Protein AF-A3ZYT7-F1 (afdb_monomer)

Radius of gyration: 28.62 Å; Cα contacts (8 Å, |Δi|>4): 958; chains: 1; bounding box: 106×38×67 Å

pLDDT: mean 88.5, std 11.32, range [44.59, 98.75]

Nearest PDB structures (foldseek):
  4z0c-assembly1_D  TM=5.943E-01  e=1.642E-06  Mus musculus
  4xa9-assembly5_E  TM=6.788E-01  e=4.519E-03  Legionella pneumophila subsp. pneumophila str. Philadelphia 1
  3ul8-assembly1_A  TM=3.988E-01  e=8.902E-04  Homo sapiens
  3ul9-assembly1_A  TM=4.047E-01  e=1.147E-03  Homo sapiens
  6qwn-assembly3_C  TM=4.536E-01  e=1.970E-02  Arabidopsis thaliana

Mean predicted aligned error: 8.09 Å

Solvent-accessible surface area (backbone atoms only — not comparable to full-atom values): 19995 Å² total; per-residue (Å²): 136,84,90,78,79,88,74,50,72,66,57,51,50,51,52,51,50,52,52,49,51,52,50,49,52,38,49,49,26,35,53,48,20,56,51,46,55,54,49,51,52,54,34,45,75,40,70,18,53,73,43,45,68,70,68,65,88,54,96,79,71,78,74,79,58,80,65,48,38,77,65,23,30,64,70,41,84,48,48,49,38,36,37,37,42,42,28,74,52,71,57,91,64,48,61,46,49,55,46,70,69,63,42,30,42,32,39,38,44,30,26,56,22,42,35,42,77,46,23,56,45,56,18,70,41,62,34,27,33,41,35,41,31,53,52,51,59,43,43,67,16,30,47,37,40,18,60,18,74,44,30,29,38,40,37,27,28,39,86,47,48,42,34,71,37,46,40,40,39,36,67,17,74,38,32,29,34,41,36,37,32,54,24,65,41,38,48,61,29,41,54,26,56,44,49,28,74,45,31,30,36,41,38,35,34,46,28,37,35,88,40,52,62,16,47,33,39,54,23,60,39,38,60,25,32,35,42,38,45,24,39,24,50,57,42,87,85,48,46,44,42,43,55,52,22,63,48,27,26,36,42,39,32,28,56,51,93,64,84,86,50,88,25,30,42,41,24,52,57,38,63,52,32,59,46,53,27,49,45,23,30,35,41,38,32,55,21,34,27,34,50,65,66,33,69,58,49,67,64,33,60,64,28,73,48,28,29,35,42,32,45,36,31,52,39,42,53,71,36,57,51,34,59,35,44,33,44,56,21,32,34,41,35,37,12,50,82,51,31,43,75,47,46,71,46,48,49,56,26,61,51,26,28,35,40,38,38,46,50,66,58,38,39,54,74,35,42,70,45,58,46,58,32,80,47,37,41,36,38,37,39,22,49,48,43,43,73,70,41,53,48,52,34,36,73,63,36,77,75,26,44,38,36,38,29,38,91,85,73,43,83,72,48,78,91

Foldseek 3Di:
DDDDDDDDPVNVVVVVVVVVVVVVVLVLLQVLQVVVVVLQVVQVVQVKHFDWPQPDPPPPDDRDPVVCCVRRNPCSPTATAEIEHAHQAADPCSLLSVCVSRQYQEYHHHHANAELVSLQSQLPTLHQYYEYYHYHYFLNSLLSVLNRQRHAEYEYEDPCLDLSNLQSVLSNQRHAEYEYAQEEQDLSSLVSLLSNLNYAEYAYHAYEDPDLNSQQSVLSNLNYQEYEHELYEDDPDHAHQCLSNQNHAYYEFAYDPPPPGQGYEDEPVNQVNVLSRLNYQEYAYHAYEYPCADAERDANLSNQNHAYYAAAHYHRYQADLNPLSVLNYQEYHYHPNDALVNCQSVLSVLNHAYYEYYYQRYALSNLVSLLSNQNHQEYEDEQRYDPVSQVVSCVSHVNHWYWYAHPVRDTDDID

Secondary structure (DSSP, 8-state):
--------HHHHHHHHHHHHHHHHHHHHHHHHHHHHHHHHHHHHHTT-EEEETTS-SSTTPPPPPTHHHHHH-TTTT--EEEEEEE-SS--TTHHHHHHHHH--SEEEEESTT--HHHHHHHHTS--SEEEEES----HHHHHHHTT-SS--EEEEEGGG--HHHHGGGGG-TT--EEEEES-B--HHHHHHHTT-TT--EEEEES-B--SHHHHHHGGG-TT-SEEEEES-BPPTT----GGG-TT--EEEEE--S-TTS--EEE-HHHHHHHTT-TT--EEEESSEEEEEEEEEPPP-TT-TT--EEEEEEEEEEEE-GGGGG-TT-SEEEEEET--TTTTTTGGG-TT--EEEE-SSS--GGGHHHHTT-TT-SEEEE-TTS-HHHHHHHHHH-TT-EEEEEPTTS-EEEE-

Organism: NCBI:txid314230

InterPro domains:
  IPR032675 Leucine-rich repeat domain superfamily [G3DSA:3.80.10.10] (106-292)
  IPR032675 Leucine-rich repeat domain superfamily [G3DSA:3.80.10.10] (294-405)

Structure (mmCIF, N/CA/C/O backbone):
data_AF-A3ZYT7-F1
#
_entry.id   AF-A3ZYT7-F1
#
loop_
_atom_site.group_PDB
_atom_site.id
_atom_site.type_symbol
_atom_site.label_atom_id
_atom_site.label_alt_id
_atom_site.label_comp_id
_atom_site.label_asym_id
_atom_site.label_entity_id
_atom_site.label_seq_id
_atom_site.pdbx_PDB_ins_code
_atom_site.Cartn_x
_atom_site.Cartn_y
_atom_site.Cartn_z
_atom_site.occupancy
_atom_site.B_iso_or_equiv
_atom_site.auth_seq_id
_atom_site.auth_comp_id
_atom_site.auth_asym_id
_atom_site.auth_atom_id
_atom_site.pdbx_PDB_model_num
ATOM 1 N N . MET A 1 1 ? -81.636 -14.049 0.570 1.00 45.88 1 MET A N 1
ATOM 2 C CA . MET A 1 1 ? -80.642 -13.216 1.287 1.00 45.88 1 MET A CA 1
ATOM 3 C C . MET A 1 1 ? -79.372 -14.027 1.488 1.00 45.88 1 MET A C 1
ATOM 5 O O . MET A 1 1 ? -79.427 -15.081 2.109 1.00 45.88 1 MET A O 1
ATOM 9 N N . LYS A 1 2 ? -78.269 -13.602 0.862 1.00 44.59 2 LYS A N 1
ATOM 10 C CA . LYS A 1 2 ? -76.975 -14.302 0.861 1.00 44.59 2 LYS A CA 1
ATOM 11 C C . LYS A 1 2 ? -76.291 -14.146 2.229 1.00 44.59 2 LYS A C 1
ATOM 13 O O . LYS A 1 2 ? -76.176 -13.032 2.726 1.00 44.59 2 LYS A O 1
ATOM 18 N N . ARG A 1 3 ? -75.850 -15.266 2.816 1.00 50.19 3 ARG A N 1
ATOM 19 C CA . ARG A 1 3 ? -74.998 -15.335 4.017 1.00 50.19 3 ARG A CA 1
ATOM 20 C C . ARG A 1 3 ? -73.635 -14.701 3.701 1.00 50.19 3 ARG A C 1
ATOM 22 O O . ARG A 1 3 ? -72.800 -15.361 3.094 1.00 50.19 3 ARG A O 1
ATOM 29 N N . PHE A 1 4 ? -73.420 -13.445 4.080 1.00 53.66 4 PHE A N 1
ATOM 30 C CA . PHE A 1 4 ? -72.111 -12.793 3.990 1.00 53.66 4 PHE A CA 1
ATOM 31 C C . PHE A 1 4 ? -71.340 -13.012 5.304 1.00 53.66 4 PHE A C 1
ATOM 33 O O . PHE A 1 4 ? -71.780 -12.578 6.361 1.00 53.66 4 PHE A O 1
ATOM 40 N N . PHE A 1 5 ? -70.225 -13.743 5.197 1.00 54.53 5 PHE A N 1
ATOM 41 C CA . PHE A 1 5 ? -69.143 -13.948 6.173 1.00 54.53 5 PHE A CA 1
ATOM 42 C C . PHE A 1 5 ? -69.479 -14.534 7.561 1.00 54.53 5 PHE A C 1
ATOM 44 O O . PHE A 1 5 ? -69.755 -13.829 8.525 1.00 54.53 5 PHE A O 1
ATOM 51 N N . ARG A 1 6 ? -69.301 -15.857 7.706 1.00 57.06 6 ARG A N 1
ATOM 52 C CA . ARG A 1 6 ? -68.951 -16.486 8.993 1.00 57.06 6 ARG A CA 1
ATOM 53 C C . ARG A 1 6 ? -67.425 -16.585 9.067 1.00 57.06 6 ARG A C 1
ATOM 55 O O . ARG A 1 6 ? -66.867 -17.564 8.583 1.00 57.06 6 ARG A O 1
ATOM 62 N N . PHE A 1 7 ? -66.748 -15.587 9.626 1.00 58.59 7 PHE A N 1
ATOM 63 C CA . PHE A 1 7 ? -65.344 -15.764 10.003 1.00 58.59 7 PHE A CA 1
ATOM 64 C C . PHE A 1 7 ? -65.293 -16.665 11.240 1.00 58.59 7 PHE A C 1
ATOM 66 O O . PHE A 1 7 ? -65.998 -16.414 12.217 1.00 58.59 7 PHE A O 1
ATOM 73 N N . SER A 1 8 ? -64.506 -17.743 11.196 1.00 81.75 8 SER A N 1
ATOM 74 C CA . SER A 1 8 ? -64.208 -18.493 12.416 1.00 81.75 8 SER A CA 1
ATOM 75 C C . SER A 1 8 ? -63.389 -17.593 13.346 1.00 81.75 8 SER A C 1
ATOM 77 O O . SER A 1 8 ? -62.608 -16.765 12.874 1.00 81.75 8 SER A O 1
ATOM 79 N N . LEU A 1 9 ? -63.545 -17.751 14.664 1.00 77.62 9 LEU A N 1
ATOM 80 C CA . LEU A 1 9 ? -62.727 -17.036 15.655 1.00 77.62 9 LEU A CA 1
ATOM 81 C C . LEU A 1 9 ? -61.224 -17.167 15.333 1.00 77.62 9 LEU A C 1
ATOM 83 O O . LEU A 1 9 ? -60.469 -16.214 15.478 1.00 77.62 9 LEU A O 1
ATOM 87 N N . LEU A 1 10 ? -60.826 -18.330 14.808 1.00 75.31 10 LEU A N 1
ATOM 88 C CA . LEU A 1 10 ? -59.470 -18.629 14.360 1.00 75.31 10 LEU A CA 1
ATOM 89 C C . LEU A 1 10 ? -59.019 -17.736 13.189 1.00 75.31 10 LEU A C 1
ATOM 91 O O . LEU A 1 10 ? -57.907 -17.220 13.208 1.00 75.31 10 LEU A O 1
ATOM 95 N N . ALA A 1 11 ? -59.882 -17.519 12.190 1.00 78.44 11 ALA A N 1
ATOM 96 C CA . ALA A 1 11 ? -59.588 -16.646 11.052 1.00 78.44 11 ALA A CA 1
ATOM 97 C C . ALA A 1 11 ? -59.478 -15.172 11.474 1.00 78.44 11 ALA A C 1
ATOM 99 O O . ALA A 1 11 ? -58.628 -14.450 10.961 1.00 78.44 11 ALA A O 1
ATOM 100 N N . LEU A 1 12 ? -60.299 -14.739 12.439 1.00 85.00 12 LEU A N 1
ATOM 101 C CA . LEU A 1 12 ? -60.205 -13.398 13.017 1.00 85.00 12 LEU A CA 1
ATOM 102 C C . LEU A 1 12 ? -58.908 -13.223 13.820 1.00 85.00 12 LEU A C 1
ATOM 104 O O . LEU A 1 12 ? -58.218 -12.227 13.634 1.00 85.00 12 LEU A O 1
ATOM 108 N N . MET A 1 13 ? -58.553 -14.191 14.673 1.00 83.56 13 MET A N 1
ATOM 109 C CA . MET A 1 13 ? -57.295 -14.157 15.427 1.00 83.56 13 MET A CA 1
ATOM 110 C C . MET A 1 13 ? -56.086 -14.104 14.494 1.00 83.56 13 MET A C 1
ATOM 112 O O . MET A 1 13 ? -55.213 -13.267 14.691 1.00 83.56 13 MET A O 1
ATOM 116 N N . LEU A 1 14 ? -56.067 -14.931 13.445 1.00 86.81 14 LEU A N 1
ATOM 117 C CA . LEU A 1 14 ? -54.974 -14.947 12.476 1.00 86.81 14 LEU A CA 1
ATOM 118 C C . LEU A 1 14 ? -54.858 -13.611 11.728 1.00 86.81 14 LEU A C 1
ATOM 120 O O . LEU A 1 14 ? -53.758 -13.082 11.598 1.00 86.81 14 LEU A O 1
ATOM 124 N N . ALA A 1 15 ? -55.982 -13.022 11.310 1.00 85.50 15 ALA A N 1
ATOM 125 C CA . ALA A 1 15 ? -55.987 -11.704 10.677 1.00 85.50 15 ALA A CA 1
ATOM 126 C C . ALA A 1 15 ? -55.452 -10.606 11.614 1.00 85.50 15 ALA A C 1
ATOM 128 O O . ALA A 1 15 ? -54.632 -9.792 11.197 1.00 85.50 15 ALA A O 1
ATOM 129 N N . VAL A 1 16 ? -55.862 -10.606 12.887 1.00 90.69 16 VAL A N 1
ATOM 130 C CA . VAL A 1 16 ? -55.370 -9.646 13.889 1.00 90.69 16 VAL A CA 1
ATOM 131 C C . VAL A 1 16 ? -53.872 -9.818 14.133 1.00 90.69 16 VAL A C 1
ATOM 133 O O . VAL A 1 16 ? -53.156 -8.822 14.183 1.00 90.69 16 VAL A O 1
ATOM 136 N N . THR A 1 17 ? -53.374 -11.053 14.239 1.00 93.25 17 THR A N 1
ATOM 137 C CA . THR A 1 17 ? -51.938 -11.315 14.412 1.00 93.25 17 THR A CA 1
ATOM 138 C C . THR A 1 17 ? -51.128 -10.819 13.218 1.00 93.25 17 THR A C 1
ATOM 140 O O . THR A 1 17 ? -50.122 -10.146 13.417 1.00 93.25 17 THR A O 1
ATOM 143 N N . VAL A 1 18 ? -51.577 -11.083 11.987 1.00 90.69 18 VAL A N 1
ATOM 144 C CA . VAL A 1 18 ? -50.898 -10.597 10.774 1.00 90.69 18 VAL A CA 1
ATOM 145 C C . VAL A 1 18 ? -50.850 -9.068 10.753 1.00 90.69 18 VAL A C 1
ATOM 147 O O . VAL A 1 18 ? -49.786 -8.493 10.539 1.00 90.69 18 VAL A O 1
ATOM 150 N N . VAL A 1 19 ? -51.969 -8.398 11.041 1.00 91.69 19 VAL A N 1
ATOM 151 C CA . VAL A 1 19 ? -52.016 -6.927 11.106 1.00 91.69 19 VAL A CA 1
ATOM 152 C C . VAL A 1 19 ? -51.105 -6.388 12.211 1.00 91.69 19 VAL A C 1
ATOM 154 O O . VAL A 1 19 ? -50.390 -5.416 11.983 1.00 91.69 19 VAL A O 1
ATOM 157 N N . ALA A 1 20 ? -51.078 -7.020 13.386 1.00 89.25 20 ALA A N 1
ATOM 158 C CA . ALA A 1 20 ? -50.211 -6.610 14.488 1.00 89.25 20 ALA A CA 1
ATOM 159 C C . ALA A 1 20 ? -48.721 -6.743 14.135 1.00 89.25 20 ALA A C 1
ATOM 161 O O . ALA A 1 20 ? -47.952 -5.833 14.434 1.00 89.25 20 ALA A O 1
ATOM 162 N N . VAL A 1 21 ? -48.319 -7.828 13.463 1.00 91.62 21 VAL A N 1
ATOM 163 C CA . VAL A 1 21 ? -46.938 -8.023 12.991 1.00 91.62 21 VAL A CA 1
ATOM 164 C C . VAL A 1 21 ? -46.564 -6.968 11.951 1.00 91.62 21 VAL A C 1
ATOM 166 O O . VAL A 1 21 ? -45.500 -6.369 12.064 1.00 91.62 21 VAL A O 1
ATOM 169 N N . LEU A 1 22 ? -47.444 -6.680 10.988 1.00 89.06 22 LEU A N 1
ATOM 170 C CA . LEU A 1 22 ? -47.197 -5.643 9.980 1.00 89.06 22 LEU A CA 1
ATOM 171 C C . LEU A 1 22 ? -47.076 -4.248 10.610 1.00 89.06 22 LEU A C 1
ATOM 173 O O . LEU A 1 22 ? -46.161 -3.504 10.273 1.00 89.06 22 LEU A O 1
ATOM 177 N N . LEU A 1 23 ? -47.950 -3.896 11.557 1.00 89.62 23 LEU A N 1
ATOM 178 C CA . LEU A 1 23 ? -47.867 -2.618 12.270 1.00 89.62 23 LEU A CA 1
ATOM 179 C C . LEU A 1 23 ? -46.619 -2.526 13.152 1.00 89.62 23 LEU A C 1
ATOM 181 O O . LEU A 1 23 ? -46.014 -1.460 13.229 1.00 89.62 23 LEU A O 1
ATOM 185 N N . ALA A 1 24 ? -46.218 -3.625 13.796 1.00 88.38 24 ALA A N 1
ATOM 186 C CA . ALA A 1 24 ? -44.979 -3.685 14.565 1.00 88.38 24 ALA A CA 1
ATOM 187 C C . ALA A 1 24 ? -43.751 -3.520 13.660 1.00 88.38 24 ALA A C 1
ATOM 189 O O . ALA A 1 24 ? -42.842 -2.778 14.016 1.00 88.38 24 ALA A O 1
ATOM 190 N N . TYR A 1 25 ? -43.755 -4.143 12.480 1.00 85.75 25 TYR A N 1
ATOM 191 C CA . TYR A 1 25 ? -42.707 -4.006 11.471 1.00 85.75 25 TYR A CA 1
ATOM 192 C C . TYR A 1 25 ? -42.596 -2.553 10.983 1.00 85.75 25 TYR A C 1
ATOM 194 O O . TYR A 1 25 ? -41.538 -1.943 11.099 1.00 85.75 25 TYR A O 1
ATOM 202 N N . VAL A 1 26 ? -43.704 -1.936 10.556 1.00 88.62 26 VAL A N 1
ATOM 203 C CA . VAL A 1 26 ? -43.731 -0.515 10.152 1.00 88.62 26 VAL A CA 1
ATOM 204 C C . VAL A 1 26 ? -43.301 0.407 11.299 1.00 88.62 26 VAL A C 1
ATOM 206 O O . VAL A 1 26 ? -42.506 1.324 11.103 1.00 88.62 26 VAL A O 1
ATOM 209 N N . GLY A 1 27 ? -43.808 0.163 12.510 1.00 86.62 27 GLY A N 1
ATOM 210 C CA . GLY A 1 27 ? -43.474 0.945 13.698 1.00 86.62 27 GLY A CA 1
ATOM 211 C C . GLY A 1 27 ? -41.997 0.848 14.076 1.00 86.62 27 GLY A C 1
ATOM 212 O O . GLY A 1 27 ? -41.393 1.865 14.413 1.00 86.62 27 GLY A O 1
ATOM 213 N N . TYR A 1 28 ? -41.403 -0.344 13.974 1.00 88.06 28 TYR A N 1
ATOM 214 C CA . TYR A 1 28 ? -39.975 -0.568 14.190 1.00 88.06 28 TYR A CA 1
ATOM 215 C C . TYR A 1 28 ? -39.135 0.298 13.247 1.00 88.06 28 TYR A C 1
ATOM 217 O O . TYR A 1 28 ? -38.292 1.062 13.716 1.00 88.06 28 TYR A O 1
ATOM 225 N N . TYR A 1 29 ? -39.427 0.254 11.947 1.00 86.25 29 TYR A N 1
ATOM 226 C CA . TYR A 1 29 ? -38.688 1.014 10.941 1.00 86.25 29 TYR A CA 1
ATOM 227 C C . TYR A 1 29 ? -38.868 2.526 11.067 1.00 86.25 29 TYR A C 1
ATOM 229 O O . TYR A 1 29 ? -37.887 3.258 10.969 1.00 86.25 29 TYR A O 1
ATOM 237 N N . ARG A 1 30 ? -40.065 3.004 11.425 1.00 87.00 30 ARG A N 1
ATOM 238 C CA . ARG A 1 30 ? -40.262 4.431 11.728 1.00 87.00 30 ARG A CA 1
ATOM 239 C C . ARG A 1 30 ? -39.464 4.899 12.937 1.00 87.00 30 ARG A C 1
ATOM 241 O O . ARG A 1 30 ? -38.922 6.001 12.928 1.00 87.00 30 ARG A O 1
ATOM 248 N N . ILE A 1 31 ? -39.388 4.080 13.985 1.00 86.69 31 ILE A N 1
ATOM 249 C CA . ILE A 1 31 ? -38.573 4.395 15.164 1.00 86.69 31 ILE A CA 1
ATOM 250 C C . ILE A 1 31 ? -37.086 4.372 14.798 1.00 86.69 31 ILE A C 1
ATOM 252 O O . ILE A 1 31 ? -36.346 5.246 15.250 1.00 86.69 31 ILE A O 1
ATOM 256 N N . ARG A 1 32 ? -36.648 3.403 13.986 1.00 87.31 32 ARG A N 1
ATOM 257 C CA . ARG A 1 32 ? -35.274 3.317 13.477 1.00 87.31 32 ARG A CA 1
ATOM 258 C C . ARG A 1 32 ? -34.908 4.557 12.658 1.00 87.31 32 ARG A C 1
ATOM 260 O O . ARG A 1 32 ? -33.942 5.217 13.015 1.00 87.31 32 ARG A O 1
ATOM 267 N N . SER A 1 33 ? -35.722 4.924 11.667 1.00 86.31 33 SER A N 1
ATOM 268 C CA . SER A 1 33 ? -35.534 6.115 10.823 1.00 86.31 33 SER A CA 1
ATOM 269 C C . SER A 1 33 ? -35.480 7.407 11.654 1.00 86.31 33 SER A C 1
ATOM 271 O O . SER A 1 33 ? -34.550 8.196 11.517 1.00 86.31 33 SER A O 1
ATOM 273 N N . ALA A 1 34 ? -36.382 7.589 12.627 1.00 87.31 34 ALA A N 1
ATOM 274 C CA . ALA A 1 34 ? -36.342 8.761 13.510 1.00 87.31 34 ALA A CA 1
ATOM 275 C C . ALA A 1 34 ? -35.077 8.816 14.391 1.00 87.31 34 ALA A C 1
ATOM 277 O O . ALA A 1 34 ? -34.519 9.891 14.622 1.00 87.31 34 ALA A O 1
ATOM 278 N N . ARG A 1 35 ? -34.610 7.664 14.894 1.00 87.00 35 ARG A N 1
ATOM 279 C CA . ARG A 1 35 ? -33.348 7.573 15.649 1.00 87.00 35 ARG A CA 1
ATOM 280 C C . ARG A 1 35 ? -32.144 7.861 14.758 1.00 87.00 35 ARG A C 1
ATOM 282 O O . ARG A 1 35 ? -31.246 8.563 15.212 1.00 87.00 35 ARG A O 1
ATOM 289 N N . PHE A 1 36 ? -32.153 7.365 13.522 1.00 87.31 36 PHE A N 1
ATOM 290 C CA . PHE A 1 36 ? -31.116 7.644 12.535 1.00 87.31 36 PHE A CA 1
ATOM 291 C C . PHE A 1 36 ? -31.034 9.138 12.231 1.00 87.31 36 PHE A C 1
ATOM 293 O O . PHE A 1 36 ? -29.970 9.722 12.378 1.00 87.31 36 PHE A O 1
ATOM 300 N N . ALA A 1 37 ? -32.163 9.791 11.939 1.00 86.94 37 ALA A N 1
ATOM 301 C CA . ALA A 1 37 ? -32.206 11.231 11.683 1.00 86.94 37 ALA A CA 1
ATOM 302 C C . ALA A 1 37 ? -31.667 12.052 12.871 1.00 86.94 37 ALA A C 1
ATOM 304 O O . ALA A 1 37 ? -30.947 13.037 12.685 1.00 86.94 37 ALA A O 1
ATOM 305 N N . SER A 1 38 ? -31.968 11.631 14.106 1.00 88.81 38 SER A N 1
ATOM 306 C CA . SER A 1 38 ? -31.401 12.250 15.311 1.00 88.81 38 SER A CA 1
ATOM 307 C C . SER A 1 38 ? -29.890 12.035 15.419 1.00 88.81 38 SER A C 1
ATOM 309 O O . SER A 1 38 ? -29.186 12.965 15.807 1.00 88.81 38 SER A O 1
ATOM 311 N N . LEU A 1 39 ? -29.398 10.834 15.104 1.00 88.31 39 LEU A N 1
ATOM 312 C CA . LEU A 1 39 ? -27.972 10.510 15.124 1.00 88.31 39 LEU A CA 1
ATOM 313 C C . LEU A 1 39 ? -27.221 11.301 14.050 1.00 88.31 39 LEU A C 1
ATOM 315 O O . LEU A 1 39 ? -26.227 11.943 14.359 1.00 88.31 39 LEU A O 1
ATOM 319 N N . GLN A 1 40 ? -27.735 11.324 12.823 1.00 87.75 40 GLN A N 1
ATOM 320 C CA . GLN A 1 40 ? -27.182 12.081 11.705 1.00 87.75 40 GLN A CA 1
ATOM 321 C C . GLN A 1 40 ? -27.133 13.581 12.015 1.00 87.75 40 GLN A C 1
ATOM 323 O O . GLN A 1 40 ? -26.123 14.227 11.760 1.00 87.75 40 GLN A O 1
ATOM 328 N N . SER A 1 41 ? -28.184 14.130 12.633 1.00 88.94 41 SER A N 1
ATOM 329 C CA . SER A 1 41 ? -28.197 15.533 13.070 1.00 88.94 41 SER A CA 1
ATOM 330 C C . SER A 1 41 ? -27.136 15.816 14.136 1.00 88.94 41 SER A C 1
ATOM 332 O O . SER A 1 41 ? -26.489 16.861 14.100 1.00 88.94 41 SER A O 1
ATOM 334 N N . GLU A 1 42 ? -26.943 14.899 15.088 1.00 88.56 42 GLU 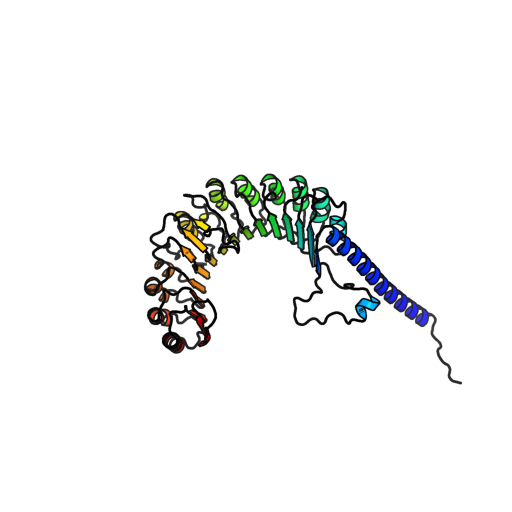A N 1
ATOM 335 C CA . GLU A 1 42 ? -25.908 15.023 16.119 1.00 88.56 42 GLU A CA 1
ATOM 336 C C . GLU A 1 42 ? -24.494 14.900 15.527 1.00 88.56 42 GLU A C 1
ATOM 338 O O . GLU A 1 42 ? -23.609 15.673 15.893 1.00 88.56 42 GLU A O 1
ATOM 343 N N . LEU A 1 43 ? -24.286 13.985 14.578 1.00 87.31 43 LEU A N 1
ATOM 344 C CA . LEU A 1 43 ? -23.031 13.832 13.841 1.00 87.31 43 LEU A CA 1
ATOM 345 C C . LEU A 1 43 ? -22.705 15.093 13.040 1.00 87.31 43 LEU A C 1
ATOM 347 O O . LEU A 1 43 ? -21.630 15.661 13.219 1.00 87.31 43 LEU A O 1
ATOM 351 N N . ALA A 1 44 ? -23.662 15.599 12.261 1.00 87.81 44 ALA A N 1
ATOM 352 C CA . ALA A 1 44 ? -23.517 16.833 11.493 1.00 87.81 44 ALA A CA 1
ATOM 353 C C . ALA A 1 44 ? -23.255 18.055 12.391 1.00 87.81 44 ALA A C 1
ATOM 355 O O . ALA A 1 44 ? -22.457 18.923 12.039 1.00 87.81 44 ALA A O 1
ATOM 356 N N . ALA A 1 45 ? -23.862 18.116 13.584 1.00 88.62 45 ALA A N 1
ATOM 357 C CA . ALA A 1 45 ? -23.588 19.173 14.564 1.00 88.62 45 ALA A CA 1
ATOM 358 C C . ALA A 1 45 ? -22.139 19.152 15.083 1.00 88.62 45 ALA A C 1
ATOM 360 O O . ALA A 1 45 ? -21.628 20.184 15.517 1.00 88.62 45 ALA A O 1
ATOM 361 N N . ASN A 1 46 ? -21.476 17.997 15.009 1.00 86.00 46 ASN A N 1
ATOM 362 C CA . ASN A 1 46 ? -20.054 17.835 15.288 1.00 86.00 46 ASN A CA 1
ATOM 363 C C . ASN A 1 46 ? -19.205 17.810 14.000 1.00 86.00 46 ASN A C 1
ATOM 365 O O . ASN A 1 46 ? -18.053 17.414 14.048 1.00 86.00 46 ASN A O 1
ATOM 369 N N . GLY A 1 47 ? -19.744 18.205 12.842 1.00 80.00 47 GLY A N 1
ATOM 370 C CA . GLY A 1 47 ? -19.018 18.207 11.565 1.00 80.00 47 GLY A CA 1
ATOM 371 C C . GLY A 1 47 ? -18.777 16.825 10.947 1.00 80.00 47 GLY A C 1
ATOM 372 O O . GLY A 1 47 ? -18.074 16.742 9.949 1.00 80.00 47 GLY A O 1
ATOM 373 N N . GLY A 1 48 ? -19.343 15.764 11.529 1.00 83.12 48 GLY A N 1
ATOM 374 C CA . GLY A 1 48 ? -19.299 14.393 11.020 1.00 83.12 48 GLY A CA 1
ATOM 375 C C . GLY A 1 48 ? -20.270 14.128 9.868 1.00 83.12 48 GLY A C 1
ATOM 376 O O . GLY A 1 48 ? -21.169 14.926 9.591 1.00 83.12 48 GLY A O 1
ATOM 377 N N . ALA A 1 49 ? -20.107 12.969 9.234 1.00 82.12 49 ALA A N 1
ATOM 378 C CA . ALA A 1 49 ? -20.907 12.491 8.110 1.00 82.12 49 ALA A CA 1
ATOM 379 C C . ALA A 1 49 ? -21.170 10.978 8.228 1.00 82.12 49 ALA A C 1
ATOM 381 O O . ALA A 1 49 ? -20.581 10.298 9.070 1.00 82.12 49 ALA A O 1
ATOM 382 N N . VAL A 1 50 ? -22.093 10.463 7.418 1.00 83.06 50 VAL A N 1
ATOM 383 C CA . VAL A 1 50 ? -22.430 9.034 7.330 1.00 83.06 50 VAL A CA 1
ATOM 384 C C . VAL A 1 50 ? -22.651 8.663 5.874 1.00 83.06 50 VAL A C 1
ATOM 386 O O . VAL A 1 50 ? -23.283 9.439 5.155 1.00 83.06 50 VAL A O 1
ATOM 389 N N . THR A 1 51 ? -22.197 7.474 5.496 1.00 78.31 51 THR A N 1
ATOM 390 C CA . THR A 1 51 ? -22.465 6.857 4.193 1.00 78.31 51 THR A CA 1
ATOM 391 C C . THR A 1 51 ? -23.317 5.611 4.411 1.00 78.31 51 THR A C 1
ATOM 393 O O . THR A 1 51 ? -23.164 4.890 5.406 1.00 78.31 51 THR A O 1
ATOM 396 N N . LEU A 1 52 ? -24.273 5.389 3.514 1.00 76.50 52 LEU A N 1
ATOM 397 C CA . LEU A 1 52 ? -25.267 4.329 3.618 1.00 76.50 52 LEU A CA 1
ATOM 398 C C . LEU A 1 52 ? -25.177 3.391 2.419 1.00 76.50 52 LEU A C 1
ATOM 400 O O . LEU A 1 52 ? -25.181 3.852 1.284 1.00 76.50 52 LEU A O 1
ATOM 404 N N . THR A 1 53 ? -25.276 2.090 2.680 1.00 67.94 53 THR A N 1
ATOM 405 C CA . THR A 1 53 ? -25.270 1.022 1.656 1.00 67.94 53 THR A CA 1
ATOM 406 C C . THR A 1 53 ? -26.343 1.165 0.566 1.00 67.94 53 THR A C 1
ATOM 408 O O . THR A 1 53 ? -26.237 0.569 -0.498 1.00 67.94 53 THR A O 1
ATOM 411 N N . THR A 1 54 ? -27.409 1.935 0.803 1.00 59.06 54 THR A N 1
ATOM 412 C CA . THR A 1 54 ? -28.483 2.162 -0.182 1.00 59.06 54 THR A CA 1
ATOM 413 C C . THR A 1 54 ? -28.204 3.308 -1.154 1.00 59.06 54 THR A C 1
ATOM 415 O O . THR A 1 54 ? -28.994 3.518 -2.076 1.00 59.06 54 THR A O 1
ATOM 418 N N . GLU A 1 55 ? -27.141 4.088 -0.944 1.00 54.38 55 GLU A N 1
ATOM 419 C CA . GLU A 1 55 ? -26.648 5.043 -1.940 1.00 54.38 55 GLU A CA 1
ATOM 420 C C . GLU A 1 55 ? -25.852 4.251 -2.984 1.00 54.38 55 GLU A C 1
ATOM 422 O O . GLU A 1 55 ? -24.645 4.093 -2.900 1.00 54.38 55 GLU A O 1
ATOM 427 N N . THR A 1 56 ? -26.589 3.667 -3.928 1.00 47.28 56 THR A N 1
ATOM 428 C CA . THR A 1 56 ? -26.127 2.762 -4.988 1.00 47.28 56 THR A CA 1
ATOM 429 C C . THR A 1 56 ? -24.823 3.208 -5.663 1.00 47.28 56 THR A C 1
ATOM 431 O O . THR A 1 56 ? -24.845 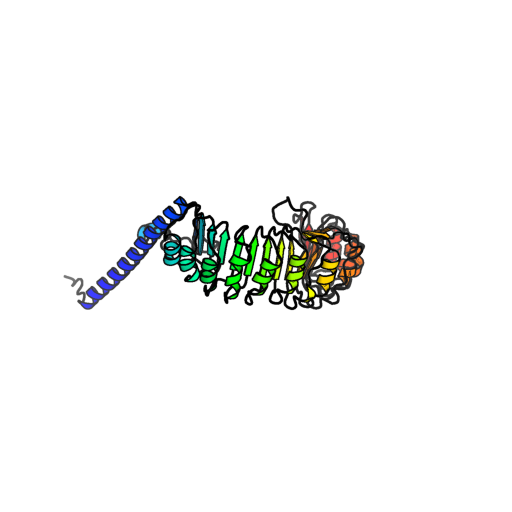4.073 -6.542 1.00 47.28 56 THR A O 1
ATOM 434 N N . GLU A 1 57 ? -23.711 2.554 -5.322 1.00 45.00 57 GLU A N 1
ATOM 435 C CA . GLU A 1 57 ? -22.526 2.462 -6.189 1.00 45.00 57 GLU A CA 1
ATOM 436 C C . GLU A 1 57 ? -22.728 1.435 -7.327 1.00 45.00 57 GLU A C 1
ATOM 438 O O . GLU A 1 57 ? -22.013 1.461 -8.328 1.00 45.00 57 GLU A O 1
ATOM 443 N N . GLU A 1 58 ? -23.750 0.574 -7.236 1.00 45.00 58 GLU A N 1
ATOM 444 C CA . GLU A 1 58 ? -24.168 -0.327 -8.316 1.00 45.00 58 GLU A CA 1
ATOM 445 C C . GLU A 1 58 ? -25.286 0.312 -9.166 1.00 45.00 58 GLU A C 1
ATOM 447 O O . GLU A 1 58 ? -26.400 0.523 -8.690 1.00 45.00 58 GLU A O 1
ATOM 452 N N . GLU A 1 59 ? -25.014 0.588 -10.449 1.00 45.84 59 GLU A N 1
ATOM 453 C CA . GLU A 1 59 ? -25.927 1.249 -11.411 1.00 45.84 59 GLU A CA 1
ATOM 454 C C . GLU A 1 59 ? -27.299 0.548 -11.633 1.00 45.84 59 GLU A C 1
ATOM 456 O O . GLU A 1 59 ? -28.150 1.098 -12.337 1.00 45.84 59 GLU A O 1
ATOM 461 N N . ASP A 1 60 ? -27.554 -0.625 -11.038 1.00 47.06 60 ASP A N 1
ATOM 462 C CA . ASP A 1 60 ? -28.701 -1.494 -11.353 1.00 47.06 60 ASP A CA 1
ATOM 463 C C . ASP A 1 60 ? -29.741 -1.693 -10.221 1.00 47.06 60 ASP A C 1
ATOM 465 O O . ASP A 1 60 ? -30.801 -2.284 -10.476 1.00 47.06 60 ASP A O 1
ATOM 469 N N . GLU A 1 61 ? -29.535 -1.188 -8.995 1.00 48.66 61 GLU A N 1
ATOM 470 C CA . GLU A 1 61 ? -30.562 -1.272 -7.939 1.00 48.66 61 GLU A CA 1
ATOM 471 C C . GLU A 1 61 ? -31.545 -0.089 -7.984 1.00 48.66 61 GLU A C 1
ATOM 473 O O . GLU A 1 61 ? -31.193 1.082 -7.860 1.00 48.66 61 GLU A O 1
ATOM 478 N N . GLN A 1 62 ? -32.836 -0.389 -8.173 1.00 54.22 62 GLN A N 1
ATOM 479 C CA . GLN A 1 62 ? -33.874 0.640 -8.143 1.00 54.22 62 GLN A CA 1
ATOM 480 C C . GLN A 1 62 ? -34.020 1.198 -6.720 1.00 54.22 62 GLN A C 1
ATOM 482 O O . GLN A 1 62 ? -34.247 0.410 -5.796 1.00 54.22 62 GLN A O 1
ATOM 487 N N . PRO A 1 63 ? -34.001 2.536 -6.536 1.00 57.75 63 PRO A N 1
ATOM 488 C CA . PRO A 1 63 ? -34.245 3.132 -5.232 1.00 57.75 63 PRO A CA 1
ATOM 489 C C . PRO A 1 63 ? -35.599 2.669 -4.698 1.00 57.75 63 PRO A C 1
ATOM 491 O O . PRO A 1 63 ? -36.542 2.422 -5.466 1.00 57.75 63 PRO A O 1
ATOM 494 N N . ALA A 1 64 ? -35.701 2.559 -3.371 1.00 60.59 64 ALA A N 1
ATOM 495 C CA . ALA A 1 64 ? -36.941 2.172 -2.719 1.00 60.59 64 ALA A CA 1
ATOM 496 C C . ALA A 1 64 ? -38.112 3.008 -3.283 1.00 60.59 64 ALA A C 1
ATOM 498 O O . ALA A 1 64 ? -37.985 4.224 -3.453 1.00 60.59 64 ALA A O 1
ATOM 499 N N . PRO A 1 65 ? -39.262 2.393 -3.617 1.00 65.88 65 PRO A N 1
ATOM 500 C CA . PRO A 1 65 ? -40.382 3.129 -4.189 1.00 65.88 65 PRO A CA 1
ATOM 501 C C . PRO A 1 65 ? -40.775 4.296 -3.275 1.00 65.88 65 PRO A C 1
ATOM 503 O O . PRO A 1 65 ? -40.951 4.072 -2.086 1.00 65.88 65 PRO A O 1
ATOM 506 N N . GLY A 1 66 ? -41.023 5.503 -3.796 1.00 68.06 66 GLY A N 1
ATOM 507 C CA . GLY A 1 66 ? -41.270 6.698 -2.960 1.00 68.06 66 GLY A CA 1
ATOM 508 C C . GLY A 1 66 ? -42.473 6.635 -1.993 1.00 68.06 66 GLY A C 1
ATOM 509 O O . GLY A 1 66 ? -42.662 7.526 -1.170 1.00 68.06 66 GLY A O 1
ATOM 510 N N . TRP A 1 67 ? -43.307 5.587 -2.051 1.00 78.44 67 TRP A N 1
ATOM 511 C CA . TRP A 1 67 ? -44.307 5.315 -1.008 1.00 78.44 67 TRP A CA 1
ATOM 512 C C . TRP A 1 67 ? -43.690 4.722 0.272 1.00 78.44 67 TRP A C 1
ATOM 514 O O . TRP A 1 67 ? -44.280 4.856 1.347 1.00 78.44 67 TRP A O 1
ATOM 524 N N . ALA A 1 68 ? -42.536 4.061 0.159 1.00 79.88 68 ALA A N 1
ATOM 525 C CA . ALA A 1 68 ? -41.827 3.400 1.243 1.00 79.88 68 ALA A CA 1
ATOM 526 C C . ALA A 1 68 ? -41.335 4.420 2.273 1.00 79.88 68 ALA A C 1
ATOM 528 O O . ALA A 1 68 ? -41.608 4.225 3.454 1.00 79.88 68 ALA A O 1
ATOM 529 N N . ASP A 1 69 ? -40.765 5.548 1.846 1.00 81.44 69 ASP A N 1
ATOM 530 C CA . ASP A 1 69 ? -40.351 6.627 2.758 1.00 81.44 69 ASP A CA 1
ATOM 531 C C . ASP A 1 69 ? -41.540 7.202 3.533 1.00 81.44 69 ASP A C 1
ATOM 533 O O . ASP A 1 69 ? -41.480 7.423 4.742 1.00 81.44 69 ASP A O 1
ATOM 537 N N . GLY A 1 70 ? -42.690 7.353 2.869 1.00 81.50 70 GLY A N 1
ATOM 538 C CA . GLY A 1 70 ? -43.922 7.788 3.525 1.00 81.50 70 GLY A CA 1
ATOM 539 C C . GLY A 1 70 ? -44.426 6.800 4.585 1.00 81.50 70 GLY A C 1
ATOM 540 O O . GLY A 1 70 ? -44.992 7.212 5.604 1.00 81.50 70 GLY A O 1
ATOM 541 N N . LEU A 1 71 ? -44.231 5.493 4.381 1.00 84.44 71 LEU A N 1
ATOM 542 C CA . LEU A 1 71 ? -44.715 4.454 5.293 1.00 84.44 71 LEU A CA 1
ATOM 543 C C . LEU A 1 71 ? -43.712 4.139 6.412 1.00 84.44 71 LEU A C 1
ATOM 545 O O . LEU A 1 71 ? -44.107 4.069 7.575 1.00 84.44 71 LEU A O 1
ATOM 549 N N . PHE A 1 72 ? -42.437 3.982 6.078 1.00 84.94 72 PHE A N 1
ATOM 550 C CA . PHE A 1 72 ? -41.375 3.488 6.953 1.00 84.94 72 PHE A CA 1
ATOM 551 C C . PHE A 1 72 ? -40.429 4.588 7.455 1.00 84.94 72 PHE A C 1
ATOM 553 O O . PHE A 1 72 ? -39.799 4.394 8.492 1.00 84.94 72 PHE A O 1
ATOM 560 N N . GLY A 1 73 ? -40.411 5.756 6.807 1.00 81.06 73 GLY A N 1
ATOM 561 C CA . GLY A 1 73 ? -39.448 6.835 7.042 1.00 81.06 73 GLY A CA 1
ATOM 562 C C . GLY A 1 73 ? -38.281 6.782 6.052 1.00 81.06 73 GLY A C 1
ATOM 563 O O . GLY A 1 73 ? -37.992 5.725 5.495 1.00 81.06 73 GLY A O 1
ATOM 564 N N . GLU A 1 74 ? -37.618 7.919 5.840 1.00 81.25 74 GLU A N 1
ATOM 565 C CA . GLU A 1 74 ? -36.425 8.005 4.987 1.00 81.25 74 GLU A CA 1
ATOM 566 C C . GLU A 1 74 ? -35.309 7.099 5.525 1.00 81.25 74 GLU A C 1
ATOM 568 O O . GLU A 1 74 ? -35.146 6.960 6.746 1.00 81.25 74 GLU A O 1
ATOM 573 N N . ASN A 1 75 ? -34.563 6.463 4.613 1.00 75.56 75 ASN A N 1
ATOM 574 C CA . ASN A 1 75 ? -33.452 5.548 4.910 1.00 75.56 75 ASN A CA 1
ATOM 575 C C . ASN A 1 75 ? -33.821 4.407 5.871 1.00 75.56 75 ASN A C 1
ATOM 577 O O . ASN A 1 75 ? -32.963 3.823 6.530 1.00 75.56 75 ASN A O 1
ATOM 581 N N . ALA A 1 76 ? -35.109 4.057 5.962 1.00 78.81 76 ALA A N 1
ATOM 582 C CA . ALA A 1 76 ? -35.582 3.059 6.911 1.00 78.81 76 ALA A CA 1
ATOM 583 C C . ALA A 1 76 ? -34.909 1.695 6.728 1.00 78.81 76 ALA A C 1
ATOM 585 O O . ALA A 1 76 ? -34.744 0.984 7.714 1.00 78.81 76 ALA A O 1
ATOM 586 N N . PHE A 1 77 ? -34.503 1.339 5.510 1.00 78.25 77 PHE A N 1
ATOM 587 C CA . PHE A 1 77 ? -33.872 0.055 5.191 1.00 78.25 77 PHE A CA 1
ATOM 588 C C . PHE A 1 77 ? -32.363 0.144 4.962 1.00 78.25 77 PHE A C 1
ATOM 590 O O . PHE A 1 77 ? -31.740 -0.889 4.770 1.00 78.25 77 PHE A O 1
ATOM 597 N N . ALA A 1 78 ? -31.788 1.344 5.010 1.00 74.75 78 ALA A N 1
ATOM 598 C CA . ALA A 1 78 ? -30.363 1.540 4.805 1.00 74.75 78 ALA A CA 1
ATOM 599 C C . ALA A 1 78 ? -29.557 0.990 5.981 1.00 74.75 78 ALA A C 1
ATOM 601 O O . ALA A 1 78 ? -30.017 1.094 7.120 1.00 74.75 78 ALA A O 1
ATOM 602 N N . GLU A 1 79 ? -28.379 0.434 5.727 1.00 78.38 79 GLU A N 1
ATOM 603 C CA . GLU A 1 79 ? -27.416 0.047 6.763 1.00 78.38 79 GLU A CA 1
ATOM 604 C C . GLU A 1 79 ? -26.225 1.006 6.735 1.00 78.38 79 GLU A C 1
ATOM 606 O O . GLU A 1 79 ? -25.806 1.454 5.664 1.00 78.38 79 GLU A O 1
ATOM 611 N N . LEU A 1 80 ? -25.718 1.351 7.920 1.00 80.88 80 LEU A N 1
ATOM 612 C CA . LEU A 1 80 ? -24.560 2.225 8.067 1.00 80.88 80 LEU A CA 1
ATOM 613 C C . LEU A 1 80 ? -23.296 1.486 7.617 1.00 80.88 80 LEU A C 1
ATOM 615 O O . LEU A 1 80 ? -22.870 0.543 8.278 1.00 80.88 80 LEU A O 1
ATOM 619 N N . GLU A 1 81 ? -22.702 1.935 6.520 1.00 84.31 81 GLU A N 1
ATOM 620 C CA . GLU A 1 81 ? -21.478 1.348 5.972 1.00 84.31 81 GLU A CA 1
ATOM 621 C C . GLU A 1 81 ? -20.247 2.022 6.568 1.00 84.31 81 GLU A C 1
ATOM 623 O O . GLU A 1 81 ? -19.419 1.385 7.225 1.00 84.31 81 GLU A O 1
ATOM 628 N N . GLU A 1 82 ? -20.207 3.344 6.421 1.00 87.62 82 GLU A N 1
ATOM 629 C CA . GLU A 1 82 ? -19.132 4.204 6.881 1.00 87.62 82 GLU A CA 1
ATOM 630 C C . GLU A 1 82 ? -19.694 5.309 7.776 1.00 87.62 82 GLU A C 1
ATOM 632 O O . GLU A 1 82 ? -20.763 5.885 7.534 1.00 87.62 82 GLU A O 1
ATOM 637 N N . VAL A 1 83 ? -18.943 5.641 8.821 1.00 91.56 83 VAL A N 1
ATOM 638 C CA . VAL A 1 83 ? -19.200 6.825 9.634 1.00 91.56 83 VAL A CA 1
ATOM 639 C C . VAL A 1 83 ? -17.952 7.674 9.783 1.00 91.56 83 VAL A C 1
ATOM 641 O O . VAL A 1 83 ? -16.899 7.189 10.187 1.00 91.56 83 VAL A O 1
ATOM 644 N N . THR A 1 84 ? -18.104 8.976 9.565 1.00 91.31 84 THR A N 1
ATOM 645 C CA . THR A 1 84 ? -17.070 9.970 9.832 1.00 91.31 84 THR A CA 1
ATOM 646 C C . THR A 1 84 ? -17.427 10.801 11.058 1.00 91.31 84 THR A C 1
ATOM 648 O O . THR A 1 84 ? -18.475 11.447 11.128 1.00 91.31 84 THR A O 1
ATOM 651 N N . LEU A 1 85 ? -16.531 10.824 12.036 1.00 90.94 85 LEU A N 1
ATOM 652 C CA . LEU A 1 85 ? -16.622 11.574 13.279 1.00 90.94 85 LEU A CA 1
ATOM 653 C C . LEU A 1 85 ? -15.545 12.662 13.285 1.00 90.94 85 LEU A C 1
ATOM 655 O O . LEU A 1 85 ? -14.363 12.348 13.298 1.00 90.94 85 LEU A O 1
ATOM 659 N N . PHE A 1 86 ? -15.942 13.933 13.354 1.00 90.19 86 PHE A N 1
ATOM 660 C CA . PHE A 1 86 ? -15.018 15.067 13.505 1.00 90.19 86 PHE A CA 1
ATOM 661 C C . PHE A 1 86 ? -15.148 15.709 14.894 1.00 90.19 86 PHE A C 1
ATOM 663 O O . PHE A 1 86 ? -15.591 16.844 15.069 1.00 90.19 86 PHE A O 1
ATOM 670 N N . LEU A 1 87 ? -14.770 14.981 15.940 1.00 88.81 87 LEU A N 1
ATOM 671 C CA . LEU A 1 87 ? -14.950 15.440 17.314 1.00 88.81 87 LEU A CA 1
ATOM 672 C C . LEU A 1 87 ? -13.767 16.298 17.772 1.00 88.81 87 LEU A C 1
ATOM 674 O O . LEU A 1 87 ? -12.800 15.800 18.329 1.00 88.81 87 LEU A O 1
ATOM 678 N N . ASN A 1 88 ? -13.857 17.621 17.620 1.00 87.00 88 ASN A N 1
ATOM 679 C CA . ASN A 1 88 ? -12.863 18.550 18.191 1.00 87.00 88 ASN A CA 1
ATOM 680 C C . ASN A 1 88 ? -12.999 18.747 19.713 1.00 87.00 88 ASN A C 1
ATOM 682 O O . ASN A 1 88 ? -12.109 19.311 20.352 1.00 87.00 88 ASN A O 1
ATOM 686 N N . GLN A 1 89 ? -14.128 18.340 20.292 1.00 87.56 89 GLN A N 1
ATOM 687 C CA . GLN A 1 89 ? -14.413 18.349 21.727 1.00 87.56 89 GLN A CA 1
ATOM 688 C C . GLN A 1 89 ? -15.067 17.015 22.108 1.00 87.56 89 GLN A C 1
ATOM 690 O O . GLN A 1 89 ? -15.713 16.407 21.251 1.00 87.56 89 GLN A O 1
ATOM 695 N N . PRO A 1 90 ? -14.941 16.552 23.365 1.00 89.44 90 PRO A N 1
ATOM 696 C CA . PRO A 1 90 ? -15.568 15.305 23.788 1.00 89.44 90 PRO A CA 1
ATOM 697 C C . PRO A 1 90 ? -17.088 15.323 23.582 1.00 89.44 90 PRO A C 1
ATOM 699 O O . PRO A 1 90 ? -17.764 16.262 24.009 1.00 89.44 90 PRO A O 1
ATOM 702 N N . ALA A 1 91 ? -17.632 14.251 23.00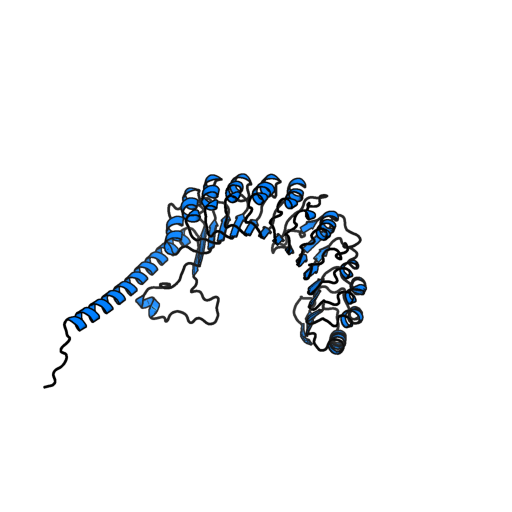1 1.00 89.56 91 ALA A N 1
ATOM 703 C CA . ALA A 1 91 ? -19.073 14.030 22.851 1.00 89.56 91 ALA A CA 1
ATOM 704 C C . ALA A 1 91 ? -19.486 12.728 23.570 1.00 89.56 91 ALA A C 1
ATOM 706 O O . ALA A 1 91 ? -19.621 11.676 22.936 1.00 89.56 91 ALA A O 1
ATOM 707 N N . PRO A 1 92 ? -19.674 12.760 24.906 1.00 89.06 92 PRO A N 1
ATOM 708 C CA . PRO A 1 92 ? -19.827 11.552 25.707 1.00 89.06 92 PRO A CA 1
ATOM 709 C C . PRO A 1 92 ? -20.924 10.606 25.203 1.00 89.06 92 PRO A C 1
ATOM 711 O O . PRO A 1 92 ? -22.107 10.948 25.088 1.00 89.06 92 PRO A O 1
ATOM 714 N N . GLY A 1 93 ? -20.518 9.370 24.925 1.00 89.38 93 GLY A N 1
ATOM 715 C CA . GLY A 1 93 ? -21.40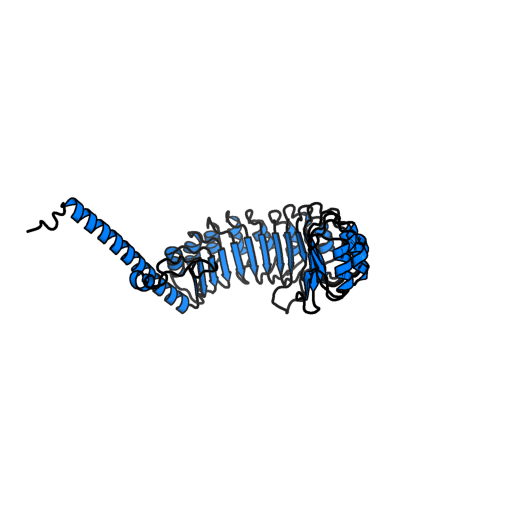7 8.290 24.513 1.00 89.38 93 GLY A CA 1
ATOM 716 C C . GLY A 1 93 ? -21.908 8.368 23.071 1.00 89.38 93 GLY A C 1
ATOM 717 O O . GLY A 1 93 ? -22.681 7.483 22.696 1.00 89.38 93 GLY A O 1
ATOM 718 N N . LEU A 1 94 ? -21.503 9.368 22.276 1.00 91.06 94 LEU A N 1
ATOM 719 C CA . LEU A 1 94 ? -21.848 9.456 20.853 1.00 91.06 94 LEU A CA 1
ATOM 720 C C . LEU A 1 94 ? -21.277 8.261 20.085 1.00 91.06 94 LEU A C 1
ATOM 722 O O . LEU A 1 94 ? -22.050 7.522 19.481 1.00 91.06 94 LEU A O 1
ATOM 726 N N . VAL A 1 95 ? -19.974 7.990 20.214 1.00 91.94 95 VAL A N 1
ATOM 727 C CA . VAL A 1 95 ? -19.298 6.852 19.558 1.00 91.94 95 VAL A CA 1
ATOM 728 C C . VAL A 1 95 ? -20.004 5.534 19.879 1.00 91.94 95 VAL A C 1
ATOM 730 O O . VAL A 1 95 ? -20.379 4.769 18.994 1.00 91.94 95 VAL A O 1
ATOM 733 N N . GLY A 1 96 ? -20.314 5.303 21.157 1.00 91.62 96 GLY A N 1
ATOM 734 C CA . GLY A 1 96 ? -21.053 4.112 21.568 1.00 91.62 96 GLY A CA 1
ATOM 735 C C . GLY A 1 96 ? -22.478 4.034 21.008 1.00 91.62 96 GLY A C 1
ATOM 736 O O . GLY A 1 96 ? -22.982 2.931 20.806 1.00 91.62 96 GLY A O 1
ATOM 737 N N . ARG A 1 97 ? -23.164 5.163 20.778 1.00 91.06 97 ARG A N 1
ATOM 738 C CA . ARG A 1 97 ? -24.486 5.171 20.125 1.00 91.06 97 ARG A CA 1
ATOM 739 C C . ARG A 1 97 ? -24.380 4.857 18.638 1.00 91.06 97 ARG A C 1
ATOM 741 O O . ARG A 1 97 ? -25.192 4.066 18.178 1.00 91.06 97 ARG A O 1
ATOM 748 N N . VAL A 1 98 ? -23.387 5.412 17.945 1.00 89.88 98 VAL A N 1
ATOM 749 C CA . VAL A 1 98 ? -23.098 5.117 16.532 1.00 89.88 98 VAL A CA 1
ATOM 750 C C . VAL A 1 98 ? -22.859 3.621 16.344 1.00 89.88 98 VAL A C 1
ATOM 752 O O . VAL A 1 98 ? -23.567 2.968 15.584 1.00 89.88 98 VAL A O 1
ATOM 755 N N . ILE A 1 99 ? -21.953 3.045 17.135 1.00 89.56 99 ILE A N 1
ATOM 756 C CA . ILE A 1 99 ? -21.609 1.619 17.055 1.00 89.56 99 ILE A CA 1
ATOM 757 C C . ILE A 1 99 ? -22.820 0.725 17.340 1.00 89.56 99 ILE A C 1
ATOM 759 O O . ILE A 1 99 ? -23.031 -0.275 16.661 1.00 89.56 99 ILE A O 1
ATOM 763 N N . ARG A 1 100 ? -23.651 1.080 18.327 1.00 87.44 100 ARG A N 1
ATOM 764 C CA . ARG A 1 100 ? -24.861 0.311 18.662 1.00 87.44 100 ARG A CA 1
ATOM 765 C C . ARG A 1 100 ? -26.022 0.519 17.692 1.00 87.44 100 ARG A C 1
ATOM 767 O O . ARG A 1 100 ? -27.017 -0.187 17.846 1.00 87.44 100 ARG A O 1
ATOM 774 N N . PHE A 1 101 ? -25.952 1.504 16.795 1.00 83.50 101 PHE A N 1
ATOM 775 C CA . PHE A 1 101 ? -27.036 1.771 15.859 1.00 83.50 101 PHE A CA 1
ATOM 776 C C . PHE A 1 101 ? -27.097 0.665 14.805 1.00 83.50 101 PHE A C 1
ATOM 778 O O . PHE A 1 101 ? -28.077 -0.070 14.804 1.00 83.50 101 PHE A O 1
ATOM 785 N N . ASP A 1 102 ? -26.023 0.497 14.028 1.00 79.56 102 ASP A N 1
ATOM 786 C CA . ASP A 1 102 ? -25.914 -0.535 12.983 1.00 79.56 102 ASP A CA 1
ATOM 787 C C . ASP A 1 102 ? -24.523 -1.211 12.913 1.00 79.56 102 ASP A C 1
ATOM 789 O O . ASP A 1 102 ? -24.345 -2.116 12.114 1.00 79.56 102 ASP A O 1
ATOM 793 N N . SER A 1 103 ? -23.562 -0.845 13.780 1.00 80.62 103 SER A N 1
ATOM 794 C CA . SER A 1 103 ? -22.177 -1.373 13.778 1.00 80.62 103 SER A CA 1
ATOM 795 C C . SER A 1 103 ? -21.485 -1.250 12.408 1.00 80.62 103 SER A C 1
ATOM 797 O O . SER A 1 103 ? -21.376 -2.245 11.697 1.00 80.62 103 SER A O 1
ATOM 799 N N . PRO A 1 104 ? -21.004 -0.042 12.055 1.00 86.19 104 PRO A N 1
ATOM 800 C CA . PRO A 1 104 ? -20.449 0.225 10.731 1.00 86.19 104 PRO A CA 1
ATOM 801 C C . PRO A 1 104 ? -19.225 -0.638 10.428 1.00 86.19 104 PRO A C 1
ATOM 803 O O . PRO A 1 104 ? -18.518 -1.069 11.346 1.00 86.19 104 PRO A O 1
ATOM 806 N N . VAL A 1 105 ? -18.970 -0.846 9.138 1.00 88.75 105 VAL A N 1
ATOM 807 C CA . VAL A 1 105 ? -17.777 -1.546 8.648 1.00 88.75 105 VAL A CA 1
ATOM 808 C C . VAL A 1 105 ? -16.556 -0.639 8.783 1.00 88.75 105 VAL A C 1
ATOM 810 O O . VAL A 1 105 ? -15.535 -1.079 9.314 1.00 88.75 105 VAL A O 1
ATOM 813 N N . CYS A 1 106 ? -16.695 0.629 8.387 1.00 92.62 106 CYS A N 1
ATOM 814 C CA . CYS A 1 106 ? -15.634 1.630 8.433 1.00 92.62 106 CYS A CA 1
ATOM 815 C C . CYS A 1 106 ? -15.973 2.781 9.393 1.00 92.62 106 CYS A C 1
ATOM 817 O O . CYS A 1 106 ? -17.104 3.280 9.449 1.00 92.62 106 CYS A O 1
ATOM 819 N N . MET A 1 107 ? -14.989 3.203 10.187 1.00 94.69 107 MET A N 1
ATOM 820 C CA . MET A 1 107 ? -15.097 4.355 11.074 1.00 94.69 107 MET A CA 1
ATOM 821 C C . MET A 1 107 ? -13.896 5.282 10.921 1.00 94.69 107 MET A C 1
ATOM 823 O O . MET A 1 107 ? -12.776 4.949 11.295 1.00 94.69 107 MET A O 1
ATOM 827 N N . ASN A 1 108 ? -14.190 6.508 10.517 1.00 94.06 108 ASN A N 1
ATOM 828 C CA . ASN A 1 108 ? -13.246 7.602 10.407 1.00 94.06 108 ASN A CA 1
ATOM 829 C C . ASN A 1 108 ? -13.363 8.490 11.647 1.00 94.06 108 ASN A C 1
ATOM 831 O O . ASN A 1 108 ? -14.362 9.185 11.821 1.00 94.06 108 ASN A O 1
ATOM 835 N N . ALA A 1 109 ? -12.396 8.429 12.562 1.00 94.12 109 ALA A N 1
ATOM 836 C CA . ALA A 1 109 ? -12.450 9.096 13.860 1.00 94.12 109 ALA A CA 1
ATOM 837 C C . ALA A 1 109 ? -11.357 10.163 13.995 1.00 94.12 109 ALA A C 1
ATOM 839 O O . ALA A 1 109 ? -10.181 9.884 14.236 1.00 94.12 109 ALA A O 1
ATOM 840 N N . TYR A 1 110 ? -11.786 11.417 13.893 1.00 93.75 110 TYR A N 1
ATOM 841 C CA . TYR A 1 110 ? -10.911 12.573 13.815 1.00 93.75 110 TYR A CA 1
ATOM 842 C C . TYR A 1 110 ? -11.151 13.543 14.972 1.00 93.75 110 TYR A C 1
ATOM 844 O O . TYR A 1 110 ? -12.289 13.871 15.317 1.00 93.75 110 TYR A O 1
ATOM 852 N N . GLY A 1 111 ? -10.063 14.061 15.534 1.00 93.00 111 GLY A N 1
ATOM 853 C CA . GLY A 1 111 ? -10.077 15.148 16.505 1.00 93.00 111 GLY A CA 1
ATOM 854 C C . GLY A 1 111 ? -9.990 14.725 17.975 1.00 93.00 111 GLY A C 1
ATOM 855 O O . GLY A 1 111 ? -10.214 13.582 18.379 1.00 93.00 111 GLY A O 1
ATOM 856 N N . GLN A 1 112 ? -9.655 15.715 18.807 1.00 92.69 112 GLN A N 1
ATOM 857 C CA . GLN A 1 112 ? -9.253 15.552 20.212 1.00 92.69 112 GLN A CA 1
ATOM 858 C C . GLN A 1 112 ? -10.395 15.134 21.158 1.00 92.69 112 GLN A C 1
ATOM 860 O O . GLN A 1 112 ? -10.191 14.946 22.354 1.00 92.69 112 GLN A O 1
ATOM 865 N N . GLY A 1 113 ? -11.618 15.027 20.652 1.00 92.38 113 GLY A N 1
ATOM 866 C CA . GLY A 1 113 ? -12.783 14.549 21.384 1.00 92.38 113 GLY A CA 1
ATOM 867 C C . GLY A 1 113 ? -12.872 13.028 21.480 1.00 92.38 113 GLY A C 1
ATOM 868 O O . GLY A 1 113 ? -13.640 12.547 22.308 1.00 92.38 113 GLY A O 1
ATOM 869 N N . ILE A 1 114 ? -12.104 12.293 20.667 1.00 94.75 114 ILE A N 1
ATOM 870 C CA . ILE A 1 114 ? -12.012 10.828 20.708 1.00 94.75 114 ILE A CA 1
ATOM 871 C C . ILE A 1 114 ? -10.977 10.420 21.761 1.00 94.75 114 ILE A C 1
ATOM 873 O O . ILE A 1 114 ? -9.820 10.847 21.694 1.00 94.75 114 ILE A O 1
ATOM 877 N N . SER A 1 115 ? -11.389 9.608 22.734 1.00 94.69 115 SER A N 1
ATOM 878 C CA . SER A 1 115 ? -10.601 9.261 23.925 1.00 94.69 115 SER A CA 1
ATOM 879 C C . SER A 1 115 ? -10.609 7.760 24.242 1.00 94.69 115 SER A C 1
ATOM 881 O O . SER A 1 115 ? -11.304 6.971 23.601 1.00 94.69 115 SER A O 1
ATOM 883 N N . ASP A 1 116 ? -9.866 7.346 25.274 1.00 96.19 116 ASP A N 1
ATOM 884 C CA . ASP A 1 116 ? -9.827 5.947 25.732 1.00 96.19 116 ASP A CA 1
ATOM 885 C C . ASP A 1 116 ? -11.216 5.392 26.121 1.00 96.19 116 ASP A C 1
ATOM 887 O O . ASP A 1 116 ? -11.443 4.185 26.020 1.00 96.19 116 ASP A O 1
ATOM 891 N N . ASP A 1 117 ? -12.157 6.251 26.532 1.00 93.94 117 ASP A N 1
ATOM 892 C CA . ASP A 1 117 ? -13.536 5.840 26.832 1.00 93.94 117 ASP A CA 1
ATOM 893 C C . ASP A 1 117 ? -14.276 5.386 25.562 1.00 93.94 117 ASP A C 1
ATOM 895 O O . ASP A 1 117 ? -15.082 4.449 25.597 1.00 93.94 117 ASP A O 1
ATOM 899 N N . ASP A 1 118 ? -13.969 6.006 24.422 1.00 95.12 118 ASP A N 1
ATOM 900 C CA . ASP A 1 118 ? -14.541 5.667 23.120 1.00 95.12 118 ASP A CA 1
ATOM 901 C C . ASP A 1 118 ? -13.925 4.379 22.559 1.00 95.12 118 ASP A C 1
ATOM 903 O O . ASP A 1 118 ? -14.636 3.555 21.974 1.00 95.12 118 ASP A O 1
ATOM 907 N N . ALA A 1 119 ? -12.637 4.131 22.836 1.00 95.62 119 ALA A N 1
ATOM 908 C CA . ALA A 1 119 ? -11.947 2.899 22.449 1.00 95.62 119 ALA A CA 1
ATOM 909 C C . ALA A 1 119 ? -12.624 1.634 22.995 1.00 95.62 119 ALA A C 1
ATOM 911 O O . ALA A 1 119 ? -12.570 0.588 22.353 1.00 95.62 119 ALA A O 1
ATOM 912 N N . VAL A 1 120 ? -13.302 1.710 24.146 1.00 93.88 120 VAL A N 1
ATOM 913 C CA . VAL A 1 120 ? -14.076 0.582 24.697 1.00 93.88 120 VAL A CA 1
ATOM 914 C C . VAL A 1 120 ? -15.225 0.186 23.781 1.00 93.88 120 VAL A C 1
ATOM 916 O O . VAL A 1 120 ? -15.463 -1.005 23.580 1.00 93.88 120 VAL A O 1
ATOM 919 N N . ALA A 1 121 ? -15.936 1.165 23.223 1.00 93.06 121 ALA A N 1
ATOM 920 C CA . ALA A 1 121 ? -17.019 0.886 22.293 1.00 93.06 121 ALA A CA 1
ATOM 921 C C . ALA A 1 121 ? -16.467 0.378 20.955 1.00 93.06 121 ALA A C 1
ATOM 923 O O . ALA A 1 121 ? -16.973 -0.618 20.441 1.00 93.06 121 ALA A O 1
ATOM 924 N N . ILE A 1 122 ? -15.407 1.013 20.443 1.00 93.69 122 ILE A N 1
ATOM 925 C CA . ILE A 1 122 ? -14.757 0.639 19.177 1.00 93.69 122 ILE A CA 1
ATOM 926 C C . ILE A 1 122 ? -14.187 -0.783 19.260 1.00 93.69 122 ILE A C 1
ATOM 928 O O . ILE A 1 122 ? -14.528 -1.632 18.443 1.00 93.69 122 ILE A O 1
ATOM 932 N N . GLY A 1 123 ? -13.407 -1.103 20.294 1.00 92.38 123 GLY A N 1
ATOM 933 C CA . GLY A 1 123 ? -12.785 -2.422 20.463 1.00 92.38 123 GLY A CA 1
ATOM 934 C C . GLY A 1 123 ? -13.773 -3.571 20.709 1.00 92.38 123 GLY A C 1
ATOM 935 O O . GLY A 1 123 ? -13.415 -4.736 20.543 1.00 92.38 123 GLY A O 1
ATOM 936 N N . ALA A 1 124 ? -15.016 -3.269 21.100 1.00 91.38 124 ALA A N 1
ATOM 937 C CA . ALA A 1 124 ? -16.093 -4.250 21.258 1.00 91.38 124 ALA A CA 1
ATOM 938 C C . ALA A 1 124 ? -16.987 -4.392 20.010 1.00 91.38 124 ALA A C 1
ATOM 940 O O . ALA A 1 124 ? -17.927 -5.190 20.029 1.00 91.38 124 ALA A O 1
ATOM 941 N N . SER A 1 125 ? -16.728 -3.608 18.964 1.00 91.31 125 SER A N 1
ATOM 942 C CA . SER A 1 125 ? -17.529 -3.569 17.740 1.00 91.31 125 SER A CA 1
ATOM 943 C C . SER A 1 125 ? -17.097 -4.620 16.707 1.00 91.31 125 SER A C 1
ATOM 945 O O . SER A 1 125 ? -16.156 -5.389 16.921 1.00 91.31 125 SER A O 1
ATOM 947 N N . SER A 1 126 ? -17.812 -4.649 15.581 1.00 92.19 126 SER A N 1
ATOM 948 C CA . SER A 1 126 ? -17.460 -5.401 14.372 1.00 92.19 126 SER A CA 1
ATOM 949 C C . SER A 1 126 ? -16.783 -4.543 13.299 1.00 92.19 126 SER A C 1
ATOM 951 O O . SER A 1 126 ? -16.744 -4.980 12.157 1.00 92.19 126 SER A O 1
ATOM 953 N N . ILE A 1 127 ? -16.276 -3.354 13.653 1.00 93.69 127 ILE A N 1
ATOM 954 C CA . ILE A 1 127 ? -15.558 -2.479 12.717 1.00 93.69 127 ILE A CA 1
ATOM 955 C C . ILE A 1 127 ? -14.377 -3.244 12.110 1.00 93.69 127 ILE A C 1
ATOM 957 O O . ILE A 1 127 ? -13.608 -3.891 12.834 1.00 93.69 127 ILE A O 1
ATOM 961 N N . GLU A 1 128 ? -14.257 -3.156 10.789 1.00 96.38 128 GLU A N 1
ATOM 962 C CA . GLU A 1 128 ? -13.165 -3.740 10.015 1.00 96.38 128 GLU A CA 1
ATOM 963 C C . GLU A 1 128 ? -12.087 -2.710 9.675 1.00 96.38 128 GLU A C 1
ATOM 965 O O . GLU A 1 128 ? -10.908 -3.069 9.631 1.00 96.38 128 GLU A O 1
ATOM 970 N N . GLU A 1 129 ? -12.474 -1.442 9.522 1.00 97.75 129 GLU A N 1
ATOM 971 C CA . GLU A 1 129 ? -11.593 -0.343 9.123 1.00 97.75 129 GLU A CA 1
ATOM 972 C C . GLU A 1 129 ? -11.715 0.832 10.093 1.00 97.75 129 GLU A C 1
ATOM 974 O O . GLU A 1 129 ? -12.817 1.301 10.393 1.00 97.75 129 GLU A O 1
ATOM 979 N N . LEU A 1 130 ? -10.582 1.288 10.620 1.00 97.69 130 LEU A N 1
ATOM 980 C CA . LEU A 1 130 ? -10.534 2.387 11.577 1.00 97.69 130 LEU A CA 1
ATOM 981 C C . LEU A 1 130 ? -9.464 3.395 11.175 1.00 97.69 130 LEU A C 1
ATOM 983 O O . LEU A 1 130 ? -8.276 3.072 11.202 1.00 97.69 130 LEU A O 1
ATOM 987 N N . ASP A 1 131 ? -9.879 4.633 10.934 1.00 97.81 131 ASP A N 1
ATOM 988 C CA . ASP A 1 131 ? -8.963 5.747 10.722 1.00 97.81 131 ASP A CA 1
ATOM 989 C C . ASP A 1 131 ? -8.912 6.632 11.963 1.00 97.81 131 ASP A C 1
ATOM 991 O O . ASP A 1 131 ? -9.941 7.062 12.489 1.00 97.81 131 ASP A O 1
ATOM 995 N N . LEU A 1 132 ? -7.698 6.925 12.427 1.00 97.69 132 LEU A N 1
ATOM 996 C CA . LEU A 1 132 ? -7.437 7.769 13.586 1.00 97.69 132 LEU A CA 1
ATOM 997 C C . LEU A 1 132 ? -6.562 8.959 13.185 1.00 97.69 132 LEU A C 1
ATOM 999 O O . LEU A 1 132 ? -5.409 8.797 12.774 1.00 97.69 132 LEU A O 1
ATOM 1003 N N . ASP A 1 133 ? -7.094 10.166 13.379 1.00 96.00 133 ASP A N 1
ATOM 1004 C CA . ASP A 1 133 ? -6.348 11.418 13.224 1.00 96.00 133 ASP A CA 1
ATOM 1005 C C . ASP A 1 133 ? -6.567 12.313 14.441 1.00 96.00 133 ASP A C 1
ATOM 1007 O O . ASP A 1 133 ? -7.699 12.612 14.831 1.00 96.00 133 ASP A O 1
ATOM 1011 N N . SER A 1 134 ? -5.464 12.796 15.013 1.00 94.75 134 SER A N 1
ATOM 1012 C CA . SER A 1 134 ? -5.481 13.867 16.006 1.00 94.75 134 SER A CA 1
ATOM 1013 C C . SER A 1 134 ? -6.406 13.574 17.191 1.00 94.75 134 SER A C 1
ATOM 1015 O O . SER A 1 134 ? -7.124 14.470 17.645 1.00 94.75 134 SER A O 1
ATOM 1017 N N . THR A 1 135 ? -6.381 12.345 17.710 1.00 96.31 135 THR A N 1
ATOM 1018 C CA . THR A 1 135 ? -7.195 11.904 18.849 1.00 96.31 135 THR A CA 1
ATOM 1019 C C . THR A 1 135 ? -6.475 12.126 20.185 1.00 96.31 135 THR A C 1
ATOM 1021 O O . THR A 1 135 ? -5.322 12.564 20.241 1.00 96.31 135 THR A O 1
ATOM 1024 N N . THR A 1 136 ? -7.156 11.816 21.292 1.00 95.75 136 THR A N 1
ATOM 1025 C CA . THR A 1 136 ? -6.565 11.770 22.645 1.00 95.75 136 THR A CA 1
ATOM 1026 C C . THR A 1 136 ? -6.345 10.346 23.153 1.00 95.75 136 THR A C 1
ATOM 1028 O O . THR A 1 136 ? -6.115 10.145 24.349 1.00 95.75 136 THR A O 1
ATOM 1031 N N . LEU A 1 137 ? -6.406 9.349 22.265 1.00 96.69 137 LEU A N 1
ATOM 1032 C CA . LEU A 1 137 ? -6.148 7.959 22.621 1.00 96.69 137 LEU A CA 1
ATOM 1033 C C . LEU A 1 137 ? -4.734 7.795 23.175 1.00 96.69 137 LEU A C 1
ATOM 1035 O O . LEU A 1 137 ? -3.744 8.243 22.593 1.00 96.69 137 LEU A O 1
ATOM 1039 N N . THR A 1 138 ? -4.642 7.122 24.314 1.00 97.19 138 THR A N 1
ATOM 1040 C CA . THR A 1 138 ? -3.374 6.760 24.946 1.00 97.19 138 THR A CA 1
ATOM 1041 C C . THR A 1 138 ? -3.037 5.300 24.628 1.00 97.19 138 THR A C 1
ATOM 1043 O O . THR A 1 138 ? -3.886 4.565 24.112 1.00 97.19 138 THR A O 1
ATOM 1046 N N . PRO A 1 139 ? -1.845 4.796 25.002 1.00 97.88 139 PRO A N 1
ATOM 1047 C CA . PRO A 1 139 ? -1.550 3.366 24.891 1.00 97.88 139 PRO A CA 1
ATOM 1048 C C . PRO A 1 139 ? -2.596 2.459 25.569 1.00 97.88 139 PRO A C 1
ATOM 1050 O O . PRO A 1 139 ? -2.743 1.296 25.202 1.00 97.88 139 PRO A O 1
ATOM 1053 N N . LYS A 1 140 ? -3.367 2.960 26.547 1.00 98.00 140 LYS A N 1
ATOM 1054 C CA . LYS A 1 140 ? -4.471 2.193 27.146 1.00 98.00 140 LYS A CA 1
ATOM 1055 C C . LYS A 1 140 ? -5.647 2.032 26.187 1.00 98.00 140 LYS A C 1
ATOM 1057 O O . LYS A 1 140 ? -6.180 0.929 26.108 1.00 98.00 140 LYS A O 1
ATOM 1062 N N . GLY A 1 141 ? -6.027 3.083 25.460 1.00 97.81 141 GLY A N 1
ATOM 1063 C CA . GLY A 1 141 ? -7.046 3.017 24.414 1.00 97.81 141 GLY A CA 1
ATOM 1064 C C . GLY A 1 141 ? -6.651 2.034 23.318 1.00 97.81 141 GLY A C 1
ATOM 1065 O O . GLY A 1 141 ? -7.405 1.107 23.031 1.00 97.81 141 GLY A O 1
ATOM 1066 N N . TYR A 1 142 ? -5.422 2.128 22.805 1.00 98.25 142 TYR A N 1
ATOM 1067 C CA . TYR A 1 142 ? -4.899 1.172 21.819 1.00 98.25 142 TYR A CA 1
ATOM 1068 C C . TYR A 1 142 ? -4.874 -0.273 22.339 1.00 98.25 142 TYR A C 1
ATOM 1070 O O . TYR A 1 142 ? -5.209 -1.195 21.604 1.00 98.25 142 TYR A O 1
ATOM 1078 N N . ALA A 1 143 ? -4.571 -0.503 23.622 1.00 98.12 143 ALA A N 1
ATOM 1079 C CA . ALA A 1 143 ? -4.655 -1.843 24.214 1.00 98.12 143 ALA A CA 1
ATOM 1080 C C . ALA A 1 143 ? -6.087 -2.411 24.250 1.00 98.12 143 ALA A C 1
ATOM 1082 O O . ALA A 1 143 ? -6.276 -3.629 24.297 1.00 98.12 143 ALA A O 1
ATOM 1083 N N . VAL A 1 144 ? -7.102 -1.545 24.254 1.00 97.81 144 VAL A N 1
ATOM 1084 C CA . VAL A 1 144 ? -8.504 -1.950 24.112 1.00 97.81 144 VAL A CA 1
ATOM 1085 C C . VAL A 1 144 ? -8.843 -2.202 22.644 1.00 97.81 144 VAL A C 1
ATOM 1087 O O . VAL A 1 144 ? -9.447 -3.234 22.350 1.00 97.81 144 VAL A O 1
ATOM 1090 N N . LEU A 1 145 ? -8.400 -1.330 21.731 1.00 97.44 145 LEU A N 1
ATOM 1091 C CA . LEU A 1 145 ? -8.564 -1.512 20.282 1.00 97.44 145 LEU A CA 1
ATOM 1092 C C . LEU A 1 145 ? -7.920 -2.810 19.784 1.00 97.44 145 LEU A C 1
ATOM 1094 O O . LEU A 1 145 ? -8.519 -3.515 18.982 1.00 97.44 145 LEU A O 1
ATOM 1098 N N . ALA A 1 146 ? -6.770 -3.201 20.338 1.00 96.94 146 ALA A N 1
ATOM 1099 C CA . ALA A 1 146 ? -6.081 -4.451 20.015 1.00 96.94 146 ALA A CA 1
ATOM 1100 C C . ALA A 1 146 ? -6.902 -5.722 20.318 1.00 96.94 146 ALA A C 1
ATOM 1102 O O . ALA A 1 146 ? -6.515 -6.821 19.932 1.00 96.94 146 ALA A O 1
ATOM 1103 N N . ARG A 1 147 ? -8.033 -5.607 21.026 1.00 94.12 147 ARG A N 1
ATOM 1104 C CA . ARG A 1 147 ? -8.961 -6.721 21.283 1.00 94.12 147 ARG A CA 1
ATOM 1105 C C . ARG A 1 147 ? -10.080 -6.826 20.250 1.00 94.12 147 ARG A C 1
ATOM 1107 O O . ARG A 1 147 ? -10.858 -7.785 20.329 1.00 94.12 147 ARG A O 1
ATOM 1114 N N . ALA A 1 148 ? -10.178 -5.867 19.329 1.00 95.12 148 ALA A N 1
ATOM 1115 C CA . ALA A 1 148 ? -11.112 -5.925 18.217 1.00 95.12 148 ALA A CA 1
ATOM 1116 C C . ALA A 1 148 ? -10.865 -7.211 17.423 1.00 95.12 148 ALA A C 1
ATOM 1118 O O . ALA A 1 148 ? -9.728 -7.583 17.148 1.00 95.12 148 ALA A O 1
ATOM 1119 N N . ARG A 1 149 ? -11.941 -7.938 17.114 1.00 93.81 149 ARG A N 1
ATOM 1120 C CA . ARG A 1 149 ? -11.845 -9.257 16.464 1.00 93.81 149 ARG A CA 1
ATOM 1121 C C . ARG A 1 149 ? -11.948 -9.199 14.948 1.00 93.81 149 ARG A C 1
ATOM 1123 O O . ARG A 1 149 ? -11.646 -10.199 14.306 1.00 93.81 149 ARG A O 1
ATOM 1130 N N . GLN A 1 150 ? -12.440 -8.082 14.424 1.00 95.88 150 GLN A N 1
ATOM 1131 C CA . GLN A 1 150 ? -12.702 -7.886 13.001 1.00 95.88 150 GLN A CA 1
ATOM 1132 C C . GLN A 1 150 ? -11.884 -6.743 12.404 1.00 95.88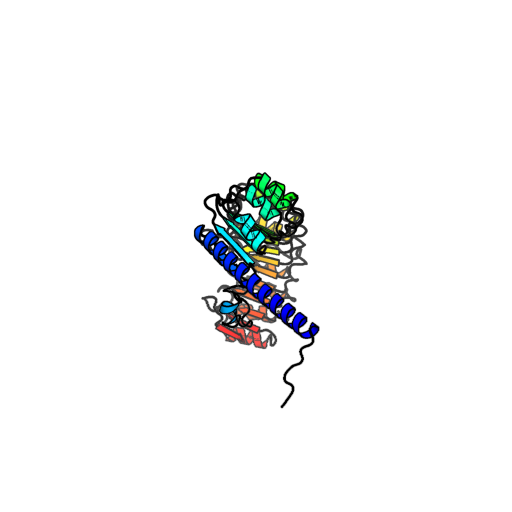 150 GLN A C 1
ATOM 1134 O O . GLN A 1 150 ? -11.918 -6.586 11.196 1.00 95.88 150 GLN A O 1
ATOM 1139 N N . LEU A 1 151 ? -11.122 -5.995 13.214 1.00 97.56 151 LEU A N 1
ATOM 1140 C CA . LEU A 1 151 ? -10.317 -4.876 12.731 1.00 97.56 151 LEU A CA 1
ATOM 1141 C C . LEU A 1 151 ? -9.191 -5.406 11.840 1.00 97.56 151 LEU A C 1
ATOM 1143 O O . LEU A 1 151 ? -8.251 -6.020 12.354 1.00 97.56 151 LEU A O 1
ATOM 1147 N N . LYS A 1 152 ? -9.307 -5.184 10.534 1.00 98.19 152 LYS A N 1
ATOM 1148 C CA . LYS A 1 152 ? -8.363 -5.620 9.501 1.00 98.19 152 LYS A CA 1
ATOM 1149 C C . LYS A 1 152 ? -7.458 -4.482 9.065 1.00 98.19 152 LYS A C 1
ATOM 1151 O O . LYS A 1 152 ? -6.268 -4.730 8.873 1.00 98.19 152 LYS A O 1
ATOM 1156 N N . HIS A 1 153 ? -8.002 -3.270 8.955 1.00 98.50 153 HIS A N 1
ATOM 1157 C CA . HIS A 1 153 ? -7.310 -2.098 8.425 1.00 98.50 153 HIS A CA 1
ATOM 1158 C C . HIS A 1 153 ? -7.279 -0.984 9.477 1.00 98.50 153 HIS A C 1
ATOM 1160 O O . HIS A 1 153 ? -8.295 -0.657 10.093 1.00 98.50 153 HIS A O 1
ATOM 1166 N N . LEU A 1 154 ? -6.094 -0.424 9.716 1.00 98.62 154 LEU A N 1
ATOM 1167 C CA . LEU A 1 154 ? -5.897 0.694 10.636 1.00 98.62 154 LEU A CA 1
ATOM 1168 C C . LEU A 1 154 ? -5.113 1.796 9.933 1.00 98.62 154 LEU A C 1
ATOM 1170 O O . LEU A 1 154 ? -3.966 1.569 9.543 1.00 98.62 154 LEU A O 1
ATOM 1174 N N . THR A 1 155 ? -5.683 2.993 9.852 1.00 98.62 155 THR A N 1
ATOM 1175 C CA . THR A 1 155 ? -4.981 4.186 9.369 1.00 98.62 155 THR A CA 1
ATOM 1176 C C . THR A 1 155 ? -4.643 5.098 10.533 1.00 98.62 155 THR A C 1
ATOM 1178 O O . THR A 1 155 ? -5.514 5.473 11.314 1.00 98.62 155 THR A O 1
ATOM 1181 N N . LEU A 1 156 ? -3.374 5.488 10.643 1.00 98.38 156 LEU A N 1
ATOM 1182 C CA . LEU A 1 156 ? -2.888 6.409 11.667 1.00 98.38 156 LEU A CA 1
ATOM 1183 C C . LEU A 1 156 ? -2.259 7.637 11.016 1.00 98.38 156 LEU A C 1
ATOM 1185 O O . LEU A 1 156 ? -1.352 7.512 10.186 1.00 98.38 156 LEU A O 1
ATOM 1189 N N . VAL A 1 157 ? -2.697 8.822 11.436 1.00 96.69 157 VAL A N 1
ATOM 1190 C CA . VAL A 1 157 ? -2.225 10.102 10.894 1.00 96.69 157 VAL A CA 1
ATOM 1191 C C . VAL A 1 157 ? -1.411 10.874 11.932 1.00 96.69 157 VAL A C 1
ATOM 1193 O O . VAL A 1 157 ? -1.819 11.032 13.086 1.00 96.69 157 VAL A O 1
ATOM 1196 N N . GLY A 1 158 ? -0.241 11.372 11.524 1.00 94.00 158 GLY A N 1
ATOM 1197 C CA . GLY A 1 158 ? 0.582 12.311 12.284 1.00 94.00 158 GLY A CA 1
ATOM 1198 C C . GLY A 1 158 ? 0.879 11.840 13.711 1.00 94.00 158 GLY A C 1
ATOM 1199 O O . GLY A 1 158 ? 1.586 10.853 13.922 1.00 94.00 158 GLY A O 1
ATOM 1200 N N . GLY A 1 159 ? 0.323 12.542 14.707 1.00 91.44 159 GLY A N 1
ATOM 1201 C CA . GLY A 1 159 ? 0.518 12.263 16.139 1.00 91.44 159 GLY A CA 1
ATOM 1202 C C . GLY A 1 159 ? -0.073 10.938 16.646 1.00 91.44 159 GLY A C 1
ATOM 1203 O O . GLY A 1 159 ? 0.112 10.582 17.812 1.00 91.44 159 GLY A O 1
ATOM 1204 N N . GLU A 1 160 ? -0.784 10.184 15.808 1.00 95.88 160 GLU A N 1
ATOM 1205 C CA . GLU A 1 160 ? -1.197 8.813 16.130 1.00 95.88 160 GLU A CA 1
ATOM 1206 C C . GLU A 1 160 ? -0.096 7.778 15.872 1.00 95.88 160 GLU A C 1
ATOM 1208 O O . GLU A 1 160 ? -0.159 6.659 16.374 1.00 95.88 160 GLU A O 1
ATOM 1213 N N . THR A 1 161 ? 0.968 8.158 15.165 1.00 96.06 161 THR A N 1
ATOM 1214 C CA . THR A 1 161 ? 2.035 7.237 14.740 1.00 96.06 161 THR A CA 1
ATOM 1215 C C . THR A 1 161 ? 3.148 7.041 15.778 1.00 96.06 161 THR A C 1
ATOM 1217 O O . THR A 1 161 ? 4.230 6.547 15.469 1.00 96.06 161 THR A O 1
ATOM 1220 N N . GLU A 1 162 ? 2.909 7.402 17.040 1.00 95.44 162 GLU A N 1
ATOM 1221 C CA . GLU A 1 162 ? 3.885 7.214 18.115 1.00 95.44 162 GLU A CA 1
ATOM 1222 C C . GLU A 1 162 ? 4.055 5.729 18.480 1.00 95.44 162 GLU A C 1
ATOM 1224 O O . GLU A 1 162 ? 3.088 4.999 18.709 1.00 95.44 162 GLU A O 1
ATOM 1229 N N . ALA A 1 163 ? 5.307 5.279 18.621 1.00 96.94 163 ALA A N 1
ATOM 1230 C CA . ALA A 1 163 ? 5.625 3.875 18.900 1.00 96.94 163 ALA A CA 1
ATOM 1231 C C . ALA A 1 163 ? 4.962 3.340 20.185 1.00 96.94 163 ALA A C 1
ATOM 1233 O O . ALA A 1 163 ? 4.565 2.176 20.235 1.00 96.94 163 ALA A O 1
ATOM 1234 N N . GLU A 1 164 ? 4.830 4.177 21.222 1.00 96.75 164 GLU A N 1
ATOM 1235 C CA . GLU A 1 164 ? 4.188 3.801 22.489 1.00 96.75 164 GLU A CA 1
ATOM 1236 C C . GLU A 1 164 ? 2.682 3.570 22.335 1.00 96.75 164 GLU A C 1
ATOM 1238 O O . GLU A 1 164 ? 2.150 2.634 22.936 1.00 96.75 164 GLU A O 1
ATOM 1243 N N . LYS A 1 165 ? 2.009 4.388 21.514 1.00 95.56 165 LYS A N 1
ATOM 1244 C CA . LYS A 1 165 ? 0.588 4.225 21.189 1.00 95.56 165 LYS A CA 1
ATOM 1245 C C . LYS A 1 165 ? 0.355 2.960 20.375 1.00 95.56 165 LYS A C 1
ATOM 1247 O O . LYS A 1 165 ? -0.554 2.208 20.698 1.00 95.56 165 LYS A O 1
ATOM 1252 N N . LEU A 1 166 ? 1.200 2.690 19.378 1.00 97.06 166 LEU A N 1
ATOM 1253 C CA . LEU A 1 166 ? 1.043 1.531 18.495 1.00 97.06 166 LEU A CA 1
ATOM 1254 C C . LEU A 1 166 ? 1.439 0.199 19.156 1.00 97.06 166 LEU A C 1
ATOM 1256 O O . LEU A 1 166 ? 0.891 -0.841 18.803 1.00 97.06 166 LEU A O 1
ATOM 1260 N N . ALA A 1 167 ? 2.368 0.193 20.117 1.00 97.75 167 ALA A N 1
ATOM 1261 C CA . ALA A 1 167 ? 2.906 -1.035 20.717 1.00 97.75 167 ALA A CA 1
ATOM 1262 C C . ALA A 1 167 ? 1.859 -2.070 21.203 1.00 97.75 167 ALA A C 1
ATOM 1264 O O . ALA A 1 167 ? 2.086 -3.262 20.977 1.00 97.75 167 ALA A O 1
ATOM 1265 N N . PRO A 1 168 ? 0.728 -1.689 21.832 1.00 98.25 168 PRO A N 1
ATOM 1266 C CA . PRO A 1 168 ? -0.336 -2.620 22.209 1.00 98.25 168 PRO A CA 1
ATOM 1267 C C . PRO A 1 168 ? -0.998 -3.345 21.029 1.00 98.25 168 PRO A C 1
ATOM 1269 O O . PRO A 1 168 ? -1.508 -4.447 21.213 1.00 98.25 168 PRO A O 1
ATOM 1272 N N . MET A 1 169 ? -0.957 -2.785 19.814 1.00 98.00 169 MET A N 1
ATOM 1273 C CA . MET A 1 169 ? -1.516 -3.428 18.616 1.00 98.00 169 MET A CA 1
ATOM 1274 C C . MET A 1 169 ? -0.767 -4.703 18.213 1.00 98.00 169 MET A C 1
ATOM 1276 O O . MET A 1 169 ? -1.268 -5.461 17.389 1.00 98.00 169 MET A O 1
ATOM 1280 N N . ALA A 1 170 ? 0.381 -5.001 18.833 1.00 97.12 170 ALA A N 1
ATOM 1281 C CA . ALA A 1 170 ? 1.043 -6.299 18.709 1.00 97.12 170 ALA A CA 1
ATOM 1282 C C . ALA A 1 170 ? 0.141 -7.484 19.113 1.00 97.12 170 ALA A C 1
ATOM 1284 O O . ALA A 1 170 ? 0.321 -8.584 18.594 1.00 97.12 170 ALA A O 1
ATOM 1285 N N . ASP A 1 171 ? -0.833 -7.257 20.002 1.00 96.94 171 ASP A N 1
ATOM 1286 C CA . ASP A 1 171 ? -1.798 -8.274 20.438 1.00 96.94 171 ASP A CA 1
ATOM 1287 C C . ASP A 1 171 ? -3.029 -8.374 19.508 1.00 96.94 171 ASP A C 1
ATOM 1289 O O . ASP A 1 171 ? -3.876 -9.253 19.696 1.00 96.94 171 ASP A O 1
ATOM 1293 N N . CYS A 1 172 ? -3.141 -7.499 18.498 1.00 97.00 172 CYS A N 1
ATOM 1294 C CA . CYS A 1 172 ? -4.275 -7.462 17.576 1.00 97.00 172 CYS A CA 1
ATOM 1295 C C . CYS A 1 172 ? -4.178 -8.571 16.524 1.00 97.00 172 CYS A C 1
ATOM 1297 O O . CYS A 1 172 ? -3.510 -8.441 15.498 1.00 97.00 172 CYS A O 1
ATOM 1299 N N . ALA A 1 173 ? -4.876 -9.678 16.771 1.00 95.94 173 ALA A N 1
ATOM 1300 C CA . ALA A 1 173 ? -4.808 -10.861 15.917 1.00 95.94 173 ALA A CA 1
ATOM 1301 C C . ALA A 1 173 ? -5.463 -10.686 14.534 1.00 95.94 173 ALA A C 1
ATOM 1303 O O . ALA A 1 173 ? -5.162 -11.469 13.635 1.00 95.94 173 ALA A O 1
ATOM 1304 N N . SER A 1 174 ? -6.359 -9.707 14.367 1.00 97.19 174 SER A N 1
ATOM 1305 C CA . SER A 1 174 ? -7.096 -9.485 13.116 1.00 97.19 174 SER A CA 1
ATOM 1306 C C . SER A 1 174 ? -6.441 -8.478 12.170 1.00 97.19 174 SER A C 1
ATOM 1308 O O . SER A 1 174 ? -6.767 -8.496 10.989 1.00 97.19 174 SER A O 1
ATOM 1310 N N . LEU A 1 175 ? -5.528 -7.630 12.662 1.00 98.38 175 LEU A N 1
ATOM 1311 C CA . LEU A 1 175 ? -4.970 -6.525 11.878 1.00 98.38 175 LEU A CA 1
ATOM 1312 C C . LEU A 1 175 ? -4.029 -7.034 10.778 1.00 98.38 175 LEU A C 1
ATOM 1314 O O . LEU A 1 175 ? -2.942 -7.526 11.079 1.00 98.38 175 LEU A O 1
ATOM 1318 N N . SER A 1 176 ? -4.429 -6.896 9.517 1.00 98.31 176 SER A N 1
ATOM 1319 C CA . SER A 1 176 ? -3.655 -7.319 8.344 1.00 98.31 176 SER A CA 1
ATOM 1320 C C . SER A 1 176 ? -3.051 -6.155 7.567 1.00 98.31 176 SER A C 1
ATOM 1322 O O . SER A 1 176 ? -2.007 -6.345 6.945 1.00 98.31 176 SER A O 1
ATOM 1324 N N . GLU A 1 177 ? -3.635 -4.961 7.654 1.00 98.75 177 GLU A N 1
ATOM 1325 C CA . GLU A 1 177 ? -3.167 -3.758 6.966 1.00 98.75 177 GLU A CA 1
ATOM 1326 C C . GLU A 1 177 ? -2.947 -2.606 7.947 1.00 98.75 177 GLU A C 1
ATOM 1328 O O . GLU A 1 177 ? -3.764 -2.351 8.837 1.00 98.75 177 GLU A O 1
ATOM 1333 N N . LEU A 1 178 ? -1.835 -1.897 7.771 1.00 98.75 178 LEU A N 1
ATOM 1334 C CA . LEU A 1 178 ? -1.519 -0.683 8.510 1.00 98.75 178 LEU A CA 1
ATOM 1335 C C . LEU A 1 178 ? -1.146 0.420 7.526 1.00 98.75 178 LEU A C 1
ATOM 1337 O O . LEU A 1 178 ? -0.160 0.304 6.794 1.00 98.75 178 LEU A O 1
ATOM 1341 N N . THR A 1 179 ? -1.885 1.518 7.589 1.00 98.56 179 THR A N 1
ATOM 1342 C CA . THR A 1 179 ? -1.594 2.735 6.843 1.00 98.56 179 THR A CA 1
ATOM 1343 C C . THR A 1 179 ? -1.061 3.805 7.788 1.00 98.56 179 THR A C 1
ATOM 1345 O O . THR A 1 179 ? -1.677 4.127 8.801 1.00 98.56 179 THR A O 1
ATOM 1348 N N . LEU A 1 180 ? 0.102 4.370 7.468 1.00 97.75 180 LEU A N 1
ATOM 1349 C CA . LEU A 1 180 ? 0.719 5.460 8.223 1.00 97.75 180 LEU A CA 1
ATOM 1350 C C . LEU A 1 180 ? 0.829 6.701 7.340 1.00 97.75 180 LEU A C 1
ATOM 1352 O O . LEU A 1 180 ? 1.486 6.663 6.296 1.00 97.75 180 LEU A O 1
ATOM 1356 N N . ILE A 1 181 ? 0.228 7.803 7.780 1.00 94.62 181 ILE A N 1
ATOM 1357 C CA . ILE A 1 181 ? 0.218 9.086 7.071 1.00 94.62 181 ILE A CA 1
ATOM 1358 C C . ILE A 1 181 ? 0.967 10.129 7.906 1.00 94.62 181 ILE A C 1
ATOM 1360 O O . ILE A 1 181 ? 0.721 10.256 9.102 1.00 94.62 181 ILE A O 1
ATOM 1364 N N . ASP A 1 182 ? 1.891 10.874 7.290 1.00 92.25 182 ASP A N 1
ATOM 1365 C CA . ASP A 1 182 ? 2.709 11.913 7.954 1.00 92.25 182 ASP A CA 1
ATOM 1366 C C . ASP A 1 182 ? 3.459 11.404 9.207 1.00 92.25 182 ASP A C 1
ATOM 1368 O O . ASP A 1 182 ? 3.639 12.102 10.205 1.00 92.25 182 ASP A O 1
ATOM 1372 N N . ALA A 1 183 ? 3.902 10.146 9.158 1.00 93.81 183 ALA A N 1
ATOM 1373 C CA . ALA A 1 183 ? 4.603 9.493 10.257 1.00 93.81 183 ALA A CA 1
ATOM 1374 C C . ALA A 1 183 ? 6.112 9.763 10.245 1.00 93.81 183 ALA A C 1
ATOM 1376 O O . ALA A 1 183 ? 6.740 9.893 9.187 1.00 93.81 183 ALA A O 1
ATOM 1377 N N . GLU A 1 184 ? 6.736 9.738 11.424 1.00 93.94 184 GLU A N 1
ATOM 1378 C CA . GLU A 1 184 ? 8.194 9.672 11.545 1.00 93.94 184 GLU A CA 1
ATOM 1379 C C . GLU A 1 184 ? 8.647 8.235 11.797 1.00 93.94 184 GLU A C 1
ATOM 1381 O O . GLU A 1 184 ? 8.465 7.678 12.877 1.00 93.94 184 GLU A O 1
ATOM 1386 N N . MET A 1 185 ? 9.291 7.636 10.799 1.00 93.25 185 MET A N 1
ATOM 1387 C CA . MET A 1 185 ? 9.724 6.239 10.809 1.00 93.25 185 MET A CA 1
ATOM 1388 C C . MET A 1 185 ? 11.006 6.050 11.633 1.00 93.25 185 MET A C 1
ATOM 1390 O O . MET A 1 185 ? 12.096 5.791 11.109 1.00 93.25 185 MET A O 1
ATOM 1394 N N . THR A 1 186 ? 10.887 6.221 12.949 1.00 94.00 186 THR A N 1
ATOM 1395 C CA . THR A 1 186 ? 11.954 5.949 13.919 1.00 94.00 186 THR A CA 1
ATOM 1396 C C . THR A 1 186 ? 12.215 4.440 14.052 1.00 94.00 186 THR A C 1
ATOM 1398 O O . THR A 1 186 ? 11.332 3.624 13.767 1.00 94.00 186 THR A O 1
ATOM 1401 N N . PRO A 1 187 ? 13.413 4.020 14.502 1.00 92.81 187 PRO A N 1
ATOM 1402 C CA . PRO A 1 187 ? 13.685 2.611 14.802 1.00 92.81 187 PRO A CA 1
ATOM 1403 C C . PRO A 1 187 ? 12.681 1.991 15.783 1.00 92.81 187 PRO A C 1
ATOM 1405 O O . PRO A 1 187 ? 12.357 0.809 15.664 1.00 92.81 187 PRO A O 1
ATOM 1408 N N . GLU A 1 188 ? 12.194 2.775 16.743 1.00 96.00 188 GLU A N 1
ATOM 1409 C CA . GLU A 1 188 ? 11.227 2.363 17.757 1.00 96.00 188 GLU A CA 1
ATOM 1410 C C . GLU A 1 188 ? 9.851 2.105 17.141 1.00 96.00 188 GLU A C 1
ATOM 1412 O O . GLU A 1 188 ? 9.247 1.072 17.438 1.00 96.00 188 GLU A O 1
ATOM 1417 N N . LEU A 1 189 ? 9.386 2.987 16.246 1.00 97.06 189 LEU A N 1
ATOM 1418 C CA . LEU A 1 189 ? 8.123 2.800 15.530 1.00 97.06 189 LEU A CA 1
ATOM 1419 C C . LEU A 1 189 ? 8.181 1.548 14.652 1.00 97.06 189 LEU A C 1
ATOM 1421 O O . LEU A 1 189 ? 7.322 0.676 14.764 1.00 97.06 189 LEU A O 1
ATOM 1425 N N . VAL A 1 190 ? 9.238 1.391 13.852 1.00 95.50 190 VAL A N 1
ATOM 1426 C CA . VAL A 1 190 ? 9.414 0.198 13.006 1.00 95.50 190 VAL A CA 1
ATOM 1427 C C . VAL A 1 190 ? 9.478 -1.079 13.852 1.00 95.50 190 VAL A C 1
ATOM 1429 O O . VAL A 1 190 ? 8.902 -2.101 13.484 1.00 95.50 190 VAL A O 1
ATOM 1432 N N . ALA A 1 191 ? 10.127 -1.034 15.019 1.00 95.12 191 ALA A N 1
ATOM 1433 C CA . ALA A 1 191 ? 10.155 -2.162 15.947 1.00 95.12 191 ALA A CA 1
ATOM 1434 C C . ALA A 1 191 ? 8.786 -2.465 16.580 1.00 95.12 191 ALA A C 1
ATOM 1436 O O . ALA A 1 191 ? 8.526 -3.627 16.893 1.00 95.12 191 ALA A O 1
ATOM 1437 N N . ALA A 1 192 ? 7.926 -1.463 16.784 1.00 97.62 192 ALA A N 1
ATOM 1438 C CA . ALA A 1 192 ? 6.548 -1.669 17.225 1.00 97.62 192 ALA A CA 1
ATOM 1439 C C . ALA A 1 192 ? 5.718 -2.351 16.125 1.00 97.62 192 ALA A C 1
ATOM 1441 O O . ALA A 1 192 ? 5.093 -3.374 16.399 1.00 97.62 192 ALA A O 1
ATOM 1442 N N . ILE A 1 193 ? 5.807 -1.874 14.878 1.00 97.69 193 ILE A N 1
ATOM 1443 C CA . ILE A 1 193 ? 5.139 -2.484 13.712 1.00 97.69 193 ILE A CA 1
ATOM 1444 C C . ILE A 1 193 ? 5.587 -3.943 13.534 1.00 97.69 193 ILE A C 1
ATOM 1446 O O . ILE A 1 193 ? 4.762 -4.833 13.353 1.00 97.69 193 ILE A O 1
ATOM 1450 N N . ALA A 1 194 ? 6.887 -4.224 13.677 1.00 95.69 194 ALA A N 1
ATOM 1451 C CA . ALA A 1 194 ? 7.444 -5.575 13.551 1.00 95.69 194 ALA A CA 1
ATOM 1452 C C . ALA A 1 194 ? 6.880 -6.590 14.557 1.00 95.69 194 ALA A C 1
ATOM 1454 O O . ALA A 1 194 ? 6.998 -7.797 14.345 1.00 95.69 194 ALA A O 1
ATOM 1455 N N . LYS A 1 195 ? 6.279 -6.132 15.661 1.00 97.00 195 LYS A N 1
ATOM 1456 C CA . LYS A 1 195 ? 5.642 -7.020 16.640 1.00 97.00 195 LYS A CA 1
ATOM 1457 C C . LYS A 1 195 ? 4.236 -7.450 16.226 1.00 97.00 195 LYS A C 1
ATOM 1459 O O . LYS A 1 195 ? 3.781 -8.471 16.733 1.00 97.00 195 LYS A O 1
ATOM 1464 N N . ILE A 1 196 ? 3.591 -6.747 15.297 1.00 97.00 196 ILE A N 1
ATOM 1465 C CA . ILE A 1 196 ? 2.260 -7.075 14.775 1.00 97.00 196 ILE A CA 1
ATOM 1466 C C . ILE A 1 196 ? 2.393 -8.248 13.789 1.00 97.00 196 ILE A C 1
ATOM 1468 O O . ILE A 1 196 ? 2.637 -8.066 12.598 1.00 97.00 196 ILE A O 1
ATOM 1472 N N . GLN A 1 197 ? 2.286 -9.481 14.294 1.00 94.38 197 GLN A N 1
ATOM 1473 C CA . GLN A 1 197 ? 2.557 -10.708 13.518 1.00 94.38 197 GLN A CA 1
ATOM 1474 C C . GLN A 1 197 ? 1.505 -11.007 12.435 1.00 94.38 197 GLN A C 1
ATOM 1476 O O . GLN A 1 197 ? 1.758 -11.763 11.491 1.00 94.38 197 GLN A O 1
ATOM 1481 N N . SER A 1 198 ? 0.312 -10.444 12.587 1.00 96.38 198 SER A N 1
ATOM 1482 C CA . SER A 1 198 ? -0.814 -10.541 11.655 1.00 96.38 198 SER A CA 1
ATOM 1483 C C . SER A 1 198 ? -0.655 -9.638 10.429 1.00 96.38 198 SER A C 1
ATOM 1485 O O . SER A 1 198 ? -1.236 -9.947 9.393 1.00 96.38 198 SER A O 1
ATOM 1487 N N . LEU A 1 199 ? 0.188 -8.601 10.507 1.00 98.00 199 LEU A N 1
ATOM 1488 C CA . LEU A 1 199 ? 0.354 -7.605 9.451 1.00 98.00 199 LEU A CA 1
ATOM 1489 C C . LEU A 1 199 ? 0.901 -8.224 8.157 1.00 98.00 199 LEU A C 1
ATOM 1491 O O . LEU A 1 199 ? 1.848 -9.014 8.194 1.00 98.00 199 LEU A O 1
ATOM 1495 N N . ARG A 1 200 ? 0.324 -7.860 7.017 1.00 98.19 200 ARG A N 1
ATOM 1496 C CA . ARG A 1 200 ? 0.734 -8.281 5.669 1.00 98.19 200 ARG A CA 1
ATOM 1497 C C . ARG A 1 200 ? 0.984 -7.089 4.764 1.00 98.19 200 ARG A C 1
ATOM 1499 O O . ARG A 1 200 ? 1.955 -7.115 4.011 1.00 98.19 200 ARG A O 1
ATOM 1506 N N . ASP A 1 201 ? 0.193 -6.040 4.924 1.00 98.69 201 ASP A N 1
ATOM 1507 C CA . ASP A 1 201 ? 0.229 -4.877 4.055 1.00 98.69 201 ASP A CA 1
ATOM 1508 C C . ASP A 1 201 ? 0.599 -3.634 4.871 1.00 98.69 201 ASP A C 1
ATOM 1510 O O . ASP A 1 201 ? 0.023 -3.352 5.925 1.00 98.69 201 ASP A O 1
ATOM 1514 N N . LEU A 1 202 ? 1.632 -2.920 4.420 1.00 98.19 202 LEU A N 1
ATOM 1515 C CA . LEU A 1 202 ? 2.090 -1.680 5.040 1.00 98.19 202 LEU A CA 1
ATOM 1516 C C . LEU A 1 202 ? 2.120 -0.570 3.999 1.00 98.19 202 LEU A C 1
ATOM 1518 O O . LEU A 1 202 ? 2.930 -0.605 3.065 1.00 98.19 202 LEU A O 1
ATOM 1522 N N . PHE A 1 203 ? 1.282 0.442 4.200 1.00 97.25 203 PHE A N 1
ATOM 1523 C CA . PHE A 1 203 ? 1.209 1.601 3.323 1.00 97.25 203 PHE A CA 1
ATOM 1524 C C . PHE A 1 203 ? 1.724 2.846 4.038 1.00 97.25 203 PHE A C 1
ATOM 1526 O O . PHE A 1 203 ? 1.262 3.225 5.113 1.00 97.25 203 PHE A O 1
ATOM 1533 N N . LEU A 1 204 ? 2.732 3.477 3.445 1.00 94.31 204 LEU A N 1
ATOM 1534 C CA . LEU A 1 204 ? 3.431 4.624 4.005 1.00 94.31 204 LEU A CA 1
ATOM 1535 C C . LEU A 1 204 ? 3.190 5.837 3.113 1.00 94.31 204 LEU A C 1
ATOM 1537 O O . LEU A 1 204 ? 3.715 5.904 2.000 1.00 94.31 204 LEU A O 1
ATOM 1541 N N . TYR A 1 205 ? 2.444 6.817 3.610 1.00 91.56 205 TYR A N 1
ATOM 1542 C CA . TYR A 1 205 ? 2.141 8.047 2.888 1.00 91.56 205 TYR A CA 1
ATOM 1543 C C . TYR A 1 205 ? 2.792 9.235 3.583 1.00 91.56 205 TYR A C 1
ATOM 1545 O O . TYR A 1 205 ? 2.570 9.503 4.761 1.00 91.56 205 TYR A O 1
ATOM 1553 N N . GLN A 1 206 ? 3.607 9.976 2.837 1.00 88.38 206 GLN A N 1
ATOM 1554 C CA . GLN A 1 206 ? 4.260 11.192 3.329 1.00 88.38 206 GLN A CA 1
ATOM 1555 C C . GLN A 1 206 ? 5.138 10.988 4.568 1.00 88.38 206 GLN A C 1
ATOM 1557 O O . GLN A 1 206 ? 5.341 11.914 5.356 1.00 88.38 206 GLN A O 1
ATOM 1562 N N . VAL A 1 207 ? 5.687 9.788 4.751 1.00 89.56 207 VAL A N 1
ATOM 1563 C CA . VAL A 1 207 ? 6.486 9.501 5.937 1.00 89.56 207 VAL A CA 1
ATOM 1564 C C . VAL A 1 207 ? 7.892 10.095 5.828 1.00 89.56 207 VAL A C 1
ATOM 1566 O O . VAL A 1 207 ? 8.478 10.249 4.744 1.00 89.56 207 VAL A O 1
ATOM 1569 N N . ARG A 1 208 ? 8.472 10.417 6.982 1.00 88.75 208 ARG A N 1
ATOM 1570 C CA . ARG A 1 208 ? 9.847 10.909 7.108 1.00 88.75 208 ARG A CA 1
ATOM 1571 C C . ARG A 1 208 ? 10.722 9.857 7.766 1.00 88.75 208 ARG A C 1
ATOM 1573 O O . ARG A 1 208 ? 10.332 9.241 8.750 1.00 88.75 208 ARG A O 1
ATOM 1580 N N . TRP A 1 209 ? 11.944 9.707 7.266 1.00 88.19 209 TRP A N 1
ATOM 1581 C CA . TRP A 1 209 ? 12.943 8.812 7.843 1.00 88.19 209 TRP A CA 1
ATOM 1582 C C . TRP A 1 209 ? 14.020 9.631 8.561 1.00 88.19 209 TRP A C 1
ATOM 1584 O O . TRP A 1 209 ? 14.954 10.113 7.914 1.00 88.19 209 TRP A O 1
ATOM 1594 N N . PRO A 1 210 ? 13.917 9.827 9.890 1.00 87.62 210 PRO A N 1
ATOM 1595 C CA . PRO A 1 210 ? 14.837 10.697 10.622 1.00 87.62 210 PRO A CA 1
ATOM 1596 C C . PRO A 1 210 ? 16.263 10.130 10.706 1.00 87.62 210 PRO A C 1
ATOM 1598 O O . PRO A 1 210 ? 17.209 10.874 10.957 1.00 87.62 210 PRO A O 1
ATOM 1601 N N . SER A 1 211 ? 16.445 8.821 10.498 1.00 85.88 211 SER A N 1
ATOM 1602 C CA . SER A 1 211 ? 17.762 8.181 10.492 1.00 85.88 211 SER A CA 1
ATOM 1603 C C . SER A 1 211 ? 17.804 6.927 9.616 1.00 85.88 211 SER A C 1
ATOM 1605 O O . SER A 1 211 ? 16.784 6.283 9.367 1.00 85.88 211 SER A O 1
ATOM 1607 N N . ALA A 1 212 ? 19.016 6.529 9.224 1.00 84.38 212 ALA A N 1
ATOM 1608 C CA . ALA A 1 212 ? 19.280 5.254 8.559 1.00 84.38 212 ALA A CA 1
ATOM 1609 C C . ALA A 1 212 ? 18.860 4.033 9.396 1.00 84.38 212 ALA A C 1
ATOM 1611 O O . ALA A 1 212 ? 18.526 2.998 8.834 1.00 84.38 212 ALA A O 1
ATOM 1612 N N . ALA A 1 213 ? 18.854 4.141 10.729 1.00 86.75 213 ALA A N 1
ATOM 1613 C CA . ALA A 1 213 ? 18.516 3.025 11.608 1.00 86.75 213 ALA A CA 1
ATOM 1614 C C . ALA A 1 213 ? 17.041 2.608 11.481 1.00 86.75 213 ALA A C 1
ATOM 1616 O O . ALA A 1 213 ? 16.745 1.415 11.507 1.00 86.75 213 ALA A O 1
ATOM 1617 N N . GLY A 1 214 ? 16.126 3.571 11.300 1.00 85.56 214 GLY A N 1
ATOM 1618 C CA . GLY A 1 214 ? 14.716 3.274 11.028 1.00 85.56 214 GLY A CA 1
ATOM 1619 C C . GLY A 1 214 ? 14.572 2.557 9.690 1.00 85.56 214 GLY A C 1
ATOM 1620 O O . GLY A 1 214 ? 13.956 1.498 9.607 1.00 85.56 214 GLY A O 1
ATOM 1621 N N . TRP A 1 215 ? 15.245 3.082 8.666 1.00 84.75 215 TRP A N 1
ATOM 1622 C CA . TRP A 1 215 ? 15.252 2.512 7.319 1.00 84.75 215 TRP A CA 1
ATOM 1623 C C . TRP A 1 215 ? 15.806 1.082 7.294 1.00 84.75 215 TRP A C 1
ATOM 1625 O O . TRP A 1 215 ? 15.189 0.183 6.739 1.00 84.75 215 TRP A O 1
ATOM 1635 N N . GLN A 1 216 ? 16.916 0.820 7.987 1.00 85.50 216 GLN A N 1
ATOM 1636 C CA . GLN A 1 216 ? 17.477 -0.527 8.146 1.00 85.50 216 GLN A CA 1
ATOM 1637 C C . GLN A 1 216 ? 16.536 -1.475 8.895 1.00 85.50 216 GLN A C 1
ATOM 1639 O O . GLN A 1 216 ? 16.472 -2.662 8.570 1.00 85.50 216 GLN A O 1
ATOM 1644 N N . ALA A 1 217 ? 15.794 -0.966 9.882 1.00 88.94 217 ALA A N 1
ATOM 1645 C CA . ALA A 1 217 ? 14.862 -1.762 10.667 1.00 88.94 217 ALA A CA 1
ATOM 1646 C C . ALA A 1 217 ? 13.672 -2.285 9.850 1.00 88.94 217 ALA A C 1
ATOM 1648 O O . ALA A 1 217 ? 13.044 -3.235 10.313 1.00 88.94 217 ALA A O 1
ATOM 1649 N N . LEU A 1 218 ? 13.402 -1.750 8.647 1.00 88.06 218 LEU A N 1
ATOM 1650 C CA . LEU A 1 218 ? 12.376 -2.292 7.747 1.00 88.06 218 LEU A CA 1
ATOM 1651 C C . LEU A 1 218 ? 12.554 -3.793 7.515 1.00 88.06 218 LEU A C 1
ATOM 1653 O O . LEU A 1 218 ? 11.564 -4.508 7.512 1.00 88.06 218 LEU A O 1
ATOM 1657 N N . GLY A 1 219 ? 13.793 -4.294 7.438 1.00 88.25 219 GLY A N 1
ATOM 1658 C CA . GLY A 1 219 ? 14.069 -5.728 7.274 1.00 88.25 219 GLY A CA 1
ATOM 1659 C C . GLY A 1 219 ? 13.532 -6.623 8.403 1.00 88.25 219 GLY A C 1
ATOM 1660 O O . GLY A 1 219 ? 13.467 -7.837 8.250 1.00 88.25 219 GLY A O 1
ATOM 1661 N N . LYS A 1 220 ? 13.114 -6.055 9.542 1.00 91.19 220 LYS A N 1
ATOM 1662 C CA . LYS A 1 220 ? 12.483 -6.808 10.641 1.00 91.19 220 LYS A CA 1
ATOM 1663 C C . LYS A 1 220 ? 11.022 -7.161 10.366 1.00 91.19 220 LYS A C 1
ATOM 1665 O O . LYS A 1 220 ? 10.466 -7.977 11.094 1.00 91.19 220 LYS A O 1
ATOM 1670 N N . LEU A 1 221 ? 10.406 -6.556 9.354 1.00 93.25 221 LEU A N 1
ATOM 1671 C CA . LEU A 1 221 ? 9.007 -6.758 8.980 1.00 93.25 221 LEU A CA 1
ATOM 1672 C C . LEU A 1 221 ? 8.843 -8.012 8.108 1.00 93.25 221 LEU A C 1
ATOM 1674 O O . LEU A 1 221 ? 8.206 -7.978 7.059 1.00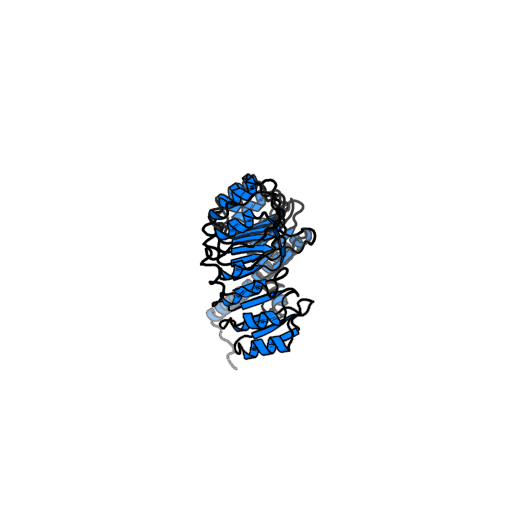 93.25 221 LEU A O 1
ATOM 1678 N N . ALA A 1 222 ? 9.450 -9.125 8.525 1.00 91.19 222 ALA A N 1
ATOM 1679 C CA . ALA A 1 222 ? 9.562 -10.351 7.733 1.00 91.19 222 ALA A CA 1
ATOM 1680 C C . ALA A 1 222 ? 8.206 -10.978 7.356 1.00 91.19 222 ALA A C 1
ATOM 1682 O O . ALA A 1 222 ? 8.153 -11.838 6.479 1.00 91.19 222 ALA A O 1
ATOM 1683 N N . GLN A 1 223 ? 7.124 -10.568 8.018 1.00 93.69 223 GLN A N 1
ATOM 1684 C CA . GLN A 1 223 ? 5.757 -10.993 7.738 1.00 93.69 223 GLN A CA 1
ATOM 1685 C C . GLN A 1 223 ? 5.093 -10.266 6.554 1.00 93.69 223 GLN A C 1
ATOM 1687 O O . GLN A 1 223 ? 4.057 -10.740 6.096 1.00 93.69 223 GLN A O 1
ATOM 1692 N N . LEU A 1 224 ? 5.643 -9.138 6.083 1.00 96.88 224 LEU A N 1
ATOM 1693 C CA . LEU A 1 224 ? 5.007 -8.327 5.040 1.00 96.88 224 LEU A CA 1
ATOM 1694 C C . LEU A 1 224 ? 4.989 -9.025 3.681 1.00 96.88 224 LEU A C 1
ATOM 1696 O O . LEU A 1 224 ? 5.974 -9.635 3.263 1.00 96.88 224 LEU A O 1
ATOM 1700 N N . GLU A 1 225 ? 3.874 -8.848 2.982 1.00 98.00 225 GLU A N 1
ATOM 1701 C CA . GLU A 1 225 ? 3.637 -9.259 1.601 1.00 98.00 225 GLU A CA 1
ATOM 1702 C C . GLU A 1 225 ? 3.598 -8.044 0.664 1.00 98.00 225 GLU A C 1
ATOM 1704 O O . GLU A 1 225 ? 4.153 -8.125 -0.436 1.00 98.00 225 GLU A O 1
ATOM 1709 N N . THR A 1 226 ? 3.064 -6.908 1.129 1.00 98.44 226 THR A N 1
ATOM 1710 C CA . THR A 1 226 ? 2.990 -5.657 0.360 1.00 98.44 226 THR A CA 1
ATOM 1711 C C . THR A 1 226 ? 3.616 -4.491 1.117 1.00 98.44 226 THR A C 1
ATOM 1713 O O . THR A 1 226 ? 3.332 -4.260 2.295 1.00 98.44 226 THR A O 1
ATOM 1716 N N . LEU A 1 227 ? 4.443 -3.715 0.416 1.00 96.25 227 LEU A N 1
ATOM 1717 C CA . LEU A 1 227 ? 4.981 -2.445 0.891 1.00 96.25 227 LEU A CA 1
ATOM 1718 C C . LEU A 1 227 ? 4.715 -1.354 -0.147 1.00 96.25 227 LEU A C 1
ATOM 1720 O O . LEU A 1 227 ? 5.286 -1.388 -1.237 1.00 96.25 227 LEU A O 1
ATOM 1724 N N . ARG A 1 2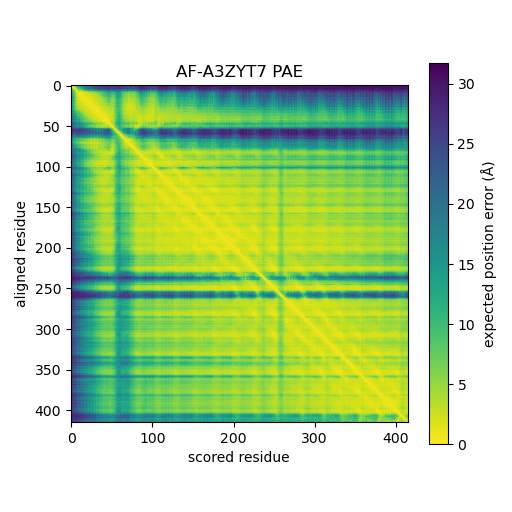28 ? 3.907 -0.356 0.220 1.00 94.69 228 ARG A N 1
ATOM 1725 C CA . ARG A 1 228 ? 3.692 0.852 -0.590 1.00 94.69 228 ARG A CA 1
ATOM 1726 C C . ARG A 1 228 ? 4.336 2.051 0.090 1.00 94.69 228 ARG A C 1
ATOM 1728 O O . ARG A 1 228 ? 4.090 2.301 1.269 1.00 94.69 228 ARG A O 1
ATOM 1735 N N . ILE A 1 229 ? 5.155 2.799 -0.643 1.00 91.12 229 ILE A N 1
ATOM 1736 C CA . ILE A 1 229 ? 5.817 4.014 -0.160 1.00 91.12 229 ILE A CA 1
ATOM 1737 C C . ILE A 1 229 ? 5.487 5.162 -1.104 1.00 91.12 229 ILE A C 1
ATOM 1739 O O . ILE A 1 229 ? 5.960 5.212 -2.235 1.00 91.12 229 ILE A O 1
ATOM 1743 N N . THR A 1 230 ? 4.747 6.136 -0.591 1.00 88.25 230 THR A N 1
ATOM 1744 C CA . THR A 1 230 ? 4.252 7.271 -1.367 1.00 88.25 230 THR A CA 1
ATOM 1745 C C . THR A 1 230 ? 4.760 8.576 -0.772 1.00 88.25 230 THR A C 1
ATOM 1747 O O . THR A 1 230 ? 4.724 8.771 0.447 1.00 88.25 230 THR A O 1
ATOM 1750 N N . SER A 1 231 ? 5.252 9.491 -1.611 1.00 82.00 231 SER A N 1
ATOM 1751 C CA . SER A 1 231 ? 5.646 10.861 -1.211 1.00 82.00 231 SER A CA 1
ATOM 1752 C C . SER A 1 231 ? 6.589 10.952 -0.001 1.00 82.00 231 SER A C 1
ATOM 1754 O O . SER A 1 231 ? 6.498 11.880 0.801 1.00 82.00 231 SER A O 1
ATOM 1756 N N . SER A 1 232 ? 7.494 9.988 0.159 1.00 77.94 232 SER A N 1
ATOM 1757 C CA . SER A 1 232 ? 8.318 9.860 1.366 1.00 77.94 232 SER A CA 1
ATOM 1758 C C . SER A 1 232 ? 9.774 10.264 1.134 1.00 77.94 232 SER A C 1
ATOM 1760 O O . SER A 1 232 ? 10.341 10.047 0.061 1.00 77.94 232 SER A O 1
ATOM 1762 N N . LYS A 1 233 ? 10.421 10.829 2.160 1.00 73.50 233 LYS A N 1
ATOM 1763 C CA . LYS A 1 233 ? 11.836 11.234 2.098 1.00 73.50 233 LYS A CA 1
ATOM 1764 C C . LYS A 1 233 ? 12.710 10.216 2.821 1.00 73.50 233 LYS A C 1
ATOM 1766 O O . LYS A 1 233 ? 12.730 10.206 4.052 1.00 73.50 233 LYS A O 1
ATOM 1771 N N . THR A 1 234 ? 13.451 9.400 2.075 1.00 76.00 234 THR A N 1
ATOM 1772 C CA . THR A 1 234 ? 14.386 8.428 2.667 1.00 76.00 234 THR A CA 1
ATOM 1773 C C . THR A 1 234 ? 15.705 9.104 3.097 1.00 76.00 234 THR A C 1
ATOM 1775 O O . THR A 1 234 ? 16.012 10.218 2.644 1.00 76.00 234 THR A O 1
ATOM 1778 N N . PRO A 1 235 ? 16.474 8.492 4.017 1.00 74.25 235 PRO A N 1
ATOM 1779 C CA . PRO A 1 235 ? 17.727 9.052 4.502 1.00 74.25 235 PRO A CA 1
ATOM 1780 C C . PRO A 1 235 ? 18.870 8.829 3.498 1.00 74.25 235 PRO A C 1
ATOM 1782 O O . PRO A 1 235 ? 18.917 7.830 2.788 1.00 74.25 235 PRO A O 1
ATOM 1785 N N . ALA A 1 236 ? 19.839 9.749 3.462 1.00 68.81 236 ALA A N 1
ATOM 1786 C CA . ALA A 1 236 ? 21.003 9.623 2.585 1.00 68.81 236 ALA A CA 1
ATOM 1787 C C . ALA A 1 236 ? 21.943 8.485 3.036 1.00 68.81 236 ALA A C 1
ATOM 1789 O O . ALA A 1 236 ? 22.284 8.397 4.216 1.00 68.81 236 ALA A O 1
ATOM 1790 N N . GLY A 1 237 ? 22.413 7.667 2.086 1.00 61.09 237 GLY A N 1
ATOM 1791 C CA . GLY A 1 237 ? 23.545 6.747 2.276 1.00 61.09 237 GLY A CA 1
ATOM 1792 C C . GLY A 1 237 ? 23.262 5.434 3.016 1.00 61.09 237 GLY A C 1
ATOM 1793 O O . GLY A 1 237 ? 24.204 4.825 3.519 1.00 61.09 237 GLY A O 1
ATOM 1794 N N . ALA A 1 238 ? 22.005 4.986 3.108 1.00 60.59 238 ALA A N 1
ATOM 1795 C CA . ALA A 1 238 ? 21.669 3.690 3.700 1.00 60.59 238 ALA A CA 1
ATOM 1796 C C . ALA A 1 238 ? 20.684 2.893 2.836 1.00 60.59 238 ALA A C 1
ATOM 1798 O O . ALA A 1 238 ? 19.651 3.417 2.424 1.00 60.59 238 ALA A O 1
ATOM 1799 N N . ALA A 1 239 ? 20.965 1.602 2.650 1.00 68.06 239 ALA A N 1
ATOM 1800 C CA . ALA A 1 239 ? 19.992 0.640 2.147 1.00 68.06 239 ALA A CA 1
ATOM 1801 C C . ALA A 1 239 ? 19.225 -0.027 3.304 1.00 68.06 239 ALA A C 1
ATOM 1803 O O . ALA A 1 239 ? 19.812 -0.269 4.368 1.00 68.06 239 ALA A O 1
ATOM 1804 N N . PRO A 1 240 ? 17.931 -0.343 3.125 1.00 69.81 240 PRO A N 1
ATOM 1805 C CA . PRO A 1 240 ? 17.205 -1.208 4.034 1.00 69.81 240 PRO A CA 1
ATOM 1806 C C . PRO A 1 240 ? 17.754 -2.628 3.901 1.00 69.81 240 PRO A C 1
ATOM 1808 O O . PRO A 1 240 ? 18.204 -3.031 2.831 1.00 69.81 240 PRO A O 1
ATOM 1811 N N . ALA A 1 241 ? 17.660 -3.422 4.964 1.00 77.75 241 ALA A N 1
ATOM 1812 C CA . ALA A 1 241 ? 17.950 -4.852 4.891 1.00 77.75 241 ALA A CA 1
ATOM 1813 C C . ALA A 1 241 ? 16.784 -5.607 4.213 1.00 77.75 241 ALA A C 1
ATOM 1815 O O . ALA A 1 241 ? 16.171 -6.481 4.825 1.00 77.75 241 ALA A O 1
ATOM 1816 N N . LEU A 1 242 ? 16.435 -5.238 2.971 1.00 80.56 242 LEU A N 1
ATOM 1817 C CA . LEU A 1 242 ? 15.266 -5.781 2.261 1.00 80.56 242 LEU A CA 1
ATOM 1818 C C . LEU A 1 242 ? 15.384 -7.282 2.009 1.00 80.56 242 LEU A C 1
ATOM 1820 O O . LEU A 1 242 ? 14.369 -7.969 1.980 1.00 80.56 242 LEU A O 1
ATOM 1824 N N . ARG A 1 243 ? 16.605 -7.816 1.907 1.00 80.56 243 ARG A N 1
ATOM 1825 C CA . ARG A 1 243 ? 16.849 -9.263 1.796 1.00 80.56 243 ARG A CA 1
ATOM 1826 C C . ARG A 1 243 ? 16.198 -10.108 2.902 1.00 80.56 243 ARG A C 1
ATOM 1828 O O . ARG A 1 243 ? 15.986 -11.300 2.704 1.00 80.56 243 ARG A O 1
ATOM 1835 N N . GLU A 1 244 ? 15.922 -9.519 4.066 1.00 87.31 244 GLU A N 1
ATOM 1836 C CA . GLU A 1 244 ? 15.294 -10.207 5.202 1.00 87.31 244 GLU A CA 1
ATOM 1837 C C . GLU A 1 244 ? 13.759 -10.310 5.034 1.00 87.31 244 GLU A C 1
ATOM 1839 O O . GLU A 1 244 ? 13.108 -11.132 5.683 1.00 87.31 244 GLU A O 1
ATOM 1844 N N . LEU A 1 245 ? 13.170 -9.536 4.111 1.00 90.81 245 LEU A N 1
ATOM 1845 C CA . LEU A 1 245 ? 11.737 -9.512 3.793 1.00 90.81 245 LEU A CA 1
ATOM 1846 C C . LEU A 1 245 ? 11.339 -10.667 2.867 1.00 90.81 245 LEU A C 1
ATOM 1848 O O . LEU A 1 245 ? 10.846 -10.484 1.759 1.00 90.81 245 LEU A O 1
ATOM 1852 N N . SER A 1 246 ? 11.569 -11.890 3.336 1.00 88.31 246 SER A N 1
ATOM 1853 C CA . SER A 1 246 ? 11.424 -13.118 2.540 1.00 88.31 246 SER A CA 1
ATOM 1854 C C . SER A 1 246 ? 10.000 -13.453 2.065 1.00 88.31 246 SER A C 1
ATOM 1856 O O . SER A 1 246 ? 9.851 -14.322 1.205 1.00 88.31 246 SER A O 1
ATOM 1858 N N . ASN A 1 247 ? 8.971 -12.789 2.605 1.00 94.75 247 ASN A N 1
ATOM 1859 C CA . ASN A 1 247 ? 7.573 -12.947 2.187 1.00 94.75 247 ASN A CA 1
ATOM 1860 C C . ASN A 1 247 ? 7.084 -11.825 1.262 1.00 94.75 247 ASN A C 1
ATOM 1862 O O . ASN A 1 247 ? 5.961 -11.909 0.770 1.00 94.75 247 ASN A O 1
ATOM 1866 N N . LEU A 1 248 ? 7.909 -10.807 0.997 1.00 97.00 248 LEU A N 1
ATOM 1867 C CA . LEU A 1 248 ? 7.485 -9.621 0.267 1.00 97.00 248 LEU A CA 1
ATOM 1868 C C . LEU A 1 248 ? 7.280 -9.947 -1.214 1.00 97.00 248 LEU A C 1
ATOM 1870 O O . LEU A 1 248 ? 8.205 -10.402 -1.892 1.00 97.00 248 LEU A O 1
ATOM 1874 N N . LYS A 1 249 ? 6.062 -9.727 -1.701 1.00 97.88 249 LYS A N 1
ATOM 1875 C CA . LYS A 1 249 ? 5.620 -10.021 -3.070 1.00 97.88 249 LYS A CA 1
ATOM 1876 C C . LYS A 1 249 ? 5.435 -8.755 -3.889 1.00 97.88 249 LYS A C 1
ATOM 1878 O O . LYS A 1 249 ? 5.670 -8.785 -5.095 1.00 97.88 249 LYS A O 1
ATOM 1883 N N . HIS A 1 250 ? 5.042 -7.659 -3.250 1.00 98.25 250 HIS A N 1
ATOM 1884 C CA . HIS A 1 250 ? 4.661 -6.435 -3.938 1.00 98.25 250 HIS A CA 1
ATOM 1885 C C . HIS A 1 250 ? 5.366 -5.235 -3.311 1.00 98.25 250 HIS A C 1
ATOM 1887 O O . HIS A 1 250 ? 5.269 -4.995 -2.105 1.00 98.25 250 HIS A O 1
ATOM 1893 N N . ILE A 1 251 ? 6.094 -4.491 -4.141 1.00 95.88 251 ILE A N 1
ATOM 1894 C CA . ILE A 1 251 ? 6.647 -3.188 -3.778 1.00 95.88 251 ILE A CA 1
ATOM 1895 C C . ILE A 1 251 ? 6.070 -2.157 -4.727 1.00 95.88 251 ILE A C 1
ATOM 1897 O O . ILE A 1 251 ? 6.187 -2.311 -5.941 1.00 95.88 251 ILE A O 1
ATOM 1901 N N . GLU A 1 252 ? 5.535 -1.086 -4.158 1.00 95.00 252 GLU A N 1
ATOM 1902 C CA . GLU A 1 252 ? 5.113 0.085 -4.909 1.00 95.00 252 GLU A CA 1
ATOM 1903 C C . GLU A 1 252 ? 5.758 1.349 -4.342 1.00 95.00 252 GLU A C 1
ATOM 1905 O O . GLU A 1 252 ? 5.745 1.597 -3.132 1.00 95.00 252 GLU A O 1
ATOM 1910 N N . ILE A 1 253 ? 6.349 2.145 -5.228 1.00 91.12 253 ILE A N 1
ATOM 1911 C CA . ILE A 1 253 ? 6.975 3.425 -4.919 1.00 91.12 253 ILE A CA 1
ATOM 1912 C C . ILE A 1 253 ? 6.391 4.472 -5.856 1.00 91.12 253 ILE A C 1
ATOM 1914 O O . ILE A 1 253 ? 6.763 4.526 -7.030 1.00 91.12 253 ILE A O 1
ATOM 1918 N N . ASP A 1 254 ? 5.529 5.339 -5.335 1.00 84.50 254 ASP A N 1
ATOM 1919 C CA . ASP A 1 254 ? 4.836 6.330 -6.156 1.00 84.50 254 ASP A CA 1
ATOM 1920 C C . ASP A 1 254 ? 4.952 7.765 -5.618 1.00 84.50 254 ASP A C 1
ATOM 1922 O O . ASP A 1 254 ? 5.333 8.033 -4.467 1.00 84.50 254 ASP A O 1
ATOM 1926 N N . PHE A 1 255 ? 4.642 8.726 -6.484 1.00 73.38 255 PHE A N 1
ATOM 1927 C CA . PHE A 1 255 ? 4.345 10.088 -6.079 1.00 73.38 255 PHE A CA 1
ATOM 1928 C C . PHE A 1 255 ? 2.869 10.198 -5.709 1.00 73.38 255 PHE A C 1
ATOM 1930 O O . PHE A 1 255 ? 1.987 9.869 -6.487 1.00 73.38 255 PHE A O 1
ATOM 1937 N N . GLY A 1 256 ? 2.585 10.714 -4.520 1.00 62.69 256 GLY A N 1
ATOM 1938 C CA . GLY A 1 256 ? 1.221 11.088 -4.166 1.00 62.69 256 GLY A CA 1
ATOM 1939 C C . GLY A 1 256 ? 0.802 12.385 -4.859 1.00 62.69 256 GLY A C 1
ATOM 1940 O O . GLY A 1 256 ? 1.597 13.072 -5.503 1.00 62.69 256 GLY A O 1
ATOM 1941 N N . GLU A 1 257 ? -0.445 12.791 -4.639 1.00 56.72 257 GLU A N 1
ATOM 1942 C CA . GLU A 1 257 ? -1.040 13.999 -5.236 1.00 56.72 257 GLU A CA 1
ATOM 1943 C C . GLU A 1 257 ? -0.314 15.306 -4.866 1.00 56.72 257 GLU A C 1
ATOM 1945 O O . GLU A 1 257 ? -0.387 16.325 -5.565 1.00 56.72 257 GLU A O 1
ATOM 1950 N N . LEU A 1 258 ? 0.421 15.287 -3.755 1.00 52.81 258 LEU A N 1
ATOM 1951 C CA . LEU A 1 258 ? 1.106 16.448 -3.213 1.00 52.81 258 LEU A CA 1
ATOM 1952 C C . LEU A 1 258 ? 2.419 16.699 -3.960 1.00 52.81 258 LEU A C 1
ATOM 1954 O O . LEU A 1 258 ? 3.486 16.193 -3.611 1.00 52.81 258 LEU A O 1
ATOM 1958 N N . ARG A 1 259 ? 2.324 17.580 -4.964 1.00 52.56 259 ARG A N 1
ATOM 1959 C CA . ARG A 1 259 ? 3.401 18.093 -5.840 1.00 52.56 259 ARG A CA 1
ATOM 1960 C C . ARG A 1 259 ? 4.626 18.694 -5.123 1.00 52.56 259 ARG A C 1
ATOM 1962 O O . ARG A 1 259 ? 5.534 19.177 -5.791 1.00 52.56 259 ARG A O 1
ATOM 1969 N N . SER A 1 260 ? 4.645 18.736 -3.790 1.00 55.16 260 SER A N 1
ATOM 1970 C CA . SER A 1 260 ? 5.734 19.304 -2.986 1.00 55.16 260 SER A CA 1
ATOM 1971 C C . SER A 1 260 ? 6.906 18.348 -2.756 1.00 55.16 260 SER A C 1
ATOM 1973 O O . SER A 1 260 ? 7.935 18.788 -2.244 1.00 55.16 260 SER A O 1
ATOM 1975 N N . PHE A 1 261 ? 6.769 17.061 -3.086 1.00 56.31 261 PHE A N 1
ATOM 1976 C CA . PHE A 1 261 ? 7.832 16.072 -2.909 1.00 56.31 261 PHE A CA 1
ATOM 1977 C C . PHE A 1 261 ? 8.436 15.669 -4.260 1.00 56.31 261 PHE A C 1
ATOM 1979 O O . PHE A 1 261 ? 7.720 15.268 -5.171 1.00 56.31 261 PHE A O 1
ATOM 1986 N N . ASP A 1 262 ? 9.769 15.730 -4.371 1.00 62.81 262 ASP A N 1
ATOM 1987 C CA . ASP A 1 262 ? 10.558 15.338 -5.557 1.00 62.81 262 ASP A CA 1
ATOM 1988 C C . ASP A 1 262 ? 10.593 13.803 -5.799 1.00 62.81 262 ASP A C 1
ATOM 1990 O O . ASP A 1 262 ? 11.589 13.264 -6.291 1.00 62.81 262 ASP A O 1
ATOM 1994 N N . GLY A 1 263 ? 9.524 13.088 -5.431 1.00 70.50 263 GLY A N 1
ATOM 1995 C CA . GLY A 1 263 ? 9.458 11.626 -5.398 1.00 70.50 263 GLY A CA 1
ATOM 1996 C C . GLY A 1 263 ? 10.239 10.995 -4.246 1.00 70.50 263 GLY A C 1
ATOM 1997 O O . GLY A 1 263 ? 10.826 11.681 -3.400 1.00 70.50 263 GLY A O 1
ATOM 1998 N N . VAL A 1 264 ? 10.260 9.661 -4.222 1.00 81.38 264 VAL A N 1
ATOM 1999 C CA . VAL A 1 264 ? 11.031 8.901 -3.232 1.00 81.38 264 VAL A CA 1
ATOM 2000 C C . VAL A 1 264 ? 12.495 8.881 -3.662 1.00 81.38 264 VAL A C 1
ATOM 2002 O O . VAL A 1 264 ? 12.870 8.293 -4.675 1.00 81.38 264 VAL A O 1
ATOM 2005 N N . ARG A 1 265 ? 13.349 9.568 -2.902 1.00 83.19 265 ARG A N 1
ATOM 2006 C CA . ARG A 1 265 ? 14.803 9.551 -3.126 1.00 83.19 265 ARG A CA 1
ATOM 2007 C C . ARG A 1 265 ? 15.376 8.293 -2.497 1.00 83.19 265 ARG A C 1
ATOM 2009 O O . ARG A 1 265 ? 15.051 8.055 -1.347 1.00 83.19 265 ARG A O 1
ATOM 2016 N N . VAL A 1 266 ? 16.211 7.524 -3.184 1.00 85.00 266 VAL A N 1
ATOM 2017 C CA . VAL A 1 266 ? 16.839 6.289 -2.673 1.00 85.00 266 VAL A CA 1
ATOM 2018 C C . VAL A 1 266 ? 18.326 6.260 -3.026 1.00 85.00 266 VAL A C 1
ATOM 2020 O O . VAL A 1 266 ? 18.755 6.991 -3.913 1.00 85.00 266 VAL A O 1
ATOM 2023 N N . SER A 1 267 ? 19.121 5.426 -2.356 1.00 86.62 267 SER A N 1
ATOM 2024 C CA . SER A 1 267 ? 20.530 5.224 -2.722 1.00 86.62 267 SER A CA 1
ATOM 2025 C C . SER A 1 267 ? 20.696 4.096 -3.755 1.00 86.62 267 SER A C 1
ATOM 2027 O O . SER A 1 267 ? 19.802 3.254 -3.883 1.00 86.62 267 SER A O 1
ATOM 2029 N N . PRO A 1 268 ? 21.826 4.018 -4.480 1.00 88.94 268 PRO A N 1
ATOM 2030 C CA . PRO A 1 268 ? 22.124 2.882 -5.357 1.00 88.94 268 PRO A CA 1
ATOM 2031 C C . PRO A 1 268 ? 22.042 1.522 -4.651 1.00 88.94 268 PRO A C 1
ATOM 2033 O O . PRO A 1 268 ? 21.576 0.542 -5.230 1.00 88.94 268 PRO A O 1
ATOM 2036 N N . GLU A 1 269 ? 22.439 1.457 -3.380 1.00 86.56 269 GLU A N 1
ATOM 2037 C CA . GLU A 1 269 ? 22.383 0.235 -2.576 1.00 86.56 269 GLU A CA 1
ATOM 2038 C C . GLU A 1 269 ? 20.938 -0.224 -2.327 1.00 86.56 269 GLU A C 1
ATOM 2040 O O . GLU A 1 269 ? 20.685 -1.425 -2.298 1.00 86.56 269 GLU A O 1
ATOM 2045 N N . PHE A 1 270 ? 19.972 0.699 -2.205 1.00 87.31 270 PHE A N 1
ATOM 2046 C CA . PHE A 1 270 ? 18.548 0.339 -2.131 1.00 87.31 270 PHE A CA 1
ATOM 2047 C C . PHE A 1 270 ? 18.117 -0.422 -3.387 1.00 87.31 270 PHE A C 1
ATOM 2049 O O . PHE A 1 270 ? 17.498 -1.478 -3.289 1.00 87.31 270 PHE A O 1
ATOM 2056 N N . VAL A 1 271 ? 18.485 0.094 -4.565 1.00 90.25 271 VAL A N 1
ATOM 2057 C CA . VAL A 1 271 ? 18.145 -0.525 -5.853 1.00 90.25 271 VAL A CA 1
ATOM 2058 C C . VAL A 1 271 ? 18.794 -1.907 -5.979 1.00 90.25 271 VAL A C 1
ATOM 2060 O O . VAL A 1 271 ? 18.160 -2.843 -6.459 1.00 90.25 271 VAL A O 1
ATOM 2063 N N . GLN A 1 272 ? 20.028 -2.073 -5.493 1.00 89.31 272 GLN A N 1
ATOM 2064 C CA . GLN A 1 272 ? 20.699 -3.377 -5.467 1.00 89.31 272 GLN A CA 1
ATOM 2065 C C . GLN A 1 272 ? 19.997 -4.378 -4.537 1.00 89.31 272 GLN A C 1
ATOM 2067 O O . GLN A 1 272 ? 19.805 -5.531 -4.924 1.00 89.31 272 GLN A O 1
ATOM 2072 N N . GLU A 1 273 ? 19.566 -3.959 -3.345 1.00 89.12 273 GLU A N 1
ATOM 2073 C CA . GLU A 1 273 ? 18.871 -4.829 -2.384 1.00 89.12 273 GLU A CA 1
ATOM 2074 C C . GLU A 1 273 ? 17.510 -5.331 -2.901 1.00 89.12 273 GLU A C 1
ATOM 2076 O O . GLU A 1 273 ? 17.101 -6.432 -2.531 1.00 89.12 273 GLU A O 1
ATOM 2081 N N . LEU A 1 274 ? 16.839 -4.610 -3.814 1.00 89.44 274 LEU A N 1
ATOM 2082 C CA . LEU A 1 274 ? 15.613 -5.103 -4.471 1.00 89.44 274 LEU A CA 1
ATOM 2083 C C . LEU A 1 274 ? 15.838 -6.455 -5.167 1.00 89.44 274 LEU A C 1
ATOM 2085 O O . LEU A 1 274 ? 14.961 -7.316 -5.156 1.00 89.44 274 LEU A O 1
ATOM 2089 N N . THR A 1 275 ? 17.035 -6.682 -5.716 1.00 89.38 275 THR A N 1
ATOM 2090 C CA . THR A 1 275 ? 17.384 -7.935 -6.411 1.00 89.38 275 THR A CA 1
ATOM 2091 C C . THR A 1 275 ? 17.544 -9.133 -5.471 1.00 89.38 275 THR A C 1
ATOM 2093 O O . THR A 1 275 ? 17.527 -10.284 -5.914 1.00 89.38 275 THR A O 1
ATOM 2096 N N . ALA A 1 276 ? 17.662 -8.893 -4.161 1.00 89.81 276 ALA A N 1
ATOM 2097 C CA . ALA A 1 276 ? 17.767 -9.945 -3.155 1.00 89.81 276 ALA A CA 1
ATOM 2098 C C . ALA A 1 276 ? 16.399 -10.533 -2.756 1.00 89.81 276 ALA A C 1
ATOM 2100 O O . ALA A 1 276 ? 16.346 -11.616 -2.162 1.00 89.81 276 ALA A O 1
ATOM 2101 N N . ILE A 1 277 ? 15.295 -9.863 -3.099 1.00 92.56 277 ILE A N 1
ATOM 2102 C CA . ILE A 1 277 ? 13.932 -10.217 -2.682 1.00 92.56 277 ILE A CA 1
ATOM 2103 C C . ILE A 1 277 ? 13.352 -11.268 -3.634 1.00 92.56 277 ILE A C 1
ATOM 2105 O O . ILE A 1 277 ? 12.512 -11.000 -4.484 1.00 92.56 277 ILE A O 1
ATOM 2109 N N . LYS A 1 278 ? 13.802 -12.517 -3.506 1.00 92.94 278 LYS A N 1
ATOM 2110 C CA . LYS A 1 278 ? 13.423 -13.612 -4.428 1.00 92.94 278 LYS A CA 1
ATOM 2111 C C . LYS A 1 278 ? 11.929 -13.965 -4.430 1.00 92.94 278 LYS A C 1
ATOM 2113 O O . LYS A 1 278 ? 11.482 -14.716 -5.298 1.00 92.94 278 LYS A O 1
ATOM 2118 N N . SER A 1 279 ? 11.183 -13.491 -3.438 1.00 95.75 279 SER A N 1
ATOM 2119 C CA . SER A 1 279 ? 9.731 -13.625 -3.339 1.00 95.75 279 SER A CA 1
ATOM 2120 C C . SER A 1 279 ? 8.966 -12.624 -4.203 1.00 95.75 279 SER A C 1
ATOM 2122 O O . SER A 1 279 ? 7.778 -12.848 -4.400 1.00 95.75 279 SER A O 1
ATOM 2124 N N . LEU A 1 280 ? 9.621 -11.576 -4.719 1.00 97.25 280 LEU A N 1
ATOM 2125 C CA . LEU A 1 280 ? 8.974 -10.458 -5.399 1.00 97.25 280 LEU A CA 1
ATOM 2126 C C . LEU A 1 280 ? 8.256 -10.910 -6.678 1.00 97.25 280 LEU A C 1
ATOM 2128 O O . LEU A 1 280 ? 8.846 -11.554 -7.547 1.00 97.25 280 LEU A O 1
ATOM 2132 N N . GLU A 1 281 ? 6.980 -10.553 -6.772 1.00 98.31 281 GLU A N 1
ATOM 2133 C CA . GLU A 1 281 ? 6.072 -10.856 -7.880 1.00 98.31 281 GLU A CA 1
ATOM 2134 C C . GLU A 1 281 ? 5.761 -9.602 -8.706 1.00 98.31 281 GLU A C 1
ATOM 2136 O O . GLU A 1 281 ? 5.645 -9.697 -9.933 1.00 98.31 281 GLU A O 1
ATOM 2141 N N . SER A 1 282 ? 5.692 -8.438 -8.045 1.00 98.38 282 SER A N 1
ATOM 2142 C CA . SER A 1 282 ? 5.494 -7.126 -8.668 1.00 98.38 282 SER A CA 1
ATOM 2143 C C . SER A 1 282 ? 6.407 -6.055 -8.063 1.00 98.38 282 SER A C 1
ATOM 2145 O O . SER A 1 282 ? 6.550 -5.968 -6.839 1.00 98.38 282 SER A O 1
ATOM 2147 N N . LEU A 1 283 ? 7.007 -5.240 -8.933 1.00 97.31 283 LEU A N 1
ATOM 2148 C CA . LEU A 1 283 ? 7.748 -4.029 -8.584 1.00 97.31 283 LEU A CA 1
ATOM 2149 C C . LEU A 1 283 ? 7.207 -2.861 -9.407 1.00 97.31 283 LEU A C 1
ATOM 2151 O O . LEU A 1 283 ? 7.407 -2.833 -10.622 1.00 97.31 283 LEU A O 1
ATOM 2155 N N . ASP A 1 284 ? 6.573 -1.899 -8.746 1.00 96.06 284 ASP A N 1
ATOM 2156 C CA . ASP A 1 284 ? 6.039 -0.699 -9.382 1.00 96.06 284 ASP A CA 1
ATOM 2157 C C . ASP A 1 284 ? 6.744 0.560 -8.875 1.00 96.06 284 ASP A C 1
ATOM 2159 O O . ASP A 1 284 ? 6.813 0.826 -7.674 1.00 96.06 284 ASP A O 1
ATOM 2163 N N . ILE A 1 285 ? 7.324 1.314 -9.805 1.00 92.38 285 ILE A N 1
ATOM 2164 C CA . ILE A 1 285 ? 8.046 2.549 -9.539 1.00 92.38 285 ILE A CA 1
ATOM 2165 C C . ILE A 1 285 ? 7.479 3.664 -10.420 1.00 92.38 285 ILE A C 1
ATOM 2167 O O . ILE A 1 285 ? 7.895 3.870 -11.567 1.00 92.38 285 ILE A O 1
ATOM 2171 N N . GLY A 1 286 ? 6.561 4.428 -9.831 1.00 88.00 286 GLY A N 1
ATOM 2172 C CA . GLY A 1 286 ? 5.907 5.579 -10.440 1.00 88.00 286 GLY A CA 1
ATOM 2173 C C . GLY A 1 286 ? 6.753 6.852 -10.399 1.00 88.00 286 GLY A C 1
ATOM 2174 O O . GLY A 1 286 ? 6.827 7.555 -11.405 1.00 88.00 286 GLY A O 1
ATOM 2175 N N . LEU A 1 287 ? 7.444 7.144 -9.284 1.00 86.94 287 LEU A N 1
ATOM 2176 C CA . LEU A 1 287 ? 8.412 8.251 -9.189 1.00 86.94 287 LEU A CA 1
ATOM 2177 C C . LEU A 1 287 ? 9.484 8.022 -8.117 1.00 86.94 287 LEU A C 1
ATOM 2179 O O . LEU A 1 287 ? 9.270 8.225 -6.917 1.00 86.94 287 LEU A O 1
ATOM 2183 N N . MET A 1 288 ? 10.695 7.721 -8.576 1.00 88.31 288 MET A N 1
ATOM 2184 C CA . MET A 1 288 ? 11.859 7.488 -7.724 1.00 88.31 288 MET A CA 1
ATOM 2185 C C . MET A 1 288 ? 13.080 8.234 -8.253 1.00 88.31 288 MET A C 1
ATOM 2187 O O . MET A 1 288 ? 13.288 8.342 -9.462 1.00 88.31 288 MET A O 1
ATOM 2191 N N . LYS A 1 289 ? 13.931 8.723 -7.350 1.00 88.31 289 LYS A N 1
ATOM 2192 C CA . LYS A 1 289 ? 15.227 9.312 -7.702 1.00 88.31 289 LYS A CA 1
ATOM 2193 C C . LYS A 1 289 ? 16.359 8.599 -6.976 1.00 88.31 289 LYS A C 1
ATOM 2195 O O . LYS A 1 289 ? 16.445 8.680 -5.754 1.00 88.31 289 LYS A O 1
ATOM 2200 N N . VAL A 1 290 ? 17.260 7.985 -7.727 1.00 88.88 290 VAL A N 1
ATOM 2201 C CA . VAL A 1 290 ? 18.493 7.401 -7.196 1.00 88.88 290 VAL A CA 1
ATOM 2202 C C . VAL A 1 290 ? 19.536 8.511 -7.002 1.00 88.88 290 VAL A C 1
ATOM 2204 O O . VAL A 1 290 ? 19.754 9.333 -7.896 1.00 88.88 290 VAL A O 1
ATOM 2207 N N . ASP A 1 291 ? 20.114 8.602 -5.804 1.00 85.56 291 ASP A N 1
ATOM 2208 C CA . ASP A 1 291 ? 21.099 9.620 -5.423 1.00 85.56 291 ASP A CA 1
ATOM 2209 C C . ASP A 1 291 ? 22.168 9.039 -4.464 1.00 85.56 291 ASP A C 1
ATOM 2211 O O . ASP A 1 291 ? 21.813 8.601 -3.362 1.00 85.56 291 ASP A O 1
ATOM 2215 N N . PRO A 1 292 ? 23.467 9.035 -4.834 1.00 89.81 292 PRO A N 1
ATOM 2216 C CA . PRO A 1 292 ? 24.019 9.496 -6.117 1.00 89.81 292 PRO A CA 1
ATOM 2217 C C . PRO A 1 292 ? 23.487 8.685 -7.315 1.00 89.81 292 PRO A C 1
ATOM 2219 O O . PRO A 1 292 ? 22.941 7.603 -7.101 1.00 89.81 292 PRO A O 1
ATOM 2222 N N . PRO A 1 293 ? 23.611 9.193 -8.558 1.00 91.56 293 PRO A N 1
ATOM 2223 C CA . PRO A 1 293 ? 23.181 8.459 -9.744 1.00 91.56 293 PRO A CA 1
ATOM 2224 C C . PRO A 1 293 ? 23.851 7.084 -9.863 1.00 91.56 293 PRO A C 1
ATOM 2226 O O . PRO A 1 293 ? 24.991 6.896 -9.436 1.00 91.56 293 PRO A O 1
ATOM 2229 N N . LEU A 1 294 ? 23.128 6.140 -10.455 1.00 91.38 294 LEU A N 1
ATOM 2230 C CA . LEU A 1 294 ? 23.552 4.779 -10.744 1.00 91.38 294 LEU A CA 1
ATOM 2231 C C . LEU A 1 294 ? 23.799 4.634 -12.252 1.00 91.38 294 LEU A C 1
ATOM 2233 O O . LEU A 1 294 ? 22.918 4.929 -13.055 1.00 91.38 294 LEU A O 1
ATOM 2237 N N . ASP A 1 295 ? 24.969 4.126 -12.634 1.00 92.56 295 ASP A N 1
ATOM 2238 C CA . ASP A 1 295 ? 25.320 3.958 -14.051 1.00 92.56 295 ASP A CA 1
ATOM 2239 C C . ASP A 1 295 ? 24.376 2.970 -14.757 1.00 92.56 295 ASP A C 1
ATOM 2241 O O . ASP A 1 295 ? 23.903 3.222 -15.861 1.00 92.56 295 ASP A O 1
ATOM 2245 N N . THR A 1 296 ? 24.060 1.845 -14.108 1.00 92.62 296 THR A N 1
ATOM 2246 C CA . THR A 1 296 ? 23.252 0.772 -14.701 1.00 92.62 296 THR A CA 1
ATOM 2247 C C . THR A 1 296 ? 22.303 0.160 -13.678 1.00 92.62 296 THR A C 1
ATOM 2249 O O . THR A 1 296 ? 22.721 -0.206 -12.576 1.00 92.62 296 THR A O 1
ATOM 2252 N N . TRP A 1 297 ? 21.032 0.007 -14.052 1.00 93.75 297 TRP A N 1
ATOM 2253 C CA . TRP A 1 297 ? 20.044 -0.753 -13.286 1.00 93.75 297 TRP A CA 1
ATOM 2254 C C . TRP A 1 297 ? 20.514 -2.206 -13.096 1.00 93.75 297 TRP A C 1
ATOM 2256 O O . TRP A 1 297 ? 21.035 -2.802 -14.040 1.00 93.75 297 TRP A O 1
ATOM 2266 N N . PRO A 1 298 ? 20.368 -2.815 -11.908 1.00 94.25 298 PRO A N 1
ATOM 2267 C CA . PRO A 1 298 ? 20.905 -4.147 -11.667 1.00 94.25 298 PRO A CA 1
ATOM 2268 C C . PRO A 1 298 ? 20.132 -5.240 -12.421 1.00 94.25 298 PRO A C 1
ATOM 2270 O O . PRO A 1 298 ? 18.944 -5.110 -12.713 1.00 94.25 298 PRO A O 1
ATOM 2273 N N . ALA A 1 299 ? 20.814 -6.354 -12.699 1.00 95.31 299 ALA A N 1
ATOM 2274 C CA . ALA A 1 299 ? 20.190 -7.542 -13.275 1.00 95.31 299 ALA A CA 1
ATOM 2275 C C . ALA A 1 299 ? 19.109 -8.119 -12.344 1.00 95.31 299 ALA A C 1
ATOM 2277 O O . ALA A 1 299 ? 19.245 -8.114 -11.120 1.00 95.31 299 ALA A O 1
ATOM 2278 N N . LEU A 1 300 ? 18.043 -8.643 -12.944 1.00 95.75 300 LEU A N 1
ATOM 2279 C CA . LEU A 1 300 ? 16.849 -9.158 -12.273 1.00 95.75 300 LEU A CA 1
ATOM 2280 C C . LEU A 1 300 ? 16.667 -10.673 -12.493 1.00 95.75 300 LEU A C 1
ATOM 2282 O O . LEU A 1 300 ? 15.605 -11.220 -12.201 1.00 95.75 300 LEU A O 1
ATOM 2286 N N . ASP A 1 301 ? 17.693 -11.375 -12.982 1.00 93.56 301 ASP A N 1
ATOM 2287 C CA . ASP A 1 301 ? 17.686 -12.829 -13.218 1.00 93.56 301 ASP A CA 1
ATOM 2288 C C . ASP A 1 301 ? 17.433 -13.656 -11.943 1.00 93.56 301 ASP A C 1
ATOM 2290 O O . ASP A 1 301 ? 16.847 -14.741 -11.998 1.00 93.56 301 ASP A O 1
ATOM 2294 N N . GLY A 1 302 ? 17.826 -13.127 -10.782 1.00 93.06 302 GLY A N 1
ATOM 2295 C CA . GLY A 1 302 ? 17.535 -13.704 -9.470 1.00 93.06 302 GLY A CA 1
ATOM 2296 C C . GLY A 1 302 ? 16.060 -13.625 -9.051 1.00 93.06 302 GLY A C 1
ATOM 2297 O O . GLY A 1 302 ? 15.621 -14.431 -8.222 1.00 93.06 302 GLY A O 1
ATOM 2298 N N . LEU A 1 303 ? 15.276 -12.710 -9.631 1.00 95.50 303 LEU A N 1
ATOM 2299 C CA . LEU A 1 303 ? 13.870 -12.466 -9.291 1.00 95.50 303 LEU A CA 1
ATOM 2300 C C . LEU A 1 303 ? 12.936 -13.382 -10.089 1.00 95.50 303 LEU A C 1
ATOM 2302 O O . LEU A 1 303 ? 12.096 -12.959 -10.875 1.00 95.50 303 LEU A O 1
ATOM 2306 N N . THR A 1 304 ? 13.080 -14.688 -9.872 1.00 95.62 304 THR A N 1
ATOM 2307 C CA . THR A 1 304 ? 12.394 -15.730 -10.662 1.00 95.62 304 THR A CA 1
ATOM 2308 C C . THR A 1 304 ? 10.860 -15.731 -10.583 1.00 95.62 304 THR A C 1
ATOM 2310 O O . THR A 1 304 ? 10.221 -16.429 -11.370 1.00 95.62 304 THR A O 1
ATOM 2313 N N . LYS A 1 305 ? 10.270 -14.982 -9.644 1.00 97.56 305 LYS A N 1
ATOM 2314 C CA . LYS A 1 305 ? 8.818 -14.813 -9.493 1.00 97.56 305 LYS A CA 1
ATOM 2315 C C . LYS A 1 305 ? 8.292 -13.486 -10.042 1.00 97.56 305 LYS A C 1
ATOM 2317 O O . LYS A 1 305 ? 7.078 -13.317 -10.097 1.00 97.56 305 LYS A O 1
ATOM 2322 N N . LEU A 1 306 ? 9.170 -12.574 -10.461 1.00 98.25 306 LEU A N 1
ATOM 2323 C CA . LEU A 1 306 ? 8.777 -11.249 -10.920 1.00 98.25 306 LEU A CA 1
ATOM 2324 C C . LEU A 1 306 ? 8.044 -11.370 -12.257 1.00 98.25 306 LEU A C 1
ATOM 2326 O O . LEU A 1 306 ? 8.636 -11.724 -13.278 1.00 98.25 306 LEU A O 1
ATOM 2330 N N . THR A 1 307 ? 6.746 -11.087 -12.237 1.00 98.31 307 THR A N 1
ATOM 2331 C CA . THR A 1 307 ? 5.878 -11.138 -13.423 1.00 98.31 307 THR A CA 1
ATOM 2332 C C . THR A 1 307 ? 5.445 -9.754 -13.880 1.00 98.31 307 THR A C 1
ATOM 2334 O O . THR A 1 307 ? 5.087 -9.591 -15.048 1.00 98.31 307 THR A O 1
ATOM 2337 N N . GLN A 1 308 ? 5.507 -8.763 -12.992 1.00 98.56 308 GLN A N 1
ATOM 2338 C CA . GLN A 1 308 ? 5.108 -7.389 -13.256 1.00 98.56 308 GLN A CA 1
ATOM 2339 C C . GLN A 1 308 ? 6.244 -6.443 -12.865 1.00 98.56 308 GLN A C 1
ATOM 2341 O O . GLN A 1 308 ? 6.774 -6.519 -11.756 1.00 98.56 308 GLN A O 1
ATOM 2346 N N . LEU A 1 309 ? 6.633 -5.570 -13.791 1.00 97.94 309 LEU A N 1
ATOM 2347 C CA . LEU A 1 309 ? 7.636 -4.537 -13.561 1.00 97.94 309 LEU A CA 1
ATOM 2348 C C . LEU A 1 309 ? 7.158 -3.222 -14.167 1.00 97.94 309 LEU A C 1
ATOM 2350 O O . LEU A 1 309 ? 6.858 -3.162 -15.357 1.00 97.94 309 LEU A O 1
ATOM 2354 N N . SER A 1 310 ? 7.130 -2.167 -13.367 1.00 96.38 310 SER A N 1
ATOM 2355 C CA . SER A 1 310 ? 6.821 -0.811 -13.805 1.00 96.38 310 SER A CA 1
ATOM 2356 C C . SER A 1 310 ? 7.948 0.129 -13.378 1.00 96.38 310 SER A C 1
ATOM 2358 O O . SER A 1 310 ? 8.307 0.196 -12.206 1.00 96.38 310 SER A O 1
ATOM 2360 N N . LEU A 1 311 ? 8.558 0.806 -14.354 1.00 94.38 311 LEU A N 1
ATOM 2361 C CA . LEU A 1 311 ? 9.660 1.761 -14.202 1.00 94.38 311 LEU A CA 1
ATOM 2362 C C . LEU A 1 311 ? 9.315 3.046 -14.975 1.00 94.38 311 LEU A C 1
ATOM 2364 O O . LEU A 1 311 ? 9.950 3.375 -15.981 1.00 94.38 311 LEU A O 1
ATOM 2368 N N . LEU A 1 312 ? 8.265 3.750 -14.547 1.00 90.06 312 LEU A N 1
ATOM 2369 C CA . LEU A 1 312 ? 7.709 4.883 -15.295 1.00 90.06 312 LEU A CA 1
ATOM 2370 C C . LEU A 1 312 ? 8.531 6.166 -15.139 1.00 90.06 312 LEU A C 1
ATOM 2372 O O . LEU A 1 312 ? 8.824 6.838 -16.128 1.00 90.06 312 LEU A O 1
ATOM 2376 N N . LYS A 1 313 ? 8.924 6.530 -13.912 1.00 87.81 313 LYS A N 1
ATOM 2377 C CA . LYS A 1 313 ? 9.746 7.734 -13.672 1.00 87.81 313 LYS A CA 1
ATOM 2378 C C . LYS A 1 313 ? 10.867 7.448 -12.688 1.00 87.81 313 LYS A C 1
ATOM 2380 O O . LYS A 1 313 ? 10.873 7.911 -11.544 1.00 87.81 313 LYS A O 1
ATOM 2385 N N . VAL A 1 314 ? 11.854 6.698 -13.162 1.00 89.75 314 VAL A N 1
ATOM 2386 C CA . VAL A 1 314 ? 13.101 6.452 -12.435 1.00 89.75 314 VAL A CA 1
ATOM 2387 C C . VAL A 1 314 ? 14.152 7.462 -12.885 1.00 89.75 314 VAL A C 1
ATOM 2389 O O . VAL A 1 314 ? 14.585 7.471 -14.032 1.00 89.75 314 VAL A O 1
ATOM 2392 N N . ARG A 1 315 ? 14.584 8.328 -11.969 1.00 89.25 315 ARG A N 1
ATOM 2393 C CA . ARG A 1 315 ? 15.625 9.337 -12.210 1.00 89.25 315 ARG A CA 1
ATOM 2394 C C . ARG A 1 315 ? 16.943 8.927 -11.573 1.00 89.25 315 ARG A C 1
ATOM 2396 O O . ARG A 1 315 ? 16.955 8.280 -10.529 1.00 89.25 315 ARG A O 1
ATOM 2403 N N . GLY A 1 316 ? 18.049 9.398 -12.145 1.00 89.75 316 GLY A N 1
ATOM 2404 C CA . GLY A 1 316 ? 19.388 9.090 -11.635 1.00 89.75 316 GLY A CA 1
ATOM 2405 C C . GLY A 1 316 ? 19.848 7.676 -11.982 1.00 89.75 316 GLY A C 1
ATOM 2406 O O . GLY A 1 316 ? 20.655 7.124 -11.249 1.00 89.75 316 GLY A O 1
ATOM 2407 N N . VAL A 1 317 ? 19.329 7.094 -13.064 1.00 91.81 317 VAL A N 1
ATOM 2408 C CA . VAL A 1 317 ? 19.828 5.849 -13.659 1.00 91.81 317 VAL A CA 1
ATOM 2409 C C . VAL A 1 317 ? 20.089 6.121 -15.137 1.00 91.81 317 VAL A C 1
ATOM 2411 O O . VAL A 1 317 ? 19.217 6.686 -15.796 1.00 91.81 317 VAL A O 1
ATOM 2414 N N . GLU A 1 318 ? 21.280 5.790 -15.636 1.00 87.50 318 GLU A N 1
ATOM 2415 C CA . GLU A 1 318 ? 21.655 6.080 -17.031 1.00 87.50 318 GLU A CA 1
ATOM 2416 C C . GLU A 1 318 ? 21.305 4.936 -17.987 1.00 87.50 318 GLU A C 1
ATOM 2418 O O . GLU A 1 318 ? 20.824 5.183 -19.093 1.00 87.50 318 GLU A O 1
ATOM 2423 N N . ASP A 1 319 ? 21.515 3.691 -17.557 1.00 90.12 319 ASP A N 1
ATOM 2424 C CA . ASP A 1 319 ? 21.310 2.503 -18.381 1.00 90.12 319 ASP A CA 1
ATOM 2425 C C . ASP A 1 319 ? 20.331 1.502 -17.742 1.00 90.12 319 ASP A C 1
ATOM 2427 O O . ASP A 1 319 ? 20.503 1.067 -16.603 1.00 90.12 319 ASP A O 1
ATOM 2431 N N . PHE A 1 320 ? 19.319 1.092 -18.510 1.00 92.12 320 PHE A N 1
ATOM 2432 C CA . PHE A 1 320 ? 18.333 0.074 -18.135 1.00 92.12 320 PHE A CA 1
ATOM 2433 C C . PHE A 1 320 ? 18.490 -1.242 -18.909 1.00 92.12 320 PHE A C 1
ATOM 2435 O O . PHE A 1 320 ? 17.642 -2.117 -18.776 1.00 92.12 320 PHE A O 1
ATOM 2442 N N . THR A 1 321 ? 19.544 -1.436 -19.705 1.00 90.25 321 THR A N 1
ATOM 2443 C CA . THR A 1 321 ? 19.711 -2.628 -20.564 1.00 90.25 321 THR A CA 1
ATOM 2444 C C . THR A 1 321 ? 19.577 -3.959 -19.816 1.00 90.25 321 THR A C 1
ATOM 2446 O O . THR A 1 321 ? 19.049 -4.920 -20.373 1.00 90.25 321 THR A O 1
ATOM 2449 N N . ALA A 1 322 ? 19.963 -4.010 -18.538 1.00 93.25 322 ALA A N 1
ATOM 2450 C CA . ALA A 1 322 ? 19.892 -5.211 -17.708 1.00 93.25 322 ALA A CA 1
ATOM 2451 C C . ALA A 1 322 ? 18.464 -5.700 -17.387 1.00 93.25 322 ALA A C 1
ATOM 2453 O O . ALA A 1 322 ? 18.319 -6.810 -16.867 1.00 93.25 322 ALA A O 1
ATOM 2454 N N . ILE A 1 323 ? 17.400 -4.942 -17.693 1.00 93.81 323 ILE A N 1
ATOM 2455 C CA . ILE A 1 323 ? 16.018 -5.436 -17.516 1.00 93.81 323 ILE A CA 1
ATOM 2456 C C . ILE A 1 323 ? 15.713 -6.645 -18.411 1.00 93.81 323 ILE A C 1
ATOM 2458 O O . ILE A 1 323 ? 14.804 -7.418 -18.115 1.00 93.81 323 ILE A O 1
ATOM 2462 N N . ASP A 1 324 ? 16.501 -6.855 -19.470 1.00 93.31 324 ASP A N 1
ATOM 2463 C CA . ASP A 1 324 ? 16.392 -8.005 -20.370 1.00 93.31 324 ASP A CA 1
ATOM 2464 C C . ASP A 1 324 ? 16.656 -9.364 -19.688 1.00 93.31 324 ASP A C 1
ATOM 2466 O O . ASP A 1 324 ? 16.305 -10.425 -20.213 1.00 93.31 324 ASP A O 1
ATOM 2470 N N . THR A 1 325 ? 17.229 -9.333 -18.485 1.00 95.94 325 THR A N 1
ATOM 2471 C CA . THR A 1 325 ? 17.463 -10.500 -17.631 1.00 95.94 325 THR A CA 1
ATOM 2472 C C . THR A 1 325 ? 16.195 -10.995 -16.926 1.00 95.94 325 THR A C 1
ATOM 2474 O O . THR A 1 325 ? 16.123 -12.167 -16.543 1.00 95.94 325 THR A O 1
ATOM 2477 N N . ALA A 1 326 ? 15.155 -10.159 -16.821 1.00 96.44 326 ALA A N 1
ATOM 2478 C CA . ALA A 1 326 ? 13.877 -10.462 -16.174 1.00 96.44 326 ALA A CA 1
ATOM 2479 C C . ALA A 1 326 ? 12.955 -11.328 -17.060 1.00 96.44 326 ALA A C 1
ATOM 2481 O O . ALA A 1 326 ? 11.793 -11.014 -17.303 1.00 96.44 326 ALA A O 1
ATOM 2482 N N . THR A 1 327 ? 13.461 -12.456 -17.556 1.00 96.19 327 THR A N 1
ATOM 2483 C CA . THR A 1 327 ? 12.801 -13.310 -18.572 1.00 96.19 327 THR A CA 1
ATOM 2484 C C . THR A 1 327 ? 11.453 -13.923 -18.155 1.00 96.19 327 THR A C 1
ATOM 2486 O O . THR A 1 327 ? 10.785 -14.565 -18.968 1.00 96.19 327 THR A O 1
ATOM 2489 N N . GLN A 1 328 ? 11.048 -13.745 -16.895 1.00 97.12 328 GLN A N 1
ATOM 2490 C CA . GLN A 1 328 ? 9.768 -14.199 -16.347 1.00 97.12 328 GLN A CA 1
ATOM 2491 C C . GLN A 1 328 ? 8.641 -13.169 -16.492 1.00 97.12 328 GLN A C 1
ATOM 2493 O O . GLN A 1 328 ? 7.485 -13.524 -16.259 1.00 97.12 328 GLN A O 1
ATOM 2498 N N . LEU A 1 329 ? 8.960 -11.932 -16.891 1.00 98.25 329 LEU A N 1
ATOM 2499 C CA . LEU A 1 329 ? 7.987 -10.851 -16.991 1.00 98.25 329 LEU A CA 1
ATOM 2500 C C . LEU A 1 329 ? 6.854 -11.176 -17.965 1.00 98.25 329 LEU A C 1
ATOM 2502 O O . LEU A 1 329 ? 7.067 -11.645 -19.084 1.00 98.25 329 LEU A O 1
ATOM 2506 N N . VAL A 1 330 ? 5.646 -10.866 -17.508 1.00 98.50 330 VAL A N 1
ATOM 2507 C CA . VAL A 1 330 ? 4.385 -10.942 -18.249 1.00 98.50 330 VAL A CA 1
ATOM 2508 C C . VAL A 1 330 ? 3.878 -9.536 -18.557 1.00 98.50 330 VAL A C 1
ATOM 2510 O O . VAL A 1 330 ? 3.344 -9.311 -19.643 1.00 98.50 330 VAL A O 1
ATOM 2513 N N . SER A 1 331 ? 4.093 -8.587 -17.643 1.00 98.56 331 SER A N 1
ATOM 2514 C CA . SER A 1 331 ? 3.763 -7.174 -17.819 1.00 98.56 331 SER A CA 1
ATOM 2515 C C . SER A 1 331 ? 4.980 -6.289 -17.560 1.00 98.56 331 SER A C 1
ATOM 2517 O O . SER A 1 331 ? 5.688 -6.478 -16.566 1.00 98.56 331 SER A O 1
ATOM 2519 N N . LEU A 1 332 ? 5.219 -5.339 -18.463 1.00 97.88 332 LEU A N 1
ATOM 2520 C CA . LEU A 1 332 ? 6.281 -4.344 -18.366 1.00 97.88 332 LEU A CA 1
ATOM 2521 C C . LEU A 1 332 ? 5.722 -2.959 -18.699 1.00 97.88 332 LEU A C 1
ATOM 2523 O O . LEU A 1 332 ? 5.202 -2.751 -19.794 1.00 97.88 332 LEU A O 1
ATOM 2527 N N . SER A 1 333 ? 5.899 -2.007 -17.793 1.00 96.25 333 SER A N 1
ATOM 2528 C CA . SER A 1 333 ? 5.655 -0.587 -18.040 1.00 96.25 333 SER A CA 1
ATOM 2529 C C . SER A 1 333 ? 6.969 0.175 -17.917 1.00 96.25 333 SER A C 1
ATOM 2531 O O . SER A 1 333 ? 7.688 0.031 -16.930 1.00 96.25 333 SER A O 1
ATOM 2533 N N . ILE A 1 334 ? 7.304 0.975 -18.919 1.00 93.75 334 ILE A N 1
ATOM 2534 C CA . ILE A 1 334 ? 8.525 1.788 -18.954 1.00 93.75 334 ILE A CA 1
ATOM 2535 C C . ILE A 1 334 ? 8.176 3.220 -19.333 1.00 93.75 334 ILE A C 1
ATOM 2537 O O . ILE A 1 334 ? 7.221 3.435 -20.076 1.00 93.75 334 ILE A O 1
ATOM 2541 N N . GLY A 1 335 ? 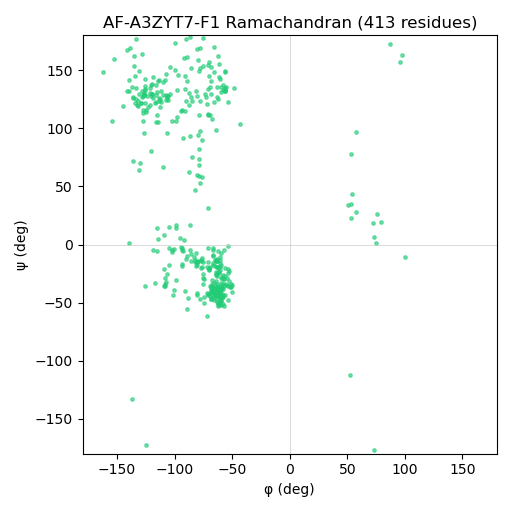8.938 4.189 -18.831 1.00 89.38 335 GLY A N 1
ATOM 2542 C CA . GLY A 1 335 ? 8.680 5.603 -19.092 1.00 89.38 335 GLY A CA 1
ATOM 2543 C C . GLY A 1 335 ? 9.929 6.425 -19.404 1.00 89.38 335 GLY A C 1
ATOM 2544 O O . GLY A 1 335 ? 10.757 6.047 -20.236 1.00 89.38 335 GLY A O 1
ATOM 2545 N N . GLU A 1 336 ? 10.056 7.584 -18.753 1.00 83.56 336 GLU A N 1
ATOM 2546 C CA . GLU A 1 336 ? 11.167 8.519 -18.972 1.00 83.56 336 GLU A CA 1
ATOM 2547 C C . GLU A 1 336 ? 12.527 7.832 -18.747 1.00 83.56 336 GLU A C 1
ATOM 2549 O O . GLU A 1 336 ? 12.738 7.158 -17.741 1.00 83.56 336 GLU A O 1
ATOM 2554 N N . GLY A 1 337 ? 13.470 8.034 -19.674 1.00 82.38 337 GLY A N 1
ATOM 2555 C CA . GLY A 1 337 ? 14.820 7.450 -19.617 1.00 82.38 337 GLY A CA 1
ATOM 2556 C C . GLY A 1 337 ? 15.020 6.210 -20.496 1.00 82.38 337 GLY A C 1
ATOM 2557 O O . GLY A 1 337 ? 16.159 5.816 -20.738 1.00 82.38 337 GLY A O 1
ATOM 2558 N N . PHE A 1 338 ? 13.951 5.632 -21.049 1.00 89.56 338 PHE A N 1
ATOM 2559 C CA . PHE A 1 338 ? 14.044 4.528 -22.009 1.00 89.56 338 PHE A CA 1
ATOM 2560 C C . PHE A 1 338 ? 14.149 5.029 -23.452 1.00 89.56 338 PHE A C 1
ATOM 2562 O O . PHE A 1 338 ? 13.473 5.972 -23.831 1.00 89.56 338 PHE A O 1
ATOM 2569 N N . SER A 1 339 ? 14.968 4.404 -24.294 1.00 90.25 339 SER A N 1
ATOM 2570 C CA . SER A 1 339 ? 15.128 4.757 -25.714 1.00 90.25 339 SER A CA 1
ATOM 2571 C C . SER A 1 339 ? 15.226 3.499 -26.567 1.00 90.25 339 SER A C 1
ATOM 2573 O O . SER A 1 339 ? 15.435 2.413 -26.033 1.00 90.25 339 SER A O 1
ATOM 2575 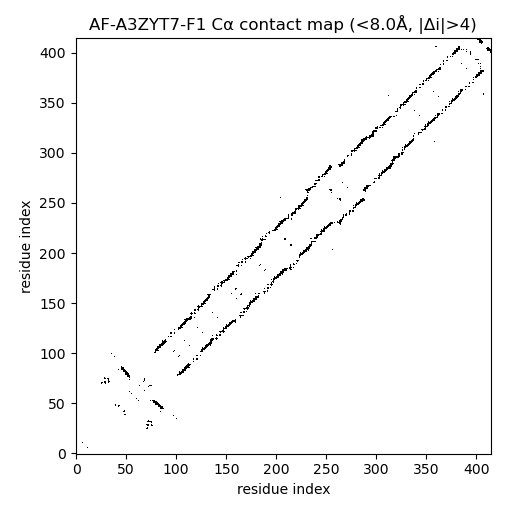N N . ASP A 1 340 ? 15.159 3.626 -27.893 1.00 90.62 340 ASP A N 1
ATOM 2576 C CA . ASP A 1 340 ? 15.290 2.478 -28.806 1.00 90.62 340 ASP A CA 1
ATOM 2577 C C . ASP A 1 340 ? 16.542 1.620 -28.512 1.00 90.62 340 ASP A C 1
ATOM 2579 O O . ASP A 1 340 ? 16.497 0.393 -28.611 1.00 90.62 340 ASP A O 1
ATOM 2583 N N . ALA A 1 341 ? 17.639 2.250 -28.068 1.00 87.62 341 ALA A N 1
ATOM 2584 C CA . ALA A 1 341 ? 18.872 1.569 -27.679 1.00 87.62 341 ALA A CA 1
ATOM 2585 C C . ALA A 1 341 ? 18.736 0.747 -26.386 1.00 87.62 341 ALA A C 1
ATOM 2587 O O . ALA A 1 341 ? 19.227 -0.381 -26.330 1.00 87.62 341 ALA A O 1
ATOM 2588 N N . THR A 1 342 ? 18.055 1.269 -25.358 1.00 85.25 342 THR A N 1
ATOM 2589 C CA . THR A 1 342 ? 17.860 0.531 -24.095 1.00 85.25 342 THR A CA 1
ATOM 2590 C C . THR A 1 342 ? 16.866 -0.619 -24.253 1.00 85.25 342 THR A C 1
ATOM 2592 O O . THR A 1 342 ? 16.906 -1.571 -23.477 1.00 85.25 342 THR A O 1
ATOM 2595 N N . LEU A 1 343 ? 16.026 -0.589 -25.296 1.00 87.94 343 LEU A N 1
ATOM 2596 C CA . LEU A 1 343 ? 15.099 -1.675 -25.623 1.00 87.94 343 LEU A CA 1
ATOM 2597 C C . LEU A 1 343 ? 15.736 -2.831 -26.402 1.00 87.94 343 LEU A C 1
ATOM 2599 O O . LEU A 1 343 ? 15.072 -3.848 -26.581 1.00 87.94 343 LEU A O 1
ATOM 2603 N N . ALA A 1 344 ? 16.992 -2.729 -26.849 1.00 87.00 344 ALA A N 1
ATOM 2604 C CA . ALA A 1 344 ? 17.614 -3.702 -27.756 1.00 87.00 344 ALA A CA 1
ATOM 2605 C C . ALA A 1 344 ? 17.572 -5.166 -27.271 1.00 87.00 344 ALA A C 1
ATOM 2607 O O . ALA A 1 344 ? 17.541 -6.070 -28.102 1.00 87.00 344 ALA A O 1
ATOM 2608 N N . GLY A 1 345 ? 17.559 -5.403 -25.953 1.00 88.31 345 GLY A N 1
ATOM 2609 C CA . GLY A 1 345 ? 17.476 -6.741 -25.352 1.00 88.31 345 GLY A CA 1
ATOM 2610 C C . GLY A 1 345 ? 16.062 -7.221 -25.011 1.00 88.31 345 GLY A C 1
ATOM 2611 O O . GLY A 1 345 ? 15.905 -8.353 -24.553 1.00 88.31 345 GLY A O 1
ATOM 2612 N N . LEU A 1 346 ? 15.022 -6.401 -25.209 1.00 92.00 346 LEU A N 1
ATOM 2613 C CA . LEU A 1 346 ? 13.662 -6.752 -24.785 1.00 92.00 346 LEU A CA 1
ATOM 2614 C C . LEU A 1 346 ? 13.110 -7.994 -25.480 1.00 92.00 346 LEU A C 1
ATOM 2616 O O . LEU A 1 346 ? 12.262 -8.662 -24.903 1.00 92.00 346 LEU A O 1
ATOM 2620 N N . ASP A 1 347 ? 13.603 -8.355 -26.665 1.00 91.12 347 ASP A N 1
ATOM 2621 C CA . ASP A 1 347 ? 13.204 -9.575 -27.375 1.00 91.12 347 ASP A CA 1
ATOM 2622 C C . ASP A 1 347 ? 13.486 -10.874 -26.589 1.00 91.12 347 ASP A C 1
ATOM 2624 O O . ASP A 1 347 ? 12.865 -11.907 -26.861 1.00 91.12 347 ASP A O 1
ATOM 2628 N N . LYS A 1 348 ? 14.345 -10.821 -25.561 1.00 95.06 348 LYS A N 1
ATOM 2629 C CA . LYS A 1 348 ? 14.574 -11.911 -24.598 1.00 95.06 348 LYS A CA 1
ATOM 2630 C C . LYS A 1 348 ? 13.398 -12.147 -23.648 1.00 95.06 348 LYS A C 1
ATOM 2632 O O . LYS A 1 348 ? 13.274 -13.252 -23.108 1.00 95.06 348 LYS A O 1
ATOM 2637 N N . LEU A 1 349 ? 12.512 -11.166 -23.455 1.00 96.56 349 LEU A N 1
ATOM 2638 C CA . LEU A 1 349 ? 11.332 -11.261 -22.586 1.00 96.56 349 LEU A CA 1
ATOM 2639 C C . LEU A 1 349 ? 10.201 -12.039 -23.274 1.00 96.56 349 LEU A C 1
ATOM 2641 O O . LEU A 1 349 ? 9.093 -11.560 -23.485 1.00 96.56 349 LEU A O 1
ATOM 2645 N N . THR A 1 350 ? 10.487 -13.286 -23.634 1.00 95.00 350 THR A N 1
ATOM 2646 C CA . THR A 1 350 ? 9.624 -14.149 -24.460 1.00 95.00 350 THR A CA 1
ATOM 2647 C C . THR A 1 350 ? 8.296 -14.557 -23.815 1.00 95.00 350 THR A C 1
ATOM 2649 O O . THR A 1 350 ? 7.511 -15.251 -24.456 1.00 95.00 350 THR A O 1
ATOM 2652 N N . LYS A 1 351 ? 8.048 -14.162 -22.562 1.00 97.69 351 LYS A N 1
ATOM 2653 C CA . LYS A 1 351 ? 6.778 -14.346 -21.844 1.00 97.69 351 LYS A CA 1
ATOM 2654 C C . LYS A 1 351 ? 5.933 -13.077 -21.774 1.00 97.69 351 LYS A C 1
ATOM 2656 O O . LYS A 1 351 ? 4.809 -13.144 -21.288 1.00 97.69 351 LYS A O 1
ATOM 2661 N N . LEU A 1 352 ? 6.448 -11.950 -22.265 1.00 98.25 352 LEU A N 1
ATOM 2662 C CA . LEU A 1 352 ? 5.791 -10.661 -22.137 1.00 98.25 352 LEU A CA 1
ATOM 2663 C C . LEU A 1 352 ? 4.486 -10.649 -22.938 1.00 98.25 352 LEU A C 1
ATOM 2665 O O . LEU A 1 352 ? 4.479 -10.898 -24.147 1.00 98.25 352 LEU A O 1
ATOM 2669 N N . GLU A 1 353 ? 3.380 -10.373 -22.258 1.00 98.44 353 GLU A N 1
ATOM 2670 C CA . GLU A 1 353 ? 2.042 -10.279 -22.843 1.00 98.44 353 GLU A CA 1
ATOM 2671 C C . GLU A 1 353 ? 1.543 -8.834 -22.885 1.00 98.44 353 GLU A C 1
ATOM 2673 O O . GLU A 1 353 ? 0.784 -8.481 -23.793 1.00 98.44 353 GLU A O 1
ATOM 2678 N N . GLN A 1 354 ? 1.989 -7.999 -21.947 1.00 98.50 354 GLN A N 1
ATOM 2679 C CA . GLN A 1 354 ? 1.602 -6.597 -21.836 1.00 98.50 354 GLN A CA 1
ATOM 2680 C C . GLN A 1 354 ? 2.846 -5.710 -21.798 1.00 98.50 354 GLN A C 1
ATOM 2682 O O . GLN A 1 354 ? 3.772 -5.959 -21.026 1.00 98.50 354 GLN A O 1
ATOM 2687 N N . LEU A 1 355 ? 2.864 -4.684 -22.648 1.00 97.44 355 LEU A N 1
ATOM 2688 C CA . LEU A 1 355 ? 3.924 -3.683 -22.682 1.00 97.44 355 LEU A CA 1
ATOM 2689 C C . LEU A 1 355 ? 3.328 -2.281 -22.774 1.00 97.44 355 LEU A C 1
ATOM 2691 O O . LEU A 1 355 ? 2.638 -1.966 -23.741 1.00 97.44 355 LEU A O 1
ATOM 2695 N N . THR A 1 356 ? 3.649 -1.426 -21.816 1.00 96.44 356 THR A N 1
ATOM 2696 C CA . THR A 1 356 ? 3.326 0.000 -21.868 1.00 96.44 356 THR A CA 1
ATOM 2697 C C . THR A 1 356 ? 4.615 0.793 -21.993 1.00 96.44 356 THR A C 1
ATOM 2699 O O . THR A 1 356 ? 5.529 0.637 -21.186 1.00 96.44 356 THR A O 1
ATOM 2702 N N . ILE A 1 357 ? 4.691 1.639 -23.015 1.00 93.44 357 ILE A N 1
ATOM 2703 C CA . ILE A 1 357 ? 5.789 2.578 -23.222 1.00 93.44 357 ILE A CA 1
ATOM 2704 C C . ILE A 1 357 ? 5.227 3.988 -23.087 1.00 93.44 357 ILE A C 1
ATOM 2706 O O . ILE A 1 357 ? 4.538 4.484 -23.981 1.00 93.44 357 ILE A O 1
ATOM 2710 N N . GLU A 1 358 ? 5.529 4.619 -21.962 1.00 86.62 358 GLU A N 1
ATOM 2711 C CA . GLU A 1 358 ? 5.316 6.040 -21.725 1.00 86.62 358 GLU A CA 1
ATOM 2712 C C . GLU A 1 358 ? 6.575 6.837 -22.099 1.00 86.62 358 GLU A C 1
ATOM 2714 O O . GLU A 1 358 ? 7.676 6.299 -22.205 1.00 86.62 358 GLU A O 1
ATOM 2719 N N . GLY A 1 359 ? 6.424 8.142 -22.315 1.00 81.75 359 GLY A N 1
ATOM 2720 C CA . GLY A 1 359 ? 7.524 9.004 -22.751 1.00 81.75 359 GLY A CA 1
ATOM 2721 C C . GLY A 1 359 ? 7.703 9.060 -24.269 1.00 81.75 359 GLY A C 1
ATOM 2722 O O . GLY A 1 359 ? 7.024 8.386 -25.044 1.00 81.75 359 GLY A O 1
ATOM 2723 N N . ASP A 1 360 ? 8.591 9.945 -24.708 1.00 84.12 360 ASP A N 1
ATOM 2724 C CA . ASP A 1 360 ? 8.730 10.378 -26.100 1.00 84.12 360 ASP A CA 1
ATOM 2725 C C . ASP A 1 360 ? 10.068 9.963 -26.738 1.00 84.12 360 ASP A C 1
ATOM 2727 O O . ASP A 1 360 ? 10.359 10.291 -27.882 1.00 84.12 360 ASP A O 1
ATOM 2731 N N . THR A 1 361 ? 10.898 9.201 -26.044 1.00 90.25 361 THR A N 1
ATOM 2732 C CA . THR A 1 361 ? 12.244 8.831 -26.509 1.00 90.25 361 THR A CA 1
ATOM 2733 C C . THR A 1 361 ? 12.293 7.533 -27.317 1.00 90.25 361 THR A C 1
ATOM 2735 O O . THR A 1 361 ? 13.305 7.253 -27.960 1.00 90.25 361 THR A O 1
ATOM 2738 N N . VAL A 1 362 ? 11.213 6.750 -27.314 1.00 92.94 362 VAL A N 1
ATOM 2739 C CA . VAL A 1 362 ? 11.052 5.538 -28.134 1.00 92.94 362 VAL A CA 1
ATOM 2740 C C . VAL A 1 362 ? 10.396 5.897 -29.466 1.00 92.94 362 VAL A C 1
ATOM 2742 O O . VAL A 1 362 ? 9.399 6.624 -29.500 1.00 92.94 362 VAL A O 1
ATOM 2745 N N . THR A 1 363 ? 10.943 5.383 -30.568 1.00 94.75 363 THR A N 1
ATOM 2746 C CA . THR A 1 363 ? 10.527 5.742 -31.930 1.00 94.75 363 THR A CA 1
ATOM 2747 C C . THR A 1 363 ? 10.138 4.518 -32.767 1.00 94.75 363 THR A C 1
ATOM 2749 O O . THR A 1 363 ? 10.050 3.386 -32.288 1.00 94.75 363 THR A O 1
ATOM 2752 N N . ASP A 1 364 ? 9.895 4.734 -34.063 1.00 95.94 364 ASP A N 1
ATOM 2753 C CA . ASP A 1 364 ? 9.656 3.681 -35.053 1.00 95.94 364 ASP A CA 1
ATOM 2754 C C . ASP A 1 364 ? 10.761 2.602 -35.102 1.00 95.94 364 ASP A C 1
ATOM 2756 O O . ASP A 1 364 ? 10.499 1.504 -35.606 1.00 95.94 364 ASP A O 1
ATOM 2760 N N . GLU A 1 365 ? 11.979 2.889 -34.627 1.00 93.62 365 GLU A N 1
ATOM 2761 C CA . GLU A 1 365 ? 13.100 1.938 -34.626 1.00 93.62 365 GLU A CA 1
ATOM 2762 C C . GLU A 1 365 ? 12.870 0.767 -33.656 1.00 93.62 365 GLU A C 1
ATOM 2764 O O . GLU A 1 365 ? 13.148 -0.383 -34.016 1.00 93.62 365 GLU A O 1
ATOM 2769 N N . ALA A 1 366 ? 12.250 1.006 -32.492 1.00 93.31 366 ALA A N 1
ATOM 2770 C CA . ALA A 1 366 ? 11.923 -0.049 -31.530 1.00 93.31 366 ALA A CA 1
ATOM 2771 C C . ALA A 1 366 ? 10.972 -1.118 -32.088 1.00 93.31 366 ALA A C 1
ATOM 2773 O O . ALA A 1 366 ? 10.980 -2.259 -31.623 1.00 93.31 366 ALA A O 1
ATOM 2774 N N . ILE A 1 367 ? 10.178 -0.807 -33.118 1.00 95.00 367 ILE A N 1
ATOM 2775 C CA . ILE A 1 367 ? 9.195 -1.741 -33.689 1.00 95.00 367 ILE A CA 1
ATOM 2776 C C . ILE A 1 367 ? 9.833 -3.039 -34.182 1.00 95.00 367 ILE A C 1
ATOM 2778 O O . ILE A 1 367 ? 9.216 -4.098 -34.067 1.00 95.00 367 ILE A O 1
ATOM 2782 N N . ALA A 1 368 ? 11.060 -2.986 -34.709 1.00 93.69 368 ALA A N 1
ATOM 2783 C CA . ALA A 1 368 ? 11.762 -4.188 -35.154 1.00 93.69 368 ALA A CA 1
ATOM 2784 C C . ALA A 1 368 ? 12.030 -5.159 -33.992 1.00 93.69 368 ALA A C 1
ATOM 2786 O O . ALA A 1 368 ? 11.916 -6.371 -34.170 1.00 93.69 368 ALA A O 1
ATOM 2787 N N . ILE A 1 369 ? 12.325 -4.622 -32.806 1.00 93.19 369 ILE A N 1
ATOM 2788 C CA . ILE A 1 369 ? 12.533 -5.392 -31.578 1.00 93.19 369 ILE A CA 1
ATOM 2789 C C . ILE A 1 369 ? 11.186 -5.891 -31.048 1.00 93.19 369 ILE A C 1
ATOM 2791 O O . ILE A 1 369 ? 11.017 -7.089 -30.820 1.00 93.19 369 ILE A O 1
ATOM 2795 N N . LEU A 1 370 ? 10.191 -5.003 -30.925 1.00 94.81 370 LEU A N 1
ATOM 2796 C CA . LEU A 1 370 ? 8.863 -5.356 -30.406 1.00 94.81 370 LEU A CA 1
ATOM 2797 C C . LEU A 1 370 ? 8.174 -6.432 -31.254 1.00 94.81 370 LEU A C 1
ATOM 2799 O O . LEU A 1 370 ? 7.485 -7.300 -30.722 1.00 94.81 370 LEU A O 1
ATOM 2803 N N . ALA A 1 371 ? 8.406 -6.444 -32.568 1.00 95.75 371 ALA A N 1
ATOM 2804 C CA . ALA A 1 371 ? 7.884 -7.468 -33.465 1.00 95.75 371 ALA A CA 1
ATOM 2805 C C . ALA A 1 371 ? 8.395 -8.886 -33.142 1.00 95.75 371 ALA A C 1
ATOM 2807 O O . ALA A 1 371 ? 7.757 -9.858 -33.561 1.00 95.75 371 ALA A O 1
ATOM 2808 N N . ASN A 1 372 ? 9.504 -9.040 -32.411 1.00 95.50 372 ASN A N 1
ATOM 2809 C CA . ASN A 1 372 ? 10.028 -10.343 -31.987 1.00 95.50 372 ASN A CA 1
ATOM 2810 C C . ASN A 1 372 ? 9.301 -10.911 -30.759 1.00 95.50 372 ASN A C 1
ATOM 2812 O O . ASN A 1 372 ? 9.325 -12.124 -30.548 1.00 95.50 372 ASN A O 1
ATOM 2816 N N . LEU A 1 373 ? 8.578 -10.080 -30.007 1.00 96.44 373 LEU A N 1
ATOM 2817 C CA . LEU A 1 373 ? 7.815 -10.480 -28.826 1.00 96.44 373 LEU A CA 1
ATOM 2818 C C . LEU A 1 373 ? 6.483 -11.136 -29.214 1.00 96.44 373 LEU A C 1
ATOM 2820 O O . LEU A 1 373 ? 5.400 -10.565 -29.094 1.00 96.44 373 LEU A O 1
ATOM 2824 N N . LYS A 1 374 ? 6.554 -12.377 -29.707 1.00 95.38 374 LYS A N 1
ATOM 2825 C CA . LYS A 1 374 ? 5.398 -13.115 -30.256 1.00 95.38 374 LYS A CA 1
ATOM 2826 C C . LYS A 1 374 ? 4.290 -13.416 -29.238 1.00 95.38 374 LYS A C 1
ATOM 2828 O O . LYS A 1 374 ? 3.189 -13.809 -29.630 1.00 95.38 374 LYS A O 1
ATOM 2833 N N . THR A 1 375 ? 4.568 -13.257 -27.948 1.00 97.12 375 THR A N 1
ATOM 2834 C CA . THR A 1 375 ? 3.604 -13.426 -26.857 1.00 97.12 375 THR A CA 1
ATOM 2835 C C . THR A 1 375 ? 2.786 -12.179 -26.563 1.00 97.12 375 THR A C 1
ATOM 2837 O O . THR A 1 375 ? 1.737 -12.328 -25.941 1.00 97.12 375 THR A O 1
ATOM 2840 N N . LEU A 1 376 ? 3.170 -10.999 -27.068 1.00 97.81 376 LEU A N 1
ATOM 2841 C CA . LEU A 1 376 ? 2.431 -9.766 -26.807 1.00 97.81 376 LEU A CA 1
ATOM 2842 C C . LEU A 1 376 ? 0.956 -9.888 -27.216 1.00 97.81 376 LEU A C 1
ATOM 2844 O O . LEU A 1 376 ? 0.598 -10.410 -28.281 1.00 97.81 376 LEU A O 1
ATOM 2848 N N . ARG A 1 377 ? 0.097 -9.421 -26.315 1.00 98.00 377 ARG A N 1
ATOM 2849 C CA . ARG A 1 377 ? -1.364 -9.353 -26.432 1.00 98.00 377 ARG A CA 1
ATOM 2850 C C . ARG A 1 377 ? -1.848 -7.918 -26.390 1.00 98.00 377 ARG A C 1
ATOM 2852 O O . ARG A 1 377 ? -2.830 -7.609 -27.059 1.00 98.00 377 ARG A O 1
ATOM 2859 N N . GLN A 1 378 ? -1.162 -7.066 -25.642 1.00 98.06 378 GLN A N 1
ATOM 2860 C CA . GLN A 1 378 ? -1.463 -5.652 -25.544 1.00 98.06 378 GLN A CA 1
ATOM 2861 C C . GLN A 1 378 ? -0.165 -4.856 -25.539 1.00 98.06 378 GLN A C 1
ATOM 2863 O O . GLN A 1 378 ? 0.768 -5.180 -24.805 1.00 98.06 378 GLN A O 1
ATOM 2868 N N . VAL A 1 379 ? -0.112 -3.817 -26.364 1.00 97.12 379 VAL A N 1
ATOM 2869 C CA . VAL A 1 379 ? 0.987 -2.859 -26.355 1.00 97.12 379 VAL A CA 1
ATOM 2870 C C . VAL A 1 379 ? 0.446 -1.441 -26.458 1.00 97.12 379 VAL A C 1
ATOM 2872 O O . VAL A 1 379 ? -0.324 -1.121 -27.364 1.00 97.12 379 VAL A O 1
ATOM 2875 N N . THR A 1 380 ? 0.863 -0.600 -25.524 1.00 96.44 380 THR A N 1
ATOM 2876 C CA . THR A 1 380 ? 0.622 0.838 -25.545 1.00 96.44 380 THR A CA 1
ATOM 2877 C C . THR A 1 380 ? 1.931 1.521 -25.912 1.00 96.44 380 THR A C 1
ATOM 2879 O O . THR A 1 380 ? 2.958 1.280 -25.279 1.00 96.44 380 THR A O 1
ATOM 2882 N N . LEU A 1 381 ? 1.910 2.337 -26.962 1.00 94.69 381 LEU A N 1
ATOM 2883 C CA . LEU A 1 381 ? 3.093 2.985 -27.522 1.00 94.69 381 LEU A CA 1
ATOM 2884 C C . LEU A 1 381 ? 3.020 4.499 -27.319 1.00 94.69 381 LEU A C 1
ATOM 2886 O O . LEU A 1 381 ? 1.958 5.109 -27.482 1.00 94.69 381 LEU A O 1
ATOM 2890 N N . GLY A 1 382 ? 4.173 5.091 -27.013 1.00 91.00 382 GLY A N 1
ATOM 2891 C CA . GLY A 1 382 ? 4.325 6.525 -26.810 1.00 91.00 382 GLY A CA 1
ATOM 2892 C C . GLY A 1 382 ? 4.094 7.368 -28.076 1.00 91.00 382 GLY A C 1
ATOM 2893 O O . GLY A 1 382 ? 4.033 6.845 -29.195 1.00 91.00 382 GLY A O 1
ATOM 2894 N N . PRO A 1 383 ? 4.006 8.701 -27.922 1.00 90.94 383 PRO A N 1
ATOM 2895 C CA . PRO A 1 383 ? 3.599 9.635 -28.976 1.00 90.94 383 PRO A CA 1
ATOM 2896 C C . PRO A 1 383 ? 4.518 9.708 -30.199 1.00 90.94 383 PRO A C 1
ATOM 2898 O O . PRO A 1 383 ? 4.083 10.178 -31.251 1.00 90.94 383 PRO A O 1
ATOM 2901 N N . ASN A 1 384 ? 5.771 9.261 -30.086 1.00 93.38 384 ASN A N 1
ATOM 2902 C CA . ASN A 1 384 ? 6.750 9.336 -31.174 1.00 93.38 384 ASN A CA 1
ATOM 2903 C C . ASN A 1 384 ? 6.784 8.091 -32.068 1.00 93.38 384 ASN A C 1
ATOM 2905 O O . ASN A 1 384 ? 7.564 8.036 -33.022 1.00 93.38 384 ASN A O 1
ATOM 2909 N N . VAL A 1 385 ? 5.889 7.129 -31.828 1.00 94.56 385 VAL A N 1
ATOM 2910 C CA . VAL A 1 385 ? 5.665 6.007 -32.736 1.00 94.56 385 VAL A CA 1
ATOM 2911 C C . VAL A 1 385 ? 4.583 6.357 -33.753 1.00 94.56 385 VAL A C 1
ATOM 2913 O O . VAL A 1 385 ? 3.445 6.686 -33.417 1.00 94.56 385 VAL A O 1
ATOM 2916 N N . THR A 1 386 ? 4.915 6.262 -35.038 1.00 94.56 386 THR A N 1
ATOM 2917 C CA . THR A 1 386 ? 3.978 6.612 -36.105 1.00 94.56 386 THR A CA 1
ATOM 2918 C C . THR A 1 386 ? 2.900 5.545 -36.302 1.00 94.56 386 THR A C 1
ATOM 2920 O O . THR A 1 386 ? 3.134 4.345 -36.149 1.00 94.56 386 THR A O 1
ATOM 2923 N N . LYS A 1 387 ? 1.730 5.956 -36.809 1.00 95.06 387 LYS A N 1
ATOM 2924 C CA . LYS A 1 387 ? 0.657 5.038 -37.246 1.00 95.06 387 LYS A CA 1
ATOM 2925 C C . LYS A 1 387 ? 1.154 3.949 -38.204 1.00 95.06 387 LYS A C 1
ATOM 2927 O O . LYS A 1 387 ? 0.726 2.802 -38.143 1.00 95.06 387 LYS A O 1
ATOM 2932 N N . LYS A 1 388 ? 2.098 4.290 -39.091 1.00 95.56 388 LYS A N 1
ATOM 2933 C CA . LYS A 1 388 ? 2.697 3.339 -40.041 1.00 95.56 388 LYS A CA 1
ATOM 2934 C C . LYS A 1 388 ? 3.580 2.305 -39.335 1.00 95.56 388 LYS A C 1
ATOM 2936 O O . LYS A 1 388 ? 3.669 1.167 -39.788 1.00 95.56 388 LYS A O 1
ATOM 2941 N N . ALA A 1 389 ? 4.284 2.690 -38.276 1.00 96.38 389 ALA A N 1
ATOM 2942 C CA . ALA A 1 389 ? 5.020 1.766 -37.417 1.00 96.38 389 ALA A CA 1
ATOM 2943 C C . ALA A 1 389 ? 4.080 0.860 -36.618 1.00 96.38 389 ALA A C 1
ATOM 2945 O O . ALA A 1 389 ? 4.260 -0.356 -36.650 1.00 96.38 389 ALA A O 1
ATOM 2946 N N . ALA A 1 390 ? 3.041 1.426 -36.002 1.00 96.19 390 ALA A N 1
ATOM 2947 C CA . ALA A 1 390 ? 2.014 0.661 -35.299 1.00 96.19 390 ALA A CA 1
ATOM 2948 C C . ALA A 1 390 ? 1.350 -0.379 -36.216 1.00 96.19 390 ALA A C 1
ATOM 2950 O O . ALA A 1 390 ? 1.242 -1.543 -35.841 1.00 96.19 390 ALA A O 1
ATOM 2951 N N . GLN A 1 391 ? 1.018 -0.013 -37.461 1.00 96.44 391 GLN A N 1
ATOM 2952 C CA . GLN A 1 391 ? 0.488 -0.968 -38.439 1.00 96.44 391 GLN A CA 1
ATOM 2953 C C . GLN A 1 391 ? 1.493 -2.078 -38.779 1.00 96.44 391 GLN A C 1
ATOM 2955 O O . GLN A 1 391 ? 1.117 -3.244 -38.822 1.00 96.44 391 GLN A O 1
ATOM 2960 N N . ARG A 1 392 ? 2.783 -1.755 -38.962 1.00 97.12 392 ARG A N 1
ATOM 2961 C CA . ARG A 1 392 ? 3.830 -2.776 -39.173 1.00 97.12 392 ARG A CA 1
ATOM 2962 C C . ARG A 1 392 ? 3.917 -3.747 -37.994 1.00 97.12 392 ARG A C 1
ATOM 2964 O O . ARG A 1 392 ? 4.092 -4.946 -38.206 1.00 97.12 392 ARG A O 1
ATOM 2971 N N . LEU A 1 393 ? 3.779 -3.243 -36.767 1.00 97.06 393 LEU A N 1
ATOM 2972 C CA . LEU A 1 393 ? 3.736 -4.079 -35.572 1.00 97.06 393 LEU A CA 1
ATOM 2973 C C . LEU A 1 393 ? 2.469 -4.943 -35.545 1.00 97.06 393 LEU A C 1
ATOM 2975 O O . LEU A 1 393 ? 2.563 -6.131 -35.245 1.00 97.06 393 LEU A O 1
ATOM 2979 N N . LYS A 1 394 ? 1.311 -4.389 -35.931 1.00 97.44 394 LYS A N 1
ATOM 2980 C CA . LYS A 1 394 ? 0.045 -5.129 -36.032 1.00 97.44 394 LYS A CA 1
ATOM 2981 C C . LYS A 1 394 ? 0.133 -6.268 -37.039 1.00 97.44 394 LYS A C 1
ATOM 2983 O O . LYS A 1 394 ? -0.297 -7.379 -36.744 1.00 97.44 394 LYS A O 1
ATOM 2988 N N . ASP A 1 395 ? 0.736 -6.017 -38.196 1.00 96.88 395 ASP A N 1
ATOM 2989 C CA . ASP A 1 395 ? 0.933 -7.025 -39.239 1.00 96.88 395 ASP A CA 1
ATOM 2990 C C . ASP A 1 395 ? 1.867 -8.151 -38.755 1.00 96.88 395 ASP A C 1
ATOM 2992 O O . ASP A 1 395 ? 1.643 -9.327 -39.048 1.00 96.88 395 ASP A O 1
ATOM 2996 N N . ALA A 1 396 ? 2.897 -7.808 -37.973 1.00 96.88 396 ALA A N 1
ATOM 2997 C CA . ALA A 1 396 ? 3.821 -8.774 -37.379 1.00 96.88 396 ALA A CA 1
ATOM 2998 C C . ALA A 1 396 ? 3.219 -9.554 -36.192 1.00 96.88 396 ALA A C 1
ATOM 3000 O O . ALA A 1 396 ? 3.620 -10.699 -35.948 1.00 96.88 396 ALA A O 1
ATOM 3001 N N . LEU A 1 397 ? 2.282 -8.942 -35.460 1.00 97.25 397 LEU A N 1
ATOM 3002 C CA . LEU A 1 397 ? 1.624 -9.456 -34.256 1.00 97.25 397 LEU A CA 1
ATOM 3003 C C . LEU A 1 397 ? 0.090 -9.324 -34.376 1.00 97.25 397 LEU A C 1
ATOM 3005 O O . LEU A 1 397 ? -0.533 -8.550 -33.646 1.00 97.25 397 LEU A O 1
ATOM 3009 N N . PRO A 1 398 ? -0.571 -10.116 -35.241 1.00 95.88 398 PRO A N 1
ATOM 3010 C CA . PRO A 1 398 ? -1.983 -9.913 -35.592 1.00 95.88 398 PRO A CA 1
ATOM 3011 C C . PRO A 1 398 ? -2.965 -10.103 -34.425 1.00 95.88 398 PRO A C 1
ATOM 3013 O O . PRO A 1 398 ? -4.105 -9.650 -34.497 1.00 95.88 398 PRO A O 1
ATOM 3016 N N . LYS A 1 399 ? -2.538 -10.779 -33.350 1.00 95.88 399 LYS A N 1
ATOM 3017 C CA . LYS A 1 399 ? -3.330 -11.006 -32.129 1.00 95.88 399 LYS A CA 1
ATOM 3018 C C . LYS A 1 399 ? -3.094 -9.954 -31.039 1.00 95.88 399 LYS A C 1
ATOM 3020 O O . LYS A 1 399 ? -3.741 -10.034 -30.001 1.00 95.88 399 LYS A O 1
ATOM 3025 N N . CYS A 1 400 ? -2.164 -9.025 -31.246 1.00 97.62 400 CYS A N 1
ATOM 3026 C CA . CYS A 1 400 ? -1.850 -7.978 -30.284 1.00 97.62 400 CYS A CA 1
ATOM 3027 C C . CYS A 1 400 ? -2.773 -6.773 -30.510 1.00 97.62 400 CYS A C 1
ATOM 3029 O O . CYS A 1 400 ? -2.931 -6.319 -31.648 1.00 97.62 400 CYS A O 1
ATOM 3031 N N . LYS A 1 401 ? -3.404 -6.270 -29.447 1.00 97.69 401 LYS A N 1
ATOM 3032 C CA . LYS A 1 401 ? -4.074 -4.967 -29.431 1.00 97.69 401 LYS A CA 1
ATOM 3033 C C . LYS A 1 401 ? -3.000 -3.892 -29.297 1.00 97.69 401 LYS A C 1
ATOM 3035 O O . LYS A 1 401 ? -2.219 -3.932 -28.349 1.00 97.69 401 LYS A O 1
ATOM 3040 N N . ILE A 1 402 ? -2.970 -2.954 -30.235 1.00 97.25 402 ILE A N 1
ATOM 3041 C CA . ILE A 1 402 ? -1.986 -1.870 -30.238 1.00 97.25 402 ILE A CA 1
ATOM 3042 C C . ILE A 1 402 ? -2.715 -0.560 -30.004 1.00 97.25 402 ILE A C 1
ATOM 3044 O O . ILE A 1 402 ? -3.643 -0.240 -30.745 1.00 97.25 402 ILE A O 1
ATOM 3048 N N . THR A 1 403 ? -2.272 0.197 -29.010 1.00 96.38 403 THR A N 1
ATOM 3049 C CA . THR A 1 403 ? -2.833 1.499 -28.658 1.00 96.38 403 THR A CA 1
ATOM 3050 C C . THR A 1 403 ? -1.751 2.569 -28.784 1.00 96.38 403 THR A C 1
ATOM 3052 O O . THR A 1 403 ? -0.644 2.402 -28.274 1.00 96.38 403 THR A O 1
ATOM 3055 N N . LEU A 1 404 ? -2.051 3.661 -29.488 1.00 93.06 404 LEU A N 1
ATOM 3056 C CA . LEU A 1 404 ? -1.179 4.834 -29.594 1.00 93.06 404 LEU A CA 1
ATOM 3057 C C . LEU A 1 404 ? -1.620 5.919 -28.612 1.00 93.06 404 LEU A C 1
ATOM 3059 O O . LEU A 1 404 ? -2.799 6.283 -28.580 1.00 93.06 404 LEU A O 1
ATOM 3063 N N . MET A 1 405 ? -0.661 6.474 -27.876 1.00 89.88 405 MET A N 1
ATOM 3064 C CA . MET A 1 405 ? -0.880 7.564 -26.925 1.00 89.88 405 MET A CA 1
ATOM 3065 C C . MET A 1 405 ? -0.488 8.919 -27.517 1.00 89.88 405 MET A C 1
ATOM 3067 O O . MET A 1 405 ? 0.416 9.024 -28.345 1.00 89.88 405 MET A O 1
ATOM 3071 N N . SER A 1 406 ? -1.155 9.984 -27.077 1.00 84.25 406 SER A N 1
ATOM 3072 C CA . SER A 1 406 ? -0.773 11.363 -27.378 1.00 84.25 406 SER A CA 1
ATOM 3073 C C . SER A 1 406 ? 0.352 11.828 -26.452 1.00 84.25 406 SER A C 1
ATOM 3075 O O . SER A 1 406 ? 0.615 11.239 -25.404 1.00 84.25 406 SER A O 1
ATOM 3077 N N . SER A 1 407 ? 0.957 12.975 -26.772 1.00 78.38 407 SER A N 1
ATOM 3078 C CA . SER A 1 407 ? 1.876 13.664 -25.856 1.00 78.38 407 SER A CA 1
ATOM 3079 C C . SER A 1 407 ? 1.203 14.158 -24.568 1.00 78.38 407 SER A C 1
ATOM 3081 O O . SER A 1 407 ? 1.891 14.518 -23.619 1.00 78.38 407 SER A O 1
ATOM 3083 N N . THR A 1 408 ? -0.133 14.172 -24.521 1.00 75.19 408 THR A N 1
ATOM 3084 C CA . THR A 1 408 ? -0.934 14.489 -23.329 1.00 75.19 408 THR A CA 1
ATOM 3085 C C . THR A 1 408 ? -1.365 13.242 -22.551 1.00 75.19 408 THR A C 1
ATOM 3087 O O . THR A 1 408 ? -2.142 13.371 -21.609 1.00 75.19 408 THR A O 1
ATOM 3090 N N . GLY A 1 409 ? -0.891 12.048 -22.935 1.00 71.50 409 GLY A N 1
ATOM 3091 C CA . GLY A 1 409 ? -1.229 10.784 -22.275 1.00 71.50 409 GLY A CA 1
ATOM 3092 C C . GLY A 1 409 ? -2.657 10.304 -22.544 1.00 71.50 409 GLY A C 1
ATOM 3093 O O . GLY A 1 409 ? -3.179 9.491 -21.792 1.00 71.50 409 GLY A O 1
ATOM 3094 N N . GLN A 1 410 ? -3.312 10.809 -23.591 1.00 77.94 410 GLN A N 1
ATOM 3095 C CA . GLN A 1 410 ? -4.642 10.356 -23.996 1.00 77.94 410 GLN A CA 1
ATOM 3096 C C . GLN A 1 410 ? -4.543 9.321 -25.109 1.00 77.94 410 GLN A C 1
ATOM 3098 O O . GLN A 1 410 ? -3.681 9.418 -25.982 1.00 77.94 410 GLN A O 1
ATOM 3103 N N . GLU A 1 411 ? -5.464 8.363 -25.107 1.00 82.62 411 GLU A N 1
ATOM 3104 C CA . GLU A 1 411 ? -5.603 7.404 -26.195 1.00 82.62 411 GLU A CA 1
ATOM 3105 C C . GLU A 1 411 ? -5.961 8.127 -27.501 1.00 82.62 411 GLU A C 1
ATOM 3107 O O . GLU A 1 411 ? -6.935 8.881 -27.570 1.00 82.62 411 GLU A O 1
ATOM 3112 N N . VAL A 1 412 ? -5.158 7.905 -28.542 1.00 82.38 412 VAL A N 1
ATOM 3113 C CA . VAL A 1 412 ? -5.352 8.527 -29.859 1.00 82.38 412 VAL A CA 1
ATOM 3114 C C . VAL A 1 412 ? -5.990 7.551 -30.832 1.00 82.38 412 VAL A C 1
ATOM 3116 O O . VAL A 1 412 ? -6.856 7.939 -31.616 1.00 82.38 412 VAL A O 1
ATOM 3119 N N . GLU A 1 413 ? -5.529 6.299 -30.840 1.00 86.56 413 GLU A N 1
ATOM 3120 C CA . GLU A 1 413 ? -5.936 5.318 -31.844 1.00 86.56 413 GLU A CA 1
ATOM 3121 C C . GLU A 1 413 ? -5.629 3.882 -31.410 1.00 86.56 413 GLU A C 1
ATOM 3123 O O . GLU A 1 413 ? -4.626 3.627 -30.743 1.00 86.56 413 GLU A O 1
ATOM 3128 N N . ASN A 1 414 ? -6.465 2.943 -31.861 1.00 87.81 414 ASN A N 1
ATOM 3129 C CA . ASN A 1 414 ? -6.299 1.504 -31.658 1.00 87.81 414 ASN A CA 1
ATOM 3130 C C . ASN A 1 414 ? -6.156 0.771 -32.998 1.00 87.81 414 ASN A C 1
ATOM 3132 O O . ASN A 1 414 ? -6.853 1.114 -33.956 1.00 87.81 414 ASN A O 1
ATOM 3136 N N . PHE A 1 415 ? -5.327 -0.278 -33.035 1.00 89.88 415 PHE A N 1
ATOM 3137 C CA . PHE A 1 415 ? -5.092 -1.144 -34.199 1.00 89.88 415 PHE A CA 1
ATOM 3138 C C . PHE A 1 415 ? -5.305 -2.629 -33.896 1.00 89.88 415 PHE A C 1
ATOM 3140 O O . PHE A 1 415 ? -5.028 -3.115 -32.769 1.00 89.88 415 PHE A O 1
#

Sequence (415 aa):
MKRFFRFSLLALMLAVTVVAVLLAYVGYYRIRSARFASLQSELAANGGAVTLTTETEEEDEQPAPGWADGLFGENAFAELEEVTLFLNQPAPGLVGRVIRFDSPVCMNAYGQGISDDDAVAIGASSIEELDLDSTTLTPKGYAVLARARQLKHLTLVGGETEAEKLAPMADCASLSELTLIDAEMTPELVAAIAKIQSLRDLFLYQVRWPSAAGWQALGKLAQLETLRITSSKTPAGAAPALRELSNLKHIEIDFGELRSFDGVRVSPEFVQELTAIKSLESLDIGLMKVDPPLDTWPALDGLTKLTQLSLLKVRGVEDFTAIDTATQLVSLSIGEGFSDATLAGLDKLTKLEQLTIEGDTVTDEAIAILANLKTLRQVTLGPNVTKKAAQRLKDALPKCKITLMSSTGQEVENF